Protein AF-0000000071013530 (afdb_homodimer)

Sequence (678 aa):
MAHLGELDLCDRLAPTLPSWATQVVVGVLTAGAAGIVRLMFDLVAPGAAPFALVYPSIIVATLFARWGAGLVGASLSIVYAWYYFLPIRNSFRFADANGALSLGVITVTAILTIVISEMFRRSARMATAERDREIADRDLFLAEFDHRVKNNFAIVAGLLDMQRRRAVDPATVEALATAQARVDSIARAHRHLYRGDGKQPGMVEIRDYMSDLCAALAEALFLRGGIHLSCDADEVAVPRDRAVSIGLIVNELVTNAAKHAFPGRDIGTIDVTFRKSSAGGWTLSVADDGVGMPDAPVQASAQNGLGSRLIEAFARQAGGTISIDSDHTGTRVTLALAPMAHLGELDLCDRLAPTLPSWATQVVVGVLTAGAAGIVRLMFDLVAPGAAPFALVYPSIIVATLFARWGAGLVGASLSIVYAWYYFLPIRNSFRFADANGALSLGVITVTAILTIVISEMFRRSARMATAERDREIADRDLFLAEFDHRVKNNFAIVAGLLDMQRRRAVDPATVEALATAQARVDSIARAHRHLYRGDGKQPGMVEIRDYMSDLCAALAEALFLRGGIHLSCDADEVAVPRDRAVSIGLIVNELVTNAAKHAFPGRDIGTIDVTFRKSSAGGWTLSVADDGVGMPDAPVQASAQNGLGSRLIEAFARQAGGTISIDSDHTGTRVTLALAP

InterPro domains:
  IPR003594 Histidine kinase/HSP90-like ATPase domain [PF02518] (245-337)
  IPR003594 Histidine kinase/HSP90-like ATPase domain [SM00387] (241-339)
  IPR005467 Histidine kinase domain [PS50109] (249-339)
  IPR011495 Signal transduction histidine kinase, subgroup 2, dimerisation and phosphoacceptor domain [PF07568] (144-219)
  IPR025201 Sensor protein KdpD, transmembrane domain [PF13493] (26-128)
  IPR036890 Histidine kinase/HSP90-like ATPase superfamily [G3DSA:3.30.565.10] (202-339)
  IPR036890 Histidine kinase/HSP90-like ATPase superfamily [SSF55874] (216-338)
  IPR038318 KdpD, transmembrane domain superfamily [G3DSA:1.20.120.620] (20-124)

Solvent-accessible surface area (backbone atoms only — not comparable to full-atom values): 33863 Å² total; per-residue (Å²): 129,81,35,72,46,62,45,42,51,35,69,72,37,41,89,82,36,57,49,69,56,45,10,48,51,42,2,50,51,30,27,48,49,37,50,52,54,45,53,59,45,37,72,78,32,69,69,32,54,66,66,48,53,42,54,46,29,18,46,53,17,13,54,35,34,36,51,63,2,12,50,46,14,38,53,51,36,52,51,50,33,44,27,60,51,37,91,37,63,80,34,88,61,63,86,44,73,53,50,56,41,18,51,51,52,44,51,52,38,50,51,49,35,34,51,53,39,32,52,42,44,51,25,35,45,50,50,44,49,53,45,50,50,51,43,51,50,50,50,51,48,51,54,51,48,52,54,46,53,44,50,51,37,48,50,53,30,50,49,31,50,57,46,26,73,65,42,81,50,66,70,33,27,51,49,30,47,52,51,27,51,48,40,47,44,50,35,50,29,54,60,57,47,69,66,40,74,52,97,43,88,61,33,21,52,44,28,63,40,48,47,52,50,50,53,50,48,39,60,71,66,59,35,76,80,38,38,45,80,45,74,49,51,46,90,42,77,35,51,36,70,38,47,31,27,49,39,41,36,50,49,50,52,52,51,49,41,70,70,62,23,41,75,95,44,68,61,43,46,36,40,38,37,34,38,75,38,91,89,52,30,33,34,39,34,43,32,35,54,22,60,31,67,75,86,56,82,55,82,61,49,75,68,60,50,49,54,54,52,47,41,52,50,28,30,52,71,42,52,29,49,78,47,77,48,61,43,78,62,11,35,36,38,36,36,43,27,62,111,127,83,35,72,45,63,44,42,50,33,69,72,37,41,88,83,37,56,50,69,58,44,9,47,51,42,3,50,51,32,27,49,51,37,49,53,54,46,56,58,46,36,73,78,32,68,69,32,55,65,66,47,51,44,54,47,30,19,46,54,16,13,55,35,35,36,52,64,2,12,50,44,13,39,53,52,36,51,53,50,34,44,29,60,51,37,91,37,61,81,34,87,60,63,87,45,74,54,50,55,42,18,52,51,52,45,52,54,37,50,51,50,35,34,52,53,38,32,53,42,45,51,25,35,47,49,49,42,50,53,46,52,49,50,43,50,49,50,51,51,47,50,54,52,47,53,54,45,54,44,48,52,37,48,50,54,32,50,51,30,49,56,47,26,72,66,41,81,49,66,71,33,27,50,48,29,47,52,52,28,51,47,41,48,42,50,36,50,29,53,60,56,47,68,66,40,75,50,97,44,89,61,33,21,51,44,30,62,43,49,48,52,50,50,52,52,47,38,60,71,67,58,35,76,69,44,35,45,76,45,74,50,51,46,90,44,79,34,51,36,70,37,46,32,28,49,39,40,36,49,50,50,53,52,51,49,41,71,70,62,23,42,76,96,46,66,59,41,46,35,41,37,37,33,39,74,38,92,88,53,30,34,35,40,34,44,34,36,54,23,60,32,65,75,86,55,82,55,84,61,49,74,69,60,49,49,54,54,51,46,39,52,52,29,31,51,72,42,52,29,49,78,47,79,50,62,44,77,62,10,35,34,37,36,35,43,27,62,111

Structure (mmCIF, N/CA/C/O backbone):
data_AF-0000000071013530-model_v1
#
loop_
_entity.id
_entity.type
_entity.pdbx_description
1 polymer 'histidine kinase'
#
loop_
_atom_site.group_PDB
_atom_site.id
_atom_site.type_symbol
_atom_site.label_atom_id
_atom_site.label_alt_id
_atom_site.label_comp_id
_atom_site.label_asym_id
_atom_site.label_entity_id
_atom_site.label_seq_id
_atom_site.pdbx_PDB_ins_code
_atom_site.Cartn_x
_atom_site.Cartn_y
_atom_site.Cartn_z
_atom_site.occupancy
_atom_site.B_iso_or_equiv
_atom_site.auth_seq_id
_atom_site.auth_comp_id
_atom_site.auth_asym_id
_atom_site.auth_atom_id
_atom_site.pdbx_PDB_model_num
ATOM 1 N N . MET A 1 1 ? 1.229 3.598 15.891 1 39.78 1 MET A N 1
ATOM 2 C CA . MET A 1 1 ? 1.12 4.773 16.75 1 39.78 1 MET A CA 1
ATOM 3 C C . MET A 1 1 ? 0.67 5.992 15.945 1 39.78 1 MET A C 1
ATOM 5 O O . MET A 1 1 ? 1.268 6.32 14.914 1 39.78 1 MET A O 1
ATOM 9 N N . ALA A 1 2 ? -0.444 6.34 16.172 1 50.66 2 ALA A N 1
ATOM 10 C CA . ALA A 1 2 ? -1.022 7.477 15.453 1 50.66 2 ALA A CA 1
ATOM 11 C C . ALA A 1 2 ? -0.137 8.711 15.586 1 50.66 2 ALA A C 1
ATOM 13 O O . ALA A 1 2 ? 0.303 9.055 16.688 1 50.66 2 ALA A O 1
ATOM 14 N N . HIS A 1 3 ? 0.456 9.141 14.547 1 64.81 3 HIS A N 1
ATOM 15 C CA . HIS A 1 3 ? 1.23 10.375 14.516 1 64.81 3 HIS A CA 1
ATOM 16 C C . HIS A 1 3 ? 0.355 11.586 14.844 1 64.81 3 HIS A C 1
ATOM 18 O O . HIS A 1 3 ? -0.85 11.57 14.586 1 64.81 3 HIS A O 1
ATOM 24 N N . LEU A 1 4 ? 0.835 12.398 15.648 1 57.16 4 LEU A N 1
ATOM 25 C CA . LEU A 1 4 ? 0.144 13.617 16.062 1 57.16 4 LEU A CA 1
ATOM 26 C C . LEU A 1 4 ? -0.659 14.203 14.898 1 57.16 4 LEU A C 1
ATOM 28 O O . LEU A 1 4 ? -1.764 14.711 15.102 1 57.16 4 LEU A O 1
ATOM 32 N N . GLY A 1 5 ? -0.094 14.094 13.758 1 56.94 5 GLY A N 1
ATOM 33 C CA . GLY A 1 5 ? -0.746 14.633 12.57 1 56.94 5 GLY A CA 1
ATOM 34 C C . GLY A 1 5 ? -1.998 13.867 12.18 1 56.94 5 GLY A C 1
ATOM 35 O O . GLY A 1 5 ? -2.834 14.383 11.438 1 56.94 5 GLY A O 1
ATOM 36 N N . GLU A 1 6 ? -2.02 12.734 12.844 1 65.38 6 GLU A N 1
ATOM 37 C CA . GLU A 1 6 ? -3.188 11.93 12.508 1 65.38 6 GLU A CA 1
ATOM 38 C C . GLU A 1 6 ? -4.211 11.938 13.633 1 65.38 6 GLU A C 1
ATOM 40 O O . GLU A 1 6 ? -5.289 11.344 13.508 1 65.38 6 GLU A O 1
ATOM 45 N N . LEU A 1 7 ? -3.873 12.664 14.594 1 68.19 7 LEU A N 1
ATOM 46 C CA . LEU A 1 7 ? -4.75 12.617 15.758 1 68.19 7 LEU A CA 1
ATOM 47 C C . LEU A 1 7 ? -5.93 13.578 15.594 1 68.19 7 LEU A C 1
ATOM 49 O O . LEU A 1 7 ? -5.742 14.789 15.516 1 68.19 7 LEU A O 1
ATOM 53 N N . ASP A 1 8 ? -6.973 13.227 15.07 1 79.12 8 ASP A N 1
ATOM 54 C CA . ASP A 1 8 ? -8.25 13.93 15.117 1 79.12 8 ASP A CA 1
ATOM 55 C C . ASP A 1 8 ? -9.102 13.461 16.297 1 79.12 8 ASP A C 1
ATOM 57 O O . ASP A 1 8 ? -9.68 12.375 16.25 1 79.12 8 ASP A O 1
ATOM 61 N N . LEU A 1 9 ? -9.109 14.328 17.344 1 84.81 9 LEU A N 1
ATOM 62 C CA . LEU A 1 9 ? -9.789 13.961 18.578 1 84.81 9 LEU A CA 1
ATOM 63 C C . LEU A 1 9 ? -11.273 13.719 18.344 1 84.81 9 LEU A C 1
ATOM 65 O O . LEU A 1 9 ? -11.898 12.938 19.062 1 84.81 9 LEU A O 1
ATOM 69 N N . CYS A 1 10 ? -11.805 14.438 17.328 1 86.88 10 CYS A N 1
ATOM 70 C CA . CYS A 1 10 ? -13.211 14.234 17.016 1 86.88 10 CYS A CA 1
ATOM 71 C C . CYS A 1 10 ? -13.453 12.812 16.516 1 86.88 10 CYS A C 1
ATOM 73 O O . CYS A 1 10 ? -14.445 12.18 16.875 1 86.88 10 CYS A O 1
ATOM 75 N N . ASP A 1 11 ? -12.539 12.258 15.734 1 85.62 11 ASP A N 1
ATOM 76 C CA . ASP A 1 11 ? -12.664 10.906 15.211 1 85.62 11 ASP A CA 1
ATOM 77 C C . ASP A 1 11 ? -12.352 9.867 16.281 1 85.62 11 ASP A C 1
ATOM 79 O O . ASP A 1 11 ? -13.016 8.836 16.375 1 85.62 11 ASP A O 1
ATOM 83 N N . ARG A 1 12 ? -11.391 10.172 17.094 1 81.75 12 ARG A N 1
ATOM 84 C CA . ARG A 1 12 ? -10.961 9.242 18.125 1 81.75 12 ARG A CA 1
ATOM 85 C C . ARG A 1 12 ? -12.023 9.086 19.203 1 81.75 12 ARG A C 1
ATOM 87 O O . ARG A 1 12 ? -12.242 7.984 19.719 1 81.75 12 ARG A O 1
ATOM 94 N N . LEU A 1 13 ? -12.672 10.188 19.469 1 85.31 13 LEU A N 1
ATOM 95 C CA . LEU A 1 13 ? -13.641 10.172 20.562 1 85.31 13 LEU A CA 1
ATOM 96 C C . LEU A 1 13 ? -15.055 10.008 20.031 1 85.31 13 LEU A C 1
ATOM 98 O O . LEU A 1 13 ? -16.016 10.078 20.797 1 85.31 13 LEU A O 1
ATOM 102 N N . ALA A 1 14 ? -15.172 9.82 18.781 1 83.94 14 ALA A N 1
ATOM 103 C CA . ALA A 1 14 ? -16.469 9.727 18.125 1 83.94 14 ALA A CA 1
ATOM 104 C C . ALA A 1 14 ? -17.328 8.641 18.766 1 83.94 14 ALA A C 1
ATOM 106 O O . ALA A 1 14 ? -18.547 8.812 18.906 1 83.94 14 ALA A O 1
ATOM 107 N N . PRO A 1 15 ? -16.656 7.547 19.188 1 83.31 15 PRO A N 1
ATOM 108 C CA . PRO A 1 15 ? -17.484 6.508 19.797 1 83.31 15 PRO A CA 1
ATOM 109 C C . PRO A 1 15 ? -18.062 6.922 21.141 1 83.31 15 PRO A C 1
ATOM 111 O O . PRO A 1 15 ? -19.109 6.414 21.562 1 83.31 15 PRO A O 1
ATOM 114 N N . THR A 1 16 ? -17.547 7.906 21.844 1 85.44 16 THR A N 1
ATOM 115 C CA . THR A 1 16 ? -17.938 8.289 23.188 1 85.44 16 THR A CA 1
ATOM 116 C C . THR A 1 16 ? -18.688 9.617 23.188 1 85.44 16 THR A C 1
ATOM 118 O O . THR A 1 16 ? -19.656 9.797 23.938 1 85.44 16 THR A O 1
ATOM 121 N N . LEU A 1 17 ? -18.219 10.539 22.328 1 87.38 17 LEU A N 1
ATOM 122 C CA . LEU A 1 17 ? -18.781 11.891 22.281 1 87.38 17 LEU A CA 1
ATOM 123 C C . LEU A 1 17 ? -19.062 12.32 20.844 1 87.38 17 LEU A C 1
ATOM 125 O O . LEU A 1 17 ? -18.312 11.984 19.938 1 87.38 17 LEU A O 1
ATOM 129 N N . PRO A 1 18 ? -20.172 12.961 20.766 1 90.88 18 PRO A N 1
ATOM 130 C CA . PRO A 1 18 ? -20.391 13.523 19.438 1 90.88 18 PRO A CA 1
ATOM 131 C C . PRO A 1 18 ? -19.328 14.547 19.031 1 90.88 18 PRO A C 1
ATOM 133 O O . PRO A 1 18 ? -18.688 15.141 19.906 1 90.88 18 PRO A O 1
ATOM 136 N N . SER A 1 19 ? -19.078 14.766 17.812 1 91.19 19 SER A N 1
ATOM 137 C CA . SER A 1 19 ? -18 15.609 17.281 1 91.19 19 SER A CA 1
ATOM 138 C C . SER A 1 19 ? -18.141 17.047 17.781 1 91.19 19 SER A C 1
ATOM 140 O O . SER A 1 19 ? -17.141 17.688 18.094 1 91.19 19 SER A O 1
ATOM 142 N N . TRP A 1 20 ? -19.422 17.547 17.844 1 91.88 20 TRP A N 1
ATOM 143 C CA . TRP A 1 20 ? -19.594 18.938 18.266 1 91.88 20 TRP A CA 1
ATOM 144 C C . TRP A 1 20 ? -19.203 19.125 19.734 1 91.88 20 TRP A C 1
ATOM 146 O O . TRP A 1 20 ? -18.656 20.156 20.109 1 91.88 20 TRP A O 1
ATOM 156 N N . ALA A 1 21 ? -19.453 18.156 20.578 1 93.38 21 ALA A N 1
ATOM 157 C CA . ALA A 1 21 ? -19.094 18.219 21.984 1 93.38 21 ALA A CA 1
ATOM 158 C C . ALA A 1 21 ? -17.578 18.188 22.172 1 93.38 21 ALA A C 1
ATOM 160 O O . ALA A 1 21 ? -17.031 18.922 23.016 1 93.38 21 ALA A O 1
ATOM 161 N N . THR A 1 22 ? -16.938 17.406 21.391 1 92.12 22 THR A N 1
ATOM 162 C CA . THR A 1 22 ? -15.484 17.344 21.453 1 92.12 22 THR A CA 1
ATOM 163 C C . THR A 1 22 ? -14.867 18.688 21.062 1 92.12 22 THR A C 1
ATOM 165 O O . THR A 1 22 ? -13.906 19.141 21.688 1 92.12 22 THR A O 1
ATOM 168 N N . GLN A 1 23 ? -15.453 19.328 20.094 1 94.75 23 GLN A N 1
ATOM 169 C CA . GLN A 1 23 ? -14.938 20.625 19.641 1 94.75 23 GLN A CA 1
ATOM 170 C C . GLN A 1 23 ? -15.109 21.688 20.734 1 94.75 23 GLN A C 1
ATOM 172 O O . GLN A 1 23 ? -14.195 22.469 20.984 1 94.75 23 GLN A O 1
ATOM 177 N N . VAL A 1 24 ? -16.203 21.656 21.406 1 94.75 24 VAL A N 1
ATOM 178 C CA . VAL A 1 24 ? -16.484 22.625 22.469 1 94.75 24 VAL A CA 1
ATOM 179 C C . VAL A 1 24 ? -15.555 22.375 23.656 1 94.75 24 VAL A C 1
ATOM 181 O O . VAL A 1 24 ? -14.945 23.312 24.188 1 94.75 24 VAL A O 1
ATOM 184 N N . VAL A 1 25 ? -15.406 21.094 24 1 94.38 25 VAL A N 1
ATOM 185 C CA . VAL A 1 25 ? -14.602 20.734 25.156 1 94.38 25 VAL A CA 1
ATOM 186 C C . VAL A 1 25 ? -13.141 21.125 24.922 1 94.38 25 VAL A C 1
ATOM 188 O O . VAL A 1 25 ? -12.5 21.734 25.766 1 94.38 25 VAL A O 1
ATOM 191 N N . VAL A 1 26 ? -12.641 20.828 23.75 1 93.62 26 VAL A N 1
ATOM 192 C CA . VAL A 1 26 ? -11.25 21.125 23.438 1 93.62 26 VAL A CA 1
ATOM 193 C C . VAL A 1 26 ? -11.047 22.641 23.312 1 93.62 26 VAL A C 1
ATOM 195 O O . VAL A 1 26 ? -10.031 23.172 23.766 1 93.62 26 VAL A O 1
ATOM 198 N N . GLY A 1 27 ? -12.055 23.312 22.703 1 95.12 27 GLY A N 1
ATOM 199 C CA . GLY A 1 27 ? -12 24.766 22.625 1 95.12 27 GLY A CA 1
ATOM 200 C C . GLY A 1 27 ? -11.938 25.422 23.984 1 95.12 27 GLY A C 1
ATOM 201 O O . GLY A 1 27 ? -11.133 26.328 24.219 1 95.12 27 GLY A O 1
ATOM 202 N N . VAL A 1 28 ? -12.703 24.938 24.953 1 95.25 28 VAL A N 1
ATOM 203 C CA . VAL A 1 28 ? -12.742 25.469 26.312 1 95.25 28 VAL A CA 1
ATOM 204 C C . VAL A 1 28 ? -11.445 25.156 27.031 1 95.25 28 VAL A C 1
ATOM 206 O O . VAL A 1 28 ? -10.883 26.016 27.734 1 95.25 28 VAL A O 1
ATOM 209 N N . LEU A 1 29 ? -10.961 23.922 26.797 1 94.75 29 LEU A N 1
ATOM 210 C CA . LEU A 1 29 ? -9.734 23.5 27.469 1 94.75 29 LEU A CA 1
ATOM 211 C C . LEU A 1 29 ? -8.539 24.312 26.984 1 94.75 29 LEU A C 1
ATOM 213 O O . LEU A 1 29 ? -7.703 24.734 27.797 1 94.75 29 LEU A O 1
ATOM 217 N N . THR A 1 30 ? -8.484 24.516 25.703 1 93.94 30 THR A N 1
ATOM 218 C CA . THR A 1 30 ? -7.355 25.281 25.172 1 93.94 30 THR A CA 1
ATOM 219 C C . THR A 1 30 ? -7.457 26.75 25.578 1 93.94 30 THR A C 1
ATOM 221 O O . THR A 1 30 ? -6.445 27.391 25.875 1 93.94 30 THR A O 1
ATOM 224 N N . ALA A 1 31 ? -8.703 27.297 25.578 1 94.12 31 ALA A N 1
ATOM 225 C CA . ALA A 1 31 ? -8.906 28.672 26.047 1 94.12 31 ALA A CA 1
ATOM 226 C C . ALA A 1 31 ? -8.555 28.797 27.531 1 94.12 31 ALA A C 1
ATOM 228 O O . ALA A 1 31 ? -7.949 29.797 27.938 1 94.12 31 ALA A O 1
ATOM 229 N N . GLY A 1 32 ? -8.953 27.812 28.328 1 93.25 32 GLY A N 1
ATOM 230 C CA . GLY A 1 32 ? -8.609 27.797 29.734 1 93.25 32 GLY A CA 1
ATOM 231 C C . GLY A 1 32 ? -7.113 27.734 29.984 1 93.25 32 GLY A C 1
ATOM 232 O O . GLY A 1 32 ? -6.586 28.469 30.828 1 93.25 32 GLY A O 1
ATOM 233 N N . ALA A 1 33 ? -6.449 26.875 29.219 1 93.44 33 ALA A N 1
ATOM 234 C CA . ALA A 1 33 ? -5 26.766 29.328 1 93.44 33 ALA A CA 1
ATOM 235 C C . ALA A 1 33 ? -4.316 28.078 28.969 1 93.44 33 ALA A C 1
ATOM 237 O O . ALA A 1 33 ? -3.381 28.516 29.641 1 93.44 33 ALA A O 1
ATOM 238 N N . ALA A 1 34 ? -4.793 28.703 27.875 1 92.19 34 ALA A N 1
ATOM 239 C CA . ALA A 1 34 ? -4.258 30 27.469 1 92.19 34 ALA A CA 1
ATOM 240 C C . ALA A 1 34 ? -4.492 31.047 28.547 1 92.19 34 ALA A C 1
ATOM 242 O O . ALA A 1 34 ? -3.631 31.891 28.797 1 92.19 34 ALA A O 1
ATOM 243 N N . GLY A 1 35 ? -5.652 31 29.234 1 88.94 35 GLY A N 1
ATOM 244 C CA . GLY A 1 35 ? -5.957 31.906 30.328 1 88.94 35 GLY A CA 1
ATOM 245 C C . GLY A 1 35 ? -5.023 31.75 31.516 1 88.94 35 GLY A C 1
ATOM 246 O O . GLY A 1 35 ? -4.574 32.75 32.094 1 88.94 35 GLY A O 1
ATOM 247 N N . ILE A 1 36 ? -4.688 30.516 31.797 1 90.56 36 ILE A N 1
ATOM 248 C CA . ILE A 1 36 ? -3.791 30.219 32.906 1 90.56 36 ILE A CA 1
ATOM 249 C C . ILE A 1 36 ? -2.391 30.75 32.594 1 90.56 36 ILE A C 1
ATOM 251 O O . ILE A 1 36 ? -1.748 31.375 33.438 1 90.56 36 ILE A O 1
ATOM 255 N N . VAL A 1 37 ? -1.903 30.516 31.359 1 89.25 37 VAL A N 1
ATOM 256 C CA . VAL A 1 37 ? -0.585 30.984 30.938 1 89.25 37 VAL A CA 1
ATOM 257 C C . VAL A 1 37 ? -0.56 32.5 30.953 1 89.25 37 VAL A C 1
ATOM 259 O O . VAL A 1 37 ? 0.437 33.125 31.359 1 89.25 37 VAL A O 1
ATOM 262 N N . ARG A 1 38 ? -1.684 33.125 30.625 1 86.88 38 ARG A N 1
ATOM 263 C CA . ARG A 1 38 ? -1.786 34.594 30.641 1 86.88 38 ARG A CA 1
ATOM 264 C C . ARG A 1 38 ? -1.672 35.125 32.062 1 86.88 38 ARG A C 1
ATOM 266 O O . ARG A 1 38 ? -1.055 36.188 32.281 1 86.88 38 ARG A O 1
ATOM 273 N N . LEU A 1 39 ? -2.258 34.438 33 1 85.81 39 LEU A N 1
ATOM 274 C CA . LEU A 1 39 ? -2.158 34.875 34.375 1 85.81 39 LEU A CA 1
ATOM 275 C C . LEU A 1 39 ? -0.708 34.844 34.844 1 85.81 39 LEU A C 1
ATOM 277 O O . LEU A 1 39 ? -0.281 35.719 35.625 1 85.81 39 LEU A O 1
ATOM 281 N N . MET A 1 40 ? -0.03 33.875 34.312 1 86.5 40 MET A N 1
ATOM 282 C CA . MET A 1 40 ? 1.384 33.781 34.656 1 86.5 40 MET A CA 1
ATOM 283 C C . MET A 1 40 ? 2.184 34.906 34.062 1 86.5 40 MET A C 1
ATOM 285 O O . MET A 1 40 ? 3.074 35.469 34.688 1 86.5 40 MET A O 1
ATOM 289 N N . PHE A 1 41 ? 1.853 35.312 32.812 1 84.12 41 PHE A N 1
ATOM 290 C CA . PHE A 1 41 ? 2.512 36.438 32.156 1 84.12 41 PHE A CA 1
ATOM 291 C C . PHE A 1 41 ? 2.168 37.75 32.844 1 84.12 41 PHE A C 1
ATOM 293 O O . PHE A 1 41 ? 3 38.656 32.906 1 84.12 41 PHE A O 1
ATOM 300 N N . ASP A 1 42 ? 0.946 37.812 33.375 1 83.94 42 ASP A N 1
ATOM 301 C CA . ASP A 1 42 ? 0.47 39.062 34 1 83.94 42 ASP A CA 1
ATOM 302 C C . ASP A 1 42 ? 1.185 39.312 35.312 1 83.94 42 ASP A C 1
ATOM 304 O O . ASP A 1 42 ? 1.233 40.469 35.781 1 83.94 42 ASP A O 1
ATOM 308 N N . LEU A 1 43 ? 1.736 38.281 35.875 1 83.81 43 LEU A N 1
ATOM 309 C CA . LEU A 1 43 ? 2.506 38.469 37.094 1 83.81 43 LEU A CA 1
ATOM 310 C C . LEU A 1 43 ? 3.783 39.25 36.812 1 83.81 43 LEU A C 1
ATOM 312 O O . LEU A 1 43 ? 4.246 40 37.688 1 83.81 43 LEU A O 1
ATOM 316 N N . VAL A 1 44 ? 4.277 39.094 35.625 1 79 44 VAL A N 1
ATOM 317 C CA . VAL A 1 44 ? 5.551 39.719 35.281 1 79 44 VAL A CA 1
ATOM 318 C C . VAL A 1 44 ? 5.301 41 34.469 1 79 44 VAL A C 1
ATOM 320 O O . VAL A 1 44 ? 5.98 42 34.688 1 79 44 VAL A O 1
ATOM 323 N N . ALA A 1 45 ? 4.301 40.938 33.562 1 78.12 45 ALA A N 1
ATOM 324 C CA . ALA A 1 45 ? 3.994 42.062 32.688 1 78.12 45 ALA A CA 1
ATOM 325 C C . ALA A 1 45 ? 2.488 42.312 32.625 1 78.12 45 ALA A C 1
ATOM 327 O O . ALA A 1 45 ? 1.841 41.906 31.641 1 78.12 45 ALA A O 1
ATOM 328 N N . PRO A 1 46 ? 1.978 43.062 33.656 1 77.88 46 PRO A N 1
ATOM 329 C CA . PRO A 1 46 ? 0.528 43.25 33.688 1 77.88 46 PRO A CA 1
ATOM 330 C C . PRO A 1 46 ? 0.032 44.031 32.469 1 77.88 46 PRO A C 1
ATOM 332 O O . PRO A 1 46 ? 0.587 45.094 32.125 1 77.88 46 PRO A O 1
ATOM 335 N N . GLY A 1 47 ? -0.867 43.438 31.688 1 76.19 47 GLY A N 1
ATOM 336 C CA . GLY A 1 47 ? -1.551 44.125 30.594 1 76.19 47 GLY A CA 1
ATOM 337 C C . GLY A 1 47 ? -0.78 44.062 29.297 1 76.19 47 GLY A C 1
ATOM 338 O O . GLY A 1 47 ? -1.188 44.688 28.297 1 76.19 47 GLY A O 1
ATOM 339 N N . ALA A 1 48 ? 0.375 43.375 29.359 1 79.25 48 ALA A N 1
ATOM 340 C CA . ALA A 1 48 ? 1.199 43.312 28.156 1 79.25 48 ALA A CA 1
ATOM 341 C C . ALA A 1 48 ? 0.606 42.344 27.125 1 79.25 48 ALA A C 1
ATOM 343 O O . ALA A 1 48 ? 0.277 41.188 27.453 1 79.25 48 ALA A O 1
ATOM 344 N N . ALA A 1 49 ? 0.34 42.844 25.859 1 83.88 49 ALA A N 1
ATOM 345 C CA . ALA A 1 49 ? -0.115 42.062 24.703 1 83.88 49 ALA A CA 1
ATOM 346 C C . ALA A 1 49 ? -1.222 41.094 25.078 1 83.88 49 ALA A C 1
ATOM 348 O O . ALA A 1 49 ? -1.048 39.875 24.984 1 83.88 49 ALA A O 1
ATOM 349 N N . PRO A 1 50 ? -2.342 41.562 25.5 1 83.94 50 PRO A N 1
ATOM 350 C CA . PRO A 1 50 ? -3.41 40.719 26.062 1 83.94 50 PRO A CA 1
ATOM 351 C C . PRO A 1 50 ? -3.93 39.688 25.094 1 83.94 50 PRO A C 1
ATOM 353 O O . PRO A 1 50 ? -4.449 38.625 25.516 1 83.94 50 PRO A O 1
ATOM 356 N N . PHE A 1 51 ? -3.752 39.812 23.75 1 88.88 51 PHE A N 1
ATOM 357 C CA . PHE A 1 51 ? -4.391 38.875 22.812 1 88.88 51 PHE A CA 1
ATOM 358 C C . PHE A 1 51 ? -3.361 37.969 22.172 1 88.88 51 PHE A C 1
ATOM 360 O O . PHE A 1 51 ? -3.701 37.156 21.312 1 88.88 51 PHE A O 1
ATOM 367 N N . ALA A 1 52 ? -2.125 38 22.578 1 88.62 52 ALA A N 1
ATOM 368 C CA . ALA A 1 52 ? -1.049 37.25 21.922 1 88.62 52 ALA A CA 1
ATOM 369 C C . ALA A 1 52 ? -1.256 35.75 22.062 1 88.62 52 ALA A C 1
ATOM 371 O O . ALA A 1 52 ? -0.995 35 21.125 1 88.62 52 ALA A O 1
ATOM 372 N N . LEU A 1 53 ? -1.801 35.281 23.203 1 91.38 53 LEU A N 1
ATOM 373 C CA . LEU A 1 53 ? -1.9 33.875 23.5 1 91.38 53 LEU A CA 1
ATOM 374 C C . LEU A 1 53 ? -3.119 33.25 22.828 1 91.38 53 LEU A C 1
ATOM 376 O O . LEU A 1 53 ? -3.264 32.031 22.781 1 91.38 53 LEU A O 1
ATOM 380 N N . VAL A 1 54 ? -3.961 34.094 22.219 1 92.94 54 VAL A N 1
ATOM 381 C CA . VAL A 1 54 ? -5.133 33.625 21.5 1 92.94 54 VAL A CA 1
ATOM 382 C C . VAL A 1 54 ? -4.695 32.75 20.312 1 92.94 54 VAL A C 1
ATOM 384 O O . VAL A 1 54 ? -5.258 31.688 20.062 1 92.94 54 VAL A O 1
ATOM 387 N N . TYR A 1 55 ? -3.609 33.062 19.703 1 94.69 55 TYR A N 1
ATOM 388 C CA . TYR A 1 55 ? -3.223 32.469 18.422 1 94.69 55 TYR A CA 1
ATOM 389 C C . TYR A 1 55 ? -2.664 31.062 18.625 1 94.69 55 TYR A C 1
ATOM 391 O O . TYR A 1 55 ? -3.152 30.109 18.016 1 94.69 55 TYR A O 1
ATOM 399 N N . PRO A 1 56 ? -1.692 30.828 19.531 1 93.38 56 PRO A N 1
ATOM 400 C CA . PRO A 1 56 ? -1.267 29.438 19.734 1 93.38 56 PRO A CA 1
ATOM 401 C C . PRO A 1 56 ? -2.396 28.531 20.234 1 93.38 56 PRO A C 1
ATOM 403 O O . PRO A 1 56 ? -2.449 27.359 19.891 1 93.38 56 PRO A O 1
ATOM 406 N N . SER A 1 57 ? -3.275 29.109 21.062 1 94.31 57 SER A N 1
ATOM 407 C CA . SER A 1 57 ? -4.375 28.328 21.609 1 94.31 57 SER A CA 1
ATOM 408 C C . SER A 1 57 ? -5.32 27.859 20.5 1 94.31 57 SER A C 1
ATOM 410 O O . SER A 1 57 ? -5.738 26.703 20.469 1 94.31 57 SER A O 1
ATOM 412 N N . ILE A 1 58 ? -5.645 28.75 19.578 1 94.75 58 ILE A N 1
ATOM 413 C CA . ILE A 1 58 ? -6.609 28.406 18.531 1 94.75 58 ILE A CA 1
ATOM 414 C C . ILE A 1 58 ? -5.977 27.438 17.531 1 94.75 58 ILE A C 1
ATOM 416 O O . ILE A 1 58 ? -6.66 26.578 16.984 1 94.75 58 ILE A O 1
ATOM 420 N N . ILE A 1 59 ? -4.703 27.547 17.312 1 94.5 59 ILE A N 1
ATOM 421 C CA . ILE A 1 59 ? -4.004 26.625 16.422 1 94.5 59 ILE A CA 1
ATOM 422 C C . ILE A 1 59 ? -4.082 25.203 16.969 1 94.5 59 ILE A C 1
ATOM 424 O O . ILE A 1 59 ? -4.457 24.281 16.25 1 94.5 59 ILE A O 1
ATOM 428 N N . VAL A 1 60 ? -3.766 25.078 18.25 1 93.25 60 VAL A N 1
ATOM 429 C CA . VAL A 1 60 ? -3.791 23.766 18.891 1 93.25 60 VAL A CA 1
ATOM 430 C C . VAL A 1 60 ? -5.203 23.188 18.844 1 93.25 60 VAL A C 1
ATOM 432 O O . VAL A 1 60 ? -5.398 22.031 18.453 1 93.25 60 VAL A O 1
ATOM 435 N N . ALA A 1 61 ? -6.168 24.078 19.141 1 94.81 61 ALA A N 1
ATOM 436 C CA . ALA A 1 61 ? -7.559 23.625 19.156 1 94.81 61 ALA A CA 1
ATOM 437 C C . ALA A 1 61 ? -8.008 23.188 17.766 1 94.81 61 ALA A C 1
ATOM 439 O O . ALA A 1 61 ? -8.641 22.141 17.609 1 94.81 61 ALA A O 1
ATOM 440 N N . THR A 1 62 ? -7.633 23.953 16.734 1 94 62 THR A N 1
ATOM 441 C CA . THR A 1 62 ? -8.07 23.672 15.375 1 94 62 THR A CA 1
ATOM 442 C C . THR A 1 62 ? -7.363 22.438 14.82 1 94 62 THR A C 1
ATOM 444 O O . THR A 1 62 ? -7.996 21.594 14.195 1 94 62 THR A O 1
ATOM 447 N N . LEU A 1 63 ? -6.109 22.297 15.086 1 90.5 63 LEU A N 1
ATOM 448 C CA . LEU A 1 63 ? -5.328 21.203 14.516 1 90.5 63 LEU A CA 1
ATOM 449 C C . LEU A 1 63 ? -5.723 19.875 15.141 1 90.5 63 LEU A C 1
ATOM 451 O O . LEU A 1 63 ? -5.691 18.844 14.477 1 90.5 63 LEU A O 1
ATOM 455 N N . PHE A 1 64 ? -6.188 19.922 16.375 1 89.75 64 PHE A N 1
ATOM 456 C CA . PHE A 1 64 ? -6.465 18.656 17.062 1 89.75 64 PHE A CA 1
ATOM 457 C C . PHE A 1 64 ? -7.957 18.359 17.062 1 89.75 64 PHE A C 1
ATOM 459 O O . PHE A 1 64 ? -8.359 17.203 17.219 1 89.75 64 PHE A O 1
ATOM 466 N N . ALA A 1 65 ? -8.805 19.422 16.984 1 92.5 65 ALA A N 1
ATOM 467 C CA . ALA A 1 65 ? -10.234 19.172 17.125 1 92.5 65 ALA A CA 1
ATOM 468 C C . ALA A 1 65 ? -11.031 19.953 16.078 1 92.5 65 ALA A C 1
ATOM 470 O O . ALA A 1 65 ? -12.172 20.359 16.328 1 92.5 65 ALA A O 1
ATOM 471 N N . ARG A 1 66 ? -10.477 20.422 15.016 1 93.81 66 ARG A N 1
ATOM 472 C CA . ARG A 1 66 ? -11.148 20.984 13.852 1 93.81 66 ARG A CA 1
ATOM 473 C C . ARG A 1 66 ? -11.508 22.453 14.078 1 93.81 66 ARG A C 1
ATOM 475 O O . ARG A 1 66 ? -11.102 23.047 15.078 1 93.81 66 ARG A O 1
ATOM 482 N N . TRP A 1 67 ? -12.164 23.078 13.094 1 94.56 67 TRP A N 1
ATOM 483 C CA . TRP A 1 67 ? -12.391 24.516 13.055 1 94.56 67 TRP A CA 1
ATOM 484 C C . TRP A 1 67 ? -13.352 24.953 14.156 1 94.56 67 TRP A C 1
ATOM 486 O O . TRP A 1 67 ? -13.234 26.062 14.68 1 94.56 67 TRP A O 1
ATOM 496 N N . GLY A 1 68 ? -14.258 24.109 14.492 1 94.75 68 GLY A N 1
ATOM 497 C CA . GLY A 1 68 ? -15.195 24.453 15.547 1 94.75 68 GLY A CA 1
ATOM 498 C C . GLY A 1 68 ? -14.539 24.688 16.891 1 94.75 68 GLY A C 1
ATOM 499 O O . GLY A 1 68 ? -14.922 25.594 17.625 1 94.75 68 GLY A O 1
ATOM 500 N N . ALA A 1 69 ? -13.57 23.891 17.25 1 95.06 69 ALA A N 1
ATOM 501 C CA . ALA A 1 69 ? -12.82 24.062 18.484 1 95.06 69 ALA A CA 1
ATOM 502 C C . ALA A 1 69 ? -12.047 25.375 18.484 1 95.06 69 ALA A C 1
ATOM 504 O O . ALA A 1 69 ? -11.977 26.062 19.5 1 95.06 69 ALA A O 1
ATOM 505 N N . GLY A 1 70 ? -11.492 25.656 17.281 1 95.75 70 GLY A N 1
ATOM 506 C CA . GLY A 1 70 ? -10.797 26.922 17.141 1 95.75 70 GLY A CA 1
ATOM 507 C C . GLY A 1 70 ? -11.695 28.125 17.359 1 95.75 70 GLY A C 1
ATOM 508 O O . GLY A 1 70 ? -11.305 29.094 18.016 1 95.75 70 GLY A O 1
ATOM 509 N N . LEU A 1 71 ? -12.891 28.031 16.859 1 96 71 LEU A N 1
ATOM 510 C CA . LEU A 1 71 ? -13.844 29.141 17 1 96 71 LEU A CA 1
ATOM 511 C C . LEU A 1 71 ? -14.266 29.328 18.453 1 96 71 LEU A C 1
ATOM 513 O O . LEU A 1 71 ? -14.352 30.453 18.938 1 96 71 LEU A O 1
ATOM 517 N N . VAL A 1 72 ? -14.516 28.25 19.109 1 95.62 72 VAL A N 1
ATOM 518 C CA . VAL A 1 72 ? -14.883 28.312 20.516 1 95.62 72 VAL A CA 1
ATOM 519 C C . VAL A 1 72 ? -13.719 28.875 21.328 1 95.62 72 VAL A C 1
ATOM 521 O O . VAL A 1 72 ? -13.914 29.781 22.156 1 95.62 72 VAL A O 1
ATOM 524 N N . GLY A 1 73 ? -12.57 28.344 21.062 1 94.62 73 GLY A N 1
ATOM 525 C CA . GLY A 1 73 ? -11.391 28.828 21.75 1 94.62 73 GLY A CA 1
ATOM 526 C C . GLY A 1 73 ? -11.125 30.297 21.516 1 94.62 73 GLY A C 1
ATOM 527 O O . GLY A 1 73 ? -10.812 31.047 22.438 1 94.62 73 GLY A O 1
ATOM 528 N N . ALA A 1 74 ? -11.305 30.719 20.234 1 95.56 74 ALA A N 1
ATOM 529 C CA . ALA A 1 74 ? -11.086 32.125 19.875 1 95.56 74 ALA A CA 1
ATOM 530 C C . ALA A 1 74 ? -12.102 33.031 20.547 1 95.56 74 ALA A C 1
ATOM 532 O O . ALA A 1 74 ? -11.742 34.062 21.125 1 95.56 74 ALA A O 1
ATOM 533 N N . SER A 1 75 ? -13.367 32.688 20.531 1 95 75 SER A N 1
ATOM 534 C CA . SER A 1 75 ? -14.43 33.5 21.109 1 95 75 SER A CA 1
ATOM 535 C C . SER A 1 75 ? -14.227 33.688 22.609 1 95 75 SER A C 1
ATOM 537 O O . SER A 1 75 ? -14.289 34.812 23.125 1 95 75 SER A O 1
ATOM 539 N N . LEU A 1 76 ? -13.883 32.594 23.266 1 93.62 76 LEU A N 1
ATOM 540 C CA . LEU A 1 76 ? -13.703 32.656 24.719 1 93.62 76 LEU A CA 1
ATOM 541 C C . LEU A 1 76 ? -12.469 33.469 25.094 1 93.62 76 LEU A C 1
ATOM 543 O O . LEU A 1 76 ? -12.516 34.281 26.016 1 93.62 76 LEU A O 1
ATOM 547 N N . SER A 1 77 ? -11.406 33.219 24.391 1 92.56 77 SER A N 1
ATOM 548 C CA . SER A 1 77 ? -10.156 33.906 24.703 1 92.56 77 SER A CA 1
ATOM 549 C C . SER A 1 77 ? -10.258 35.406 24.391 1 92.56 77 SER A C 1
ATOM 551 O O . SER A 1 77 ? -9.758 36.219 25.156 1 92.56 77 SER A O 1
ATOM 553 N N . ILE A 1 78 ? -10.922 35.781 23.266 1 91.56 78 ILE A N 1
ATOM 554 C CA . ILE A 1 78 ? -11.047 37.188 22.859 1 91.56 78 ILE A CA 1
ATOM 555 C C . ILE A 1 78 ? -11.969 37.938 23.828 1 91.56 78 ILE A C 1
ATOM 557 O O . ILE A 1 78 ? -11.656 39.031 24.297 1 91.56 78 ILE A O 1
ATOM 561 N N . VAL A 1 79 ? -13.086 37.312 24.188 1 89.12 79 VAL A N 1
ATOM 562 C CA . VAL A 1 79 ? -14.047 37.906 25.094 1 89.12 79 VAL A CA 1
ATOM 563 C C . VAL A 1 79 ? -13.414 38.094 26.469 1 89.12 79 VAL A C 1
ATOM 565 O O . VAL A 1 79 ? -13.578 39.125 27.125 1 89.12 79 VAL A O 1
ATOM 568 N N . TYR A 1 80 ? -12.68 37.062 26.875 1 86.38 80 TYR A N 1
ATOM 569 C CA . TYR A 1 80 ? -11.992 37.125 28.172 1 86.38 80 TYR A CA 1
ATOM 570 C C . TYR A 1 80 ? -10.977 38.25 28.203 1 86.38 80 TYR A C 1
ATOM 572 O O . TYR A 1 80 ? -10.953 39.031 29.141 1 86.38 80 TYR A O 1
ATOM 580 N N . ALA A 1 81 ? -10.148 38.344 27.172 1 85.06 81 ALA A N 1
ATOM 581 C CA . ALA A 1 81 ? -9.125 39.406 27.109 1 85.06 81 ALA A CA 1
ATOM 582 C C . ALA A 1 81 ? -9.766 40.781 26.984 1 85.06 81 ALA A C 1
ATOM 584 O O . ALA A 1 81 ? -9.25 41.75 27.516 1 85.06 81 ALA A O 1
ATOM 585 N N . TRP A 1 82 ? -10.898 40.875 26.266 1 82.81 82 TRP A N 1
ATOM 586 C CA . TRP A 1 82 ? -11.641 42.125 26.094 1 82.81 82 TRP A CA 1
ATOM 587 C C . TRP A 1 82 ? -12.172 42.625 27.422 1 82.81 82 TRP A C 1
ATOM 589 O O . TRP A 1 82 ? -11.992 43.781 27.766 1 82.81 82 TRP A O 1
ATOM 599 N N . TYR A 1 83 ? -12.641 41.781 28.203 1 81.44 83 TYR A N 1
ATOM 600 C CA . TYR A 1 83 ? -13.305 42.156 29.453 1 81.44 83 TYR A CA 1
ATOM 601 C C . TYR A 1 83 ? -12.281 42.469 30.531 1 81.44 83 TYR A C 1
ATOM 603 O O . TYR A 1 83 ? -12.445 43.438 31.281 1 81.44 83 TYR A O 1
ATOM 611 N N . TYR A 1 84 ? -11.164 41.812 30.594 1 77.94 84 TYR A N 1
ATOM 612 C CA . TYR A 1 84 ? -10.281 41.938 31.766 1 77.94 84 TYR A CA 1
ATOM 613 C C . TYR A 1 84 ? -9.07 42.812 31.438 1 77.94 84 TYR A C 1
ATOM 615 O O . TYR A 1 84 ? -8.453 43.375 32.344 1 77.94 84 TYR A O 1
ATOM 623 N N . PHE A 1 85 ? -8.688 43 30.141 1 70.44 85 PHE A N 1
ATOM 624 C CA . PHE A 1 85 ? -7.371 43.594 29.922 1 70.44 85 PHE A CA 1
ATOM 625 C C . PHE A 1 85 ? -7.48 44.844 29.078 1 70.44 85 PHE A C 1
ATOM 627 O O . PHE A 1 85 ? -6.52 45.625 28.969 1 70.44 85 PHE A O 1
ATOM 634 N N . LEU A 1 86 ? -8.555 45.094 28.344 1 66 86 LEU A N 1
ATOM 635 C CA . LEU A 1 86 ? -8.641 46.312 27.578 1 66 86 LEU A CA 1
ATOM 636 C C . LEU A 1 86 ? -8.867 47.531 28.484 1 66 86 LEU A C 1
ATOM 638 O O . LEU A 1 86 ? -9.297 47.375 29.641 1 66 86 LEU A O 1
ATOM 642 N N . PRO A 1 87 ? -8.477 48.625 28.109 1 62.69 87 PRO A N 1
ATOM 643 C CA . PRO A 1 87 ? -8.211 49.812 28.922 1 62.69 87 PRO A CA 1
ATOM 644 C C . PRO A 1 87 ? -9.25 50 30.031 1 62.69 87 PRO A C 1
ATOM 646 O O . PRO A 1 87 ? -8.914 50.469 31.125 1 62.69 87 PRO A O 1
ATOM 649 N N . ILE A 1 88 ? -10.445 49.75 29.703 1 60.47 88 ILE A N 1
ATOM 650 C CA . ILE A 1 88 ? -11.414 49.844 30.797 1 60.47 88 ILE A CA 1
ATOM 651 C C . ILE A 1 88 ? -11.688 48.438 31.359 1 60.47 88 ILE A C 1
ATOM 653 O O . ILE A 1 88 ? -12.375 47.625 30.734 1 60.47 88 ILE A O 1
ATOM 657 N N . ARG A 1 89 ? -10.828 48.156 32.531 1 66.75 89 ARG A N 1
ATOM 658 C CA . ARG A 1 89 ? -10.914 46.844 33.156 1 66.75 89 ARG A CA 1
ATOM 659 C C . ARG A 1 89 ? -12.312 46.594 33.719 1 66.75 89 ARG A C 1
ATOM 661 O O . ARG A 1 89 ? -12.977 47.5 34.188 1 66.75 89 ARG A O 1
ATOM 668 N N . ASN A 1 90 ? -12.836 45.281 33.531 1 71.56 90 ASN A N 1
ATOM 669 C CA . ASN A 1 90 ? -14.102 44.781 34.062 1 71.56 90 ASN A CA 1
ATOM 670 C C . ASN A 1 90 ? -15.297 45.469 33.375 1 71.56 90 ASN A C 1
ATOM 672 O O . ASN A 1 90 ? -16.266 45.812 34.031 1 71.56 90 ASN A O 1
ATOM 676 N N . SER A 1 91 ? -15.07 45.969 32.125 1 72.69 91 SER A N 1
ATOM 677 C CA . SER A 1 91 ? -16.141 46.562 31.328 1 72.69 91 SER A CA 1
ATOM 678 C C . SER A 1 91 ? -15.969 46.219 29.844 1 72.69 91 SER A C 1
ATOM 680 O O . SER A 1 91 ? -14.867 45.906 29.406 1 72.69 91 SER A O 1
ATOM 682 N N . PHE A 1 92 ? -17.016 46.188 29.094 1 74.88 92 PHE A N 1
ATOM 683 C CA . PHE A 1 92 ? -16.969 45.938 27.656 1 74.88 92 PHE A CA 1
ATOM 684 C C . PHE A 1 92 ? -16.922 47.25 26.891 1 74.88 92 PHE A C 1
ATOM 686 O O . PHE A 1 92 ? -17.016 47.25 25.656 1 74.88 92 PHE A O 1
ATOM 693 N N . ARG A 1 93 ? -16.781 48.469 27.609 1 76.94 93 ARG A N 1
ATOM 694 C CA . ARG A 1 93 ? -16.75 49.781 26.953 1 76.94 93 ARG A CA 1
ATOM 695 C C . ARG A 1 93 ? -15.352 50.062 26.406 1 76.94 93 ARG A C 1
ATOM 697 O O . ARG A 1 93 ? -14.352 49.656 26.984 1 76.94 93 ARG A O 1
ATOM 704 N N . PHE A 1 94 ? -15.367 50.594 25.25 1 74 94 PHE A N 1
ATOM 705 C CA . PHE A 1 94 ? -14.102 50.969 24.625 1 74 94 PHE A CA 1
ATOM 706 C C . PHE A 1 94 ? -13.711 52.375 25 1 74 94 PHE A C 1
ATOM 708 O O . PHE A 1 94 ? -14.57 53.25 25.078 1 74 94 PHE A O 1
ATOM 715 N N . ALA A 1 95 ? -12.531 52.594 25.484 1 67.69 95 ALA A N 1
ATOM 716 C CA . ALA A 1 95 ? -12.078 53.938 25.828 1 67.69 95 ALA A CA 1
ATOM 717 C C . ALA A 1 95 ? -11.953 54.812 24.594 1 67.69 95 ALA A C 1
ATOM 719 O O . ALA A 1 95 ? -12.234 56 24.641 1 67.69 95 ALA A O 1
ATOM 720 N N . ASP A 1 96 ? -11.578 54.25 23.5 1 73.31 96 ASP A N 1
ATOM 721 C CA . ASP A 1 96 ? -11.406 55 22.234 1 73.31 96 ASP A CA 1
ATOM 722 C C . ASP A 1 96 ? -11.734 54.094 21.047 1 73.31 96 ASP A C 1
ATOM 724 O O . ASP A 1 96 ? -12.023 52.906 21.203 1 73.31 96 ASP A O 1
ATOM 728 N N . ALA A 1 97 ? -12.008 54.75 19.922 1 73.5 97 ALA A N 1
ATOM 729 C CA . ALA A 1 97 ? -12.352 54.062 18.688 1 73.5 97 ALA A CA 1
ATOM 730 C C . ALA A 1 97 ? -11.273 53.031 18.312 1 73.5 97 ALA A C 1
ATOM 732 O O . ALA A 1 97 ? -11.555 52.031 17.641 1 73.5 97 ALA A O 1
ATOM 733 N N . ASN A 1 98 ? -10.039 53.25 18.828 1 75.38 98 ASN A N 1
ATOM 734 C CA . ASN A 1 98 ? -8.922 52.375 18.484 1 75.38 98 ASN A CA 1
ATOM 735 C C . ASN A 1 98 ? -9.07 51 19.141 1 75.38 98 ASN A C 1
ATOM 737 O O . ASN A 1 98 ? -8.633 49.969 18.578 1 75.38 98 ASN A O 1
ATOM 741 N N . GLY A 1 99 ? -9.805 51 20.281 1 77.5 99 GLY A N 1
ATOM 742 C CA . GLY A 1 99 ? -10.023 49.75 20.953 1 77.5 99 GLY A CA 1
ATOM 743 C C . GLY A 1 99 ? -10.93 48.781 20.188 1 77.5 99 GLY A C 1
ATOM 744 O O . GLY A 1 99 ? -10.617 47.625 20.047 1 77.5 99 GLY A O 1
ATOM 745 N N . ALA A 1 100 ? -11.992 49.375 19.656 1 82.06 100 ALA A N 1
ATOM 746 C CA . ALA A 1 100 ? -12.945 48.594 18.891 1 82.06 100 ALA A CA 1
ATOM 747 C C . ALA A 1 100 ? -12.328 48.094 17.578 1 82.06 100 ALA A C 1
ATOM 749 O O . ALA A 1 100 ? -12.562 46.969 17.172 1 82.06 100 ALA A O 1
ATOM 750 N N . LEU A 1 101 ? -11.555 48.938 16.984 1 83.44 101 LEU A N 1
ATOM 751 C CA . LEU A 1 101 ? -10.906 48.594 15.734 1 83.44 101 LEU A CA 1
ATOM 752 C C . LEU A 1 101 ? -9.859 47.5 15.953 1 83.44 101 LEU A C 1
ATOM 754 O O . LEU A 1 101 ? -9.711 46.594 15.125 1 83.44 101 LEU A O 1
ATOM 758 N N . SER A 1 102 ? -9.133 47.594 17.078 1 85.81 102 SER A N 1
ATOM 759 C CA . SER A 1 102 ? -8.156 46.562 17.422 1 85.81 102 SER A CA 1
ATOM 760 C C . SER A 1 102 ? -8.828 45.188 17.609 1 85.81 102 SER A C 1
ATOM 762 O O . SER A 1 102 ? -8.312 44.188 17.141 1 85.81 102 SER A O 1
ATOM 764 N N . LEU A 1 103 ? -9.984 45.219 18.281 1 87.38 103 LEU A N 1
ATOM 765 C CA . LEU A 1 103 ? -10.727 44 18.484 1 87.38 103 LEU A CA 1
ATOM 766 C C . LEU A 1 103 ? -11.18 43.406 17.156 1 87.38 103 LEU A C 1
ATOM 768 O O . LEU A 1 103 ? -11.172 42.188 16.984 1 87.38 103 LEU A O 1
ATOM 772 N N . GLY A 1 104 ? -11.594 44.219 16.203 1 88.12 104 GLY A N 1
ATOM 773 C CA . GLY A 1 104 ? -11.969 43.781 14.867 1 88.12 104 GLY A CA 1
ATOM 774 C C . GLY A 1 104 ? -10.828 43.125 14.117 1 88.12 104 GLY A C 1
ATOM 775 O O . GLY A 1 104 ? -11 42.031 13.531 1 88.12 104 GLY A O 1
ATOM 776 N N . VAL A 1 105 ? -9.609 43.719 14.164 1 88.25 105 VAL A N 1
ATOM 777 C CA . VAL A 1 105 ? -8.438 43.188 13.477 1 88.25 105 VAL A CA 1
ATOM 778 C C . VAL A 1 105 ? -8.047 41.844 14.086 1 88.25 105 VAL A C 1
ATOM 780 O O . VAL A 1 105 ? -7.73 40.875 13.367 1 88.25 105 VAL A O 1
ATOM 783 N N . ILE A 1 106 ? -8.109 41.75 15.445 1 91.44 106 ILE A N 1
ATOM 784 C CA . ILE A 1 106 ? -7.758 40.531 16.141 1 91.44 106 ILE A CA 1
ATOM 785 C C . ILE A 1 106 ? -8.727 39.406 15.758 1 91.44 106 ILE A C 1
ATOM 787 O O . ILE A 1 106 ? -8.312 38.281 15.516 1 91.44 106 ILE A O 1
ATOM 791 N N . THR A 1 107 ? -10 39.781 15.688 1 92.06 107 THR A N 1
ATOM 792 C CA . THR A 1 107 ? -11.023 38.781 15.32 1 92.06 107 THR A CA 1
ATOM 793 C C . THR A 1 107 ? -10.789 38.281 13.906 1 92.06 107 THR A C 1
ATOM 795 O O . THR A 1 107 ? -10.82 37.062 13.664 1 92.06 107 THR A O 1
ATOM 798 N N . VAL A 1 108 ? -10.477 39.125 12.953 1 92.19 108 VAL A N 1
ATOM 799 C CA . VAL A 1 108 ? -10.266 38.781 11.555 1 92.19 108 VAL A CA 1
ATOM 800 C C . VAL A 1 108 ? -9.031 37.875 11.438 1 92.19 108 VAL A C 1
ATOM 802 O O . VAL A 1 108 ? -9.047 36.875 10.727 1 92.19 108 VAL A O 1
ATOM 805 N N . THR A 1 109 ? -7.953 38.25 12.109 1 92.44 109 THR A N 1
ATOM 806 C CA . THR A 1 109 ? -6.719 37.469 12.031 1 92.44 109 THR A CA 1
ATOM 807 C C . THR A 1 109 ? -6.883 36.125 12.711 1 92.44 109 THR A C 1
ATOM 809 O O . THR A 1 109 ? -6.266 35.125 12.305 1 92.44 109 THR A O 1
ATOM 812 N N . ALA A 1 110 ? -7.664 36.125 13.805 1 94.69 110 ALA A N 1
ATOM 813 C CA . ALA A 1 110 ? -7.961 34.844 14.453 1 94.69 110 ALA A CA 1
ATOM 814 C C . ALA A 1 110 ? -8.703 33.906 13.5 1 94.69 110 ALA A C 1
ATOM 816 O O . ALA A 1 110 ? -8.375 32.719 13.406 1 94.69 110 ALA A O 1
ATOM 817 N N . ILE A 1 111 ? -9.648 34.438 12.766 1 95.25 111 ILE A N 1
ATOM 818 C CA . ILE A 1 111 ? -10.414 33.656 11.797 1 95.25 111 ILE A CA 1
ATOM 819 C C . ILE A 1 111 ? -9.484 33.156 10.695 1 95.25 111 ILE A C 1
ATOM 821 O O . ILE A 1 111 ? -9.547 31.984 10.297 1 95.25 111 ILE A O 1
ATOM 825 N N . LEU A 1 112 ? -8.625 34 10.234 1 93.88 112 LEU A N 1
ATOM 826 C CA . LEU A 1 112 ? -7.656 33.625 9.203 1 93.88 112 LEU A CA 1
ATOM 827 C C . LEU A 1 112 ? -6.77 32.469 9.68 1 93.88 112 LEU A C 1
ATOM 829 O O . LEU A 1 112 ? -6.504 31.531 8.93 1 93.88 112 LEU A O 1
ATOM 833 N N . THR A 1 113 ? -6.305 32.594 10.898 1 93.94 113 THR A N 1
ATOM 834 C CA . THR A 1 113 ? -5.465 31.562 11.484 1 93.94 113 THR A CA 1
ATOM 835 C C . THR A 1 113 ? -6.215 30.234 11.539 1 93.94 113 THR A C 1
ATOM 837 O O . THR A 1 113 ? -5.656 29.188 11.203 1 93.94 113 THR A O 1
ATOM 840 N N . ILE A 1 114 ? -7.461 30.266 11.938 1 95.25 114 ILE A N 1
ATOM 841 C CA . ILE A 1 114 ? -8.289 29.062 12.031 1 95.25 114 ILE A CA 1
ATOM 842 C C . ILE A 1 114 ? -8.453 28.453 10.641 1 95.25 114 ILE A C 1
ATOM 844 O O . ILE A 1 114 ? -8.297 27.234 10.469 1 95.25 114 ILE A O 1
ATOM 848 N N . VAL A 1 115 ? -8.734 29.25 9.625 1 94.94 115 VAL A N 1
ATOM 849 C CA . VAL A 1 115 ? -8.969 28.781 8.266 1 94.94 115 VAL A CA 1
ATOM 850 C C . VAL A 1 115 ? -7.703 28.125 7.715 1 94.94 115 VAL A C 1
ATOM 852 O O . VAL A 1 115 ? -7.762 27.031 7.148 1 94.94 115 VAL A O 1
ATOM 855 N N . ILE A 1 116 ? -6.598 28.797 7.934 1 91.88 116 ILE A N 1
ATOM 856 C CA . ILE A 1 116 ? -5.328 28.281 7.438 1 91.88 116 ILE A CA 1
ATOM 857 C C . ILE A 1 116 ? -5.016 26.938 8.117 1 91.88 116 ILE A C 1
ATOM 859 O O . ILE A 1 116 ? -4.652 25.969 7.457 1 91.88 116 ILE A O 1
ATOM 863 N N . SER A 1 117 ? -5.152 26.922 9.453 1 92.25 117 SER A N 1
ATOM 864 C CA . SER A 1 117 ? -4.883 25.703 10.211 1 92.25 117 SER A CA 1
ATOM 865 C C . SER A 1 117 ? -5.801 24.562 9.773 1 92.25 117 SER A C 1
ATOM 867 O O . SER A 1 117 ? -5.359 23.422 9.633 1 92.25 117 SER A O 1
ATOM 869 N N . GLU A 1 118 ? -7.027 24.906 9.57 1 92.44 118 GLU A N 1
ATOM 870 C CA . GLU A 1 118 ? -7.996 23.906 9.141 1 92.44 118 GLU A CA 1
ATOM 871 C C . GLU A 1 118 ? -7.68 23.391 7.738 1 92.44 118 GLU A C 1
ATOM 873 O O . GLU A 1 118 ? -7.781 22.188 7.473 1 92.44 118 GLU A O 1
ATOM 878 N N . MET A 1 119 ? -7.395 24.234 6.871 1 91.25 119 MET A N 1
ATOM 879 C CA . MET A 1 119 ? -7.039 23.844 5.504 1 91.25 119 MET A CA 1
ATOM 880 C C . MET A 1 119 ? -5.848 22.906 5.496 1 91.25 119 MET A C 1
ATOM 882 O O . MET A 1 119 ? -5.859 21.891 4.785 1 91.25 119 MET A O 1
ATOM 886 N N . PHE A 1 120 ? -4.898 23.219 6.277 1 88.56 120 PHE A N 1
ATOM 887 C CA . PHE A 1 120 ? -3.715 22.359 6.359 1 88.56 120 PHE A CA 1
ATOM 888 C C . PHE A 1 120 ? -4.066 21 6.953 1 88.56 120 PHE A C 1
ATOM 890 O O . PHE A 1 120 ? -3.627 19.969 6.449 1 88.56 120 PHE A O 1
ATOM 897 N N . ARG A 1 121 ? -4.789 21.062 8 1 88.62 121 ARG A N 1
ATOM 898 C CA . ARG A 1 121 ? -5.211 19.828 8.641 1 88.62 121 ARG A CA 1
ATOM 899 C C . ARG A 1 121 ? -5.953 18.922 7.66 1 88.62 121 ARG A C 1
ATOM 901 O O . ARG A 1 121 ? -5.66 17.734 7.559 1 88.62 121 ARG A O 1
ATOM 908 N N . ARG A 1 122 ? -6.871 19.438 6.957 1 89.19 122 ARG A N 1
ATOM 909 C CA . ARG A 1 122 ? -7.664 18.672 6 1 89.19 122 ARG A CA 1
ATOM 910 C C . ARG A 1 122 ? -6.789 18.109 4.887 1 89.19 122 ARG A C 1
ATOM 912 O O . ARG A 1 122 ? -6.977 16.969 4.457 1 89.19 122 ARG A O 1
ATOM 919 N N . SER A 1 123 ? -5.957 18.906 4.438 1 88.88 123 SER A N 1
ATOM 920 C CA . SER A 1 123 ? -5.066 18.469 3.369 1 88.88 123 SER A CA 1
ATOM 921 C C . SER A 1 123 ? -4.195 17.297 3.822 1 88.88 123 SER A C 1
ATOM 923 O O . SER A 1 123 ? -4.004 16.328 3.078 1 88.88 123 SER A O 1
ATOM 925 N N . ALA A 1 124 ? -3.676 17.422 5.008 1 85.81 124 ALA A N 1
ATOM 926 C CA . ALA A 1 124 ? -2.85 16.344 5.562 1 85.81 124 ALA A CA 1
ATOM 927 C C . ALA A 1 124 ? -3.652 15.062 5.719 1 85.81 124 ALA A C 1
ATOM 929 O O . ALA A 1 124 ? -3.162 13.977 5.406 1 85.81 124 ALA A O 1
ATOM 930 N N . ARG A 1 125 ? -4.82 15.18 6.137 1 86.88 125 ARG A N 1
ATOM 931 C CA . ARG A 1 125 ? -5.672 14.008 6.336 1 86.88 125 ARG A CA 1
ATOM 932 C C . ARG A 1 125 ? -6.035 13.367 5 1 86.88 125 ARG A C 1
ATOM 934 O O . ARG A 1 125 ? -6.098 12.141 4.891 1 86.88 125 ARG A O 1
ATOM 941 N N . MET A 1 126 ? -6.309 14.242 4.109 1 87.81 126 MET A N 1
ATOM 942 C CA . MET A 1 126 ? -6.645 13.719 2.787 1 87.81 126 MET A CA 1
ATOM 943 C C . MET A 1 126 ? -5.473 12.953 2.186 1 87.81 126 MET A C 1
ATOM 945 O O . MET A 1 126 ? -5.664 11.922 1.542 1 87.81 126 MET A O 1
ATOM 949 N N . ALA A 1 127 ? -4.363 13.438 2.406 1 86.62 127 ALA A N 1
ATOM 950 C CA . ALA A 1 127 ? -3.17 12.766 1.896 1 86.62 127 ALA A CA 1
ATOM 951 C C . ALA A 1 127 ? -2.996 11.391 2.535 1 86.62 127 ALA A C 1
ATOM 953 O O . ALA A 1 127 ? -2.689 10.414 1.848 1 86.62 127 ALA A O 1
ATOM 954 N N . THR A 1 128 ? -3.184 11.289 3.768 1 86.56 128 THR A N 1
ATOM 955 C CA . THR A 1 128 ? -3.055 10.023 4.477 1 86.56 128 THR A CA 1
ATOM 956 C C . THR A 1 128 ? -4.16 9.055 4.062 1 86.56 128 THR A C 1
ATOM 958 O O . THR A 1 128 ? -3.912 7.867 3.871 1 86.56 128 THR A O 1
ATOM 961 N N . ALA A 1 129 ? -5.316 9.609 3.934 1 87.06 129 ALA A N 1
ATOM 962 C CA . ALA A 1 129 ? -6.453 8.773 3.547 1 87.06 129 ALA A CA 1
ATOM 963 C C . ALA A 1 129 ? -6.246 8.172 2.158 1 87.06 129 ALA A C 1
ATOM 965 O O . ALA A 1 129 ? -6.602 7.02 1.916 1 87.06 129 ALA A O 1
ATOM 966 N N . GLU A 1 130 ? -5.742 8.953 1.329 1 86.44 130 GLU A N 1
ATOM 967 C CA . GLU A 1 130 ? -5.461 8.484 -0.022 1 86.44 130 GLU A CA 1
ATOM 968 C C . GLU A 1 130 ? -4.453 7.336 -0.006 1 86.44 130 GLU A C 1
ATOM 970 O O . GLU A 1 130 ? -4.633 6.336 -0.703 1 86.44 130 GLU A O 1
ATOM 975 N N . ARG A 1 131 ? -3.473 7.461 0.795 1 87.38 131 ARG A N 1
ATOM 976 C CA . ARG A 1 131 ? -2.467 6.41 0.884 1 87.38 131 ARG A CA 1
ATOM 977 C C . ARG A 1 131 ? -3.037 5.16 1.549 1 87.38 131 ARG A C 1
ATOM 979 O O . ARG A 1 131 ? -2.699 4.039 1.167 1 87.38 131 ARG A O 1
ATOM 986 N N . ASP A 1 132 ? -3.852 5.371 2.51 1 87 132 ASP A N 1
ATOM 987 C CA . ASP A 1 132 ? -4.523 4.238 3.139 1 87 132 ASP A CA 1
ATOM 988 C C . ASP A 1 132 ? -5.359 3.463 2.125 1 87 132 ASP A C 1
ATOM 990 O O . ASP A 1 132 ? -5.375 2.23 2.137 1 87 132 ASP A O 1
ATOM 994 N N . ARG A 1 133 ? -6.008 4.199 1.292 1 85.5 133 ARG A N 1
ATOM 995 C CA . ARG A 1 133 ? -6.789 3.561 0.24 1 85.5 133 ARG A CA 1
ATOM 996 C C . ARG A 1 133 ? -5.895 2.781 -0.716 1 85.5 133 ARG A C 1
ATOM 998 O O . ARG A 1 133 ? -6.234 1.674 -1.134 1 85.5 133 ARG A O 1
ATOM 1005 N N . GLU A 1 134 ? -4.781 3.357 -1.008 1 82.38 134 GLU A N 1
ATOM 1006 C CA . GLU A 1 134 ? -3.834 2.68 -1.891 1 82.38 134 GLU A CA 1
ATOM 1007 C C . GLU A 1 134 ? -3.318 1.39 -1.261 1 82.38 134 GLU A C 1
ATOM 1009 O O . GLU A 1 134 ? -3.172 0.375 -1.945 1 82.38 134 GLU A O 1
ATOM 1014 N N . ILE A 1 135 ? -3.053 1.456 -0.028 1 81.81 135 ILE A N 1
ATOM 1015 C CA . ILE A 1 135 ? -2.596 0.279 0.701 1 81.81 135 ILE A CA 1
ATOM 1016 C C . ILE A 1 135 ? -3.678 -0.797 0.678 1 81.81 135 ILE A C 1
ATOM 1018 O O . ILE A 1 135 ? -3.398 -1.964 0.393 1 81.81 135 ILE A O 1
ATOM 1022 N N . ALA A 1 136 ? -4.867 -0.374 0.929 1 80.38 136 ALA A N 1
ATOM 1023 C CA . ALA A 1 136 ? -5.992 -1.307 0.927 1 80.38 136 ALA A CA 1
ATOM 1024 C C . ALA A 1 136 ? -6.18 -1.938 -0.45 1 80.38 136 ALA A C 1
ATOM 1026 O O . ALA A 1 136 ? -6.457 -3.135 -0.559 1 80.38 136 ALA A O 1
ATOM 1027 N N . ASP A 1 137 ? -6.074 -1.135 -1.433 1 77.69 137 ASP A N 1
ATOM 1028 C CA . ASP A 1 137 ? -6.18 -1.634 -2.801 1 77.69 137 ASP A CA 1
ATOM 1029 C C . ASP A 1 137 ? -5.109 -2.684 -3.086 1 77.69 137 ASP A C 1
ATOM 1031 O O . ASP A 1 137 ? -5.395 -3.719 -3.691 1 77.69 137 ASP A O 1
ATOM 1035 N N . ARG A 1 138 ? -3.955 -2.391 -2.662 1 75 138 ARG A N 1
ATOM 1036 C CA . ARG A 1 138 ? -2.859 -3.328 -2.887 1 75 138 ARG A CA 1
ATOM 1037 C C . ARG A 1 138 ? -3.088 -4.629 -2.123 1 75 138 ARG A C 1
ATOM 1039 O O . ARG A 1 138 ? -2.795 -5.715 -2.631 1 75 138 ARG A O 1
ATOM 1046 N N . ASP A 1 139 ? -3.588 -4.52 -0.971 1 73.19 139 ASP A N 1
ATOM 1047 C CA . ASP A 1 139 ? -3.904 -5.703 -0.178 1 73.19 139 ASP A CA 1
ATOM 1048 C C . ASP A 1 139 ? -4.977 -6.551 -0.859 1 73.19 139 ASP A C 1
ATOM 1050 O O . ASP A 1 139 ? -4.875 -7.777 -0.895 1 73.19 139 ASP A O 1
ATOM 1054 N N . LEU A 1 140 ? -5.93 -5.945 -1.345 1 71.94 140 LEU A N 1
ATOM 1055 C CA . LEU A 1 140 ? -6.992 -6.637 -2.068 1 71.94 140 LEU A CA 1
ATOM 1056 C C . LEU A 1 140 ? -6.445 -7.32 -3.316 1 71.94 140 LEU A C 1
ATOM 1058 O O . LEU A 1 140 ? -6.816 -8.453 -3.623 1 71.94 140 LEU A O 1
ATOM 1062 N N . PHE A 1 141 ? -5.609 -6.617 -3.934 1 69.06 141 PHE A N 1
ATOM 1063 C CA . PHE A 1 141 ? -4.984 -7.18 -5.121 1 69.06 141 PHE A CA 1
ATOM 1064 C C . PHE A 1 141 ? -4.18 -8.43 -4.773 1 69.06 141 PHE A C 1
ATOM 1066 O O . PHE A 1 141 ? -4.254 -9.438 -5.477 1 69.06 141 PHE A O 1
ATOM 1073 N N . LEU A 1 142 ? -3.473 -8.336 -3.775 1 69.44 142 LEU A N 1
ATOM 1074 C CA . LEU A 1 142 ? -2.662 -9.469 -3.338 1 69.44 142 LEU A CA 1
ATOM 1075 C C . LEU A 1 142 ? -3.541 -10.664 -2.986 1 69.44 142 LEU A C 1
ATOM 1077 O O . LEU A 1 142 ? -3.211 -11.805 -3.324 1 69.44 142 LEU A O 1
ATOM 1081 N N . ALA A 1 143 ? -4.555 -10.391 -2.299 1 68.31 143 ALA A N 1
ATOM 1082 C CA . ALA A 1 143 ? -5.488 -11.453 -1.938 1 68.31 143 ALA A CA 1
ATOM 1083 C C . ALA A 1 143 ? -6.102 -12.094 -3.182 1 68.31 143 ALA A C 1
ATOM 1085 O O . ALA A 1 143 ? -6.223 -13.32 -3.264 1 68.31 143 ALA A O 1
ATOM 1086 N N . GLU A 1 144 ? -6.484 -11.289 -4.109 1 67.12 144 GLU A N 1
ATOM 1087 C CA . GLU A 1 144 ? -7.055 -11.773 -5.363 1 67.12 144 GLU A CA 1
ATOM 1088 C C . GLU A 1 144 ? -6.031 -12.57 -6.164 1 67.12 144 GLU A C 1
ATOM 1090 O O . GLU A 1 144 ? -6.371 -13.578 -6.789 1 67.12 144 GLU A O 1
ATOM 1095 N N . PHE A 1 145 ? -4.887 -12.094 -6.16 1 66.31 145 PHE A N 1
ATOM 1096 C CA . PHE A 1 145 ? -3.795 -12.773 -6.855 1 66.31 145 PHE A CA 1
ATOM 1097 C C . PHE A 1 145 ? -3.564 -14.164 -6.277 1 66.31 145 PHE A C 1
ATOM 1099 O O . PHE A 1 145 ? -3.4 -15.133 -7.02 1 66.31 145 PHE A O 1
ATOM 1106 N N . ASP A 1 146 ? -3.498 -14.219 -5.098 1 66.62 146 ASP A N 1
ATOM 1107 C CA . ASP A 1 146 ? -3.344 -15.5 -4.418 1 66.62 146 ASP A CA 1
ATOM 1108 C C . ASP A 1 146 ? -4.461 -16.469 -4.809 1 66.62 146 ASP A C 1
ATOM 1110 O O . ASP A 1 146 ? -4.203 -17.625 -5.117 1 66.62 146 ASP A O 1
ATOM 1114 N N . HIS A 1 147 ? -5.715 -16.031 -4.797 1 68.12 147 HIS A N 1
ATOM 1115 C CA . HIS A 1 147 ? -6.871 -16.844 -5.168 1 68.12 147 HIS A CA 1
ATOM 1116 C C . HIS A 1 147 ? -6.746 -17.359 -6.602 1 68.12 147 HIS A C 1
ATOM 1118 O O . HIS A 1 147 ? -7.047 -18.516 -6.875 1 68.12 147 HIS A O 1
ATOM 1124 N N . ARG A 1 148 ? -6.23 -16.516 -7.32 1 62.53 148 ARG A N 1
ATOM 1125 C CA . ARG A 1 148 ? -6.098 -16.859 -8.727 1 62.53 148 ARG A CA 1
ATOM 1126 C C . ARG A 1 148 ? -4.984 -17.891 -8.938 1 62.53 148 ARG A C 1
ATOM 1128 O O . ARG A 1 148 ? -5.117 -18.797 -9.75 1 62.53 148 ARG A O 1
ATOM 1135 N N . VAL A 1 149 ? -3.889 -17.656 -8.352 1 68.31 149 VAL A N 1
ATOM 1136 C CA . VAL A 1 149 ? -2.797 -18.625 -8.422 1 68.31 149 VAL A CA 1
ATOM 1137 C C . VAL A 1 149 ? -3.287 -20 -7.965 1 68.31 149 VAL A C 1
ATOM 1139 O O . VAL A 1 149 ? -3.016 -21.016 -8.609 1 68.31 149 VAL A O 1
ATOM 1142 N N . LYS A 1 150 ? -4.039 -20 -6.922 1 68 150 LYS A N 1
ATOM 1143 C CA . LYS A 1 150 ? -4.625 -21.234 -6.41 1 68 150 LYS A CA 1
ATOM 1144 C C . LYS A 1 150 ? -5.523 -21.891 -7.457 1 68 150 LYS A C 1
ATOM 1146 O O . LYS A 1 150 ? -5.441 -23.094 -7.684 1 68 150 LYS A O 1
ATOM 1151 N N . ASN A 1 151 ? -6.305 -21.047 -8.039 1 66 151 ASN A N 1
ATOM 1152 C CA . ASN A 1 151 ? -7.219 -21.562 -9.055 1 66 151 ASN A CA 1
ATOM 1153 C C . ASN A 1 151 ? -6.465 -22.109 -10.266 1 66 151 ASN A C 1
ATOM 1155 O O . ASN A 1 151 ? -6.859 -23.125 -10.836 1 66 151 ASN A O 1
ATOM 1159 N N . ASN A 1 152 ? -5.465 -21.438 -10.602 1 66.94 152 ASN A N 1
ATOM 1160 C CA . ASN A 1 152 ? -4.672 -21.875 -11.742 1 66.94 152 ASN A CA 1
ATOM 1161 C C . ASN A 1 152 ? -3.99 -23.219 -11.461 1 66.94 152 ASN A C 1
ATOM 1163 O O . ASN A 1 152 ? -3.955 -24.094 -12.328 1 66.94 152 ASN A O 1
ATOM 1167 N N . PHE A 1 153 ? -3.498 -23.375 -10.281 1 69.31 153 PHE A N 1
ATOM 1168 C CA . PHE A 1 153 ? -2.896 -24.656 -9.914 1 69.31 153 PHE A CA 1
ATOM 1169 C C . PHE A 1 153 ? -3.945 -25.75 -9.891 1 69.31 153 PHE A C 1
ATOM 1171 O O . PHE A 1 153 ? -3.664 -26.891 -10.281 1 69.31 153 PHE A O 1
ATOM 1178 N N . ALA A 1 154 ? -5.133 -25.391 -9.461 1 67.62 154 ALA A N 1
ATOM 1179 C CA . ALA A 1 154 ? -6.227 -26.375 -9.438 1 67.62 154 ALA A CA 1
ATOM 1180 C C . ALA A 1 154 ? -6.578 -26.828 -10.852 1 67.62 154 ALA A C 1
ATOM 1182 O O . ALA A 1 154 ? -6.863 -28 -11.078 1 67.62 154 ALA A O 1
ATOM 1183 N N . ILE A 1 155 ? -6.562 -25.938 -11.695 1 63.91 155 ILE A N 1
ATOM 1184 C CA . ILE A 1 155 ? -6.844 -26.266 -13.094 1 63.91 155 ILE A CA 1
ATOM 1185 C C . ILE A 1 155 ? -5.773 -27.203 -13.633 1 63.91 155 ILE A C 1
ATOM 1187 O O . ILE A 1 155 ? -6.086 -28.203 -14.289 1 63.91 155 ILE A O 1
ATOM 1191 N N . VAL A 1 156 ? -4.535 -26.891 -13.391 1 68.25 156 VAL A N 1
ATOM 1192 C CA . VAL A 1 156 ? -3.432 -27.734 -13.844 1 68.25 156 VAL A CA 1
ATOM 1193 C C . VAL A 1 156 ? -3.559 -29.125 -13.234 1 68.25 156 VAL A C 1
ATOM 1195 O O . VAL A 1 156 ? -3.389 -30.125 -13.922 1 68.25 156 VAL A O 1
ATOM 1198 N N . ALA A 1 157 ? -3.875 -29.156 -11.977 1 70.12 157 ALA A N 1
ATOM 1199 C CA . ALA A 1 157 ? -4.062 -30.422 -11.297 1 70.12 157 ALA A CA 1
ATOM 1200 C C . ALA A 1 157 ? -5.199 -31.219 -11.93 1 70.12 157 ALA A C 1
ATOM 1202 O O . ALA A 1 157 ? -5.09 -32.438 -12.117 1 70.12 157 ALA A O 1
ATOM 1203 N N . GLY A 1 158 ? -6.258 -30.578 -12.203 1 68.44 158 GLY A N 1
ATOM 1204 C CA . GLY A 1 158 ? -7.387 -31.219 -12.859 1 68.44 158 GLY A CA 1
ATOM 1205 C C . GLY A 1 158 ? -7.043 -31.797 -14.219 1 68.44 158 GLY A C 1
ATOM 1206 O O . GLY A 1 158 ? -7.473 -32.906 -14.562 1 68.44 158 GLY A O 1
ATOM 1207 N N . LEU A 1 159 ? -6.277 -31.062 -14.883 1 64 159 LEU A N 1
ATOM 1208 C CA . LEU A 1 159 ? -5.84 -31.516 -16.203 1 64 159 LEU A CA 1
ATOM 1209 C C . LEU A 1 159 ? -4.977 -32.781 -16.078 1 64 159 LEU A C 1
ATOM 1211 O O . LEU A 1 159 ? -5.148 -33.719 -16.844 1 64 159 LEU A O 1
ATOM 1215 N N . LEU A 1 160 ? -4.082 -32.75 -15.227 1 68.88 160 LEU A N 1
ATOM 1216 C CA . LEU A 1 160 ? -3.209 -33.906 -15.008 1 68.88 160 LEU A CA 1
ATOM 1217 C C . LEU A 1 160 ? -4.016 -35.125 -14.578 1 68.8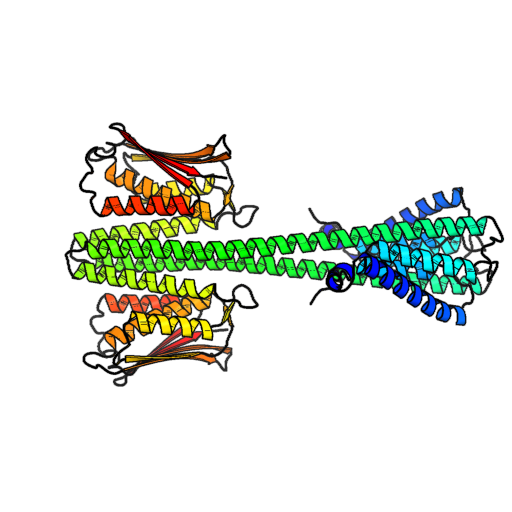8 160 LEU A C 1
ATOM 1219 O O . LEU A 1 160 ? -3.744 -36.25 -15.023 1 68.88 160 LEU A O 1
ATOM 1223 N N . ASP A 1 161 ? -5.055 -34.875 -13.797 1 73.25 161 ASP A N 1
ATOM 1224 C CA . ASP A 1 161 ? -5.926 -35.969 -13.344 1 73.25 161 ASP A CA 1
ATOM 1225 C C . ASP A 1 161 ? -6.691 -36.594 -14.516 1 73.25 161 ASP A C 1
ATOM 1227 O O . ASP A 1 161 ? -6.816 -37.812 -14.609 1 73.25 161 ASP A O 1
ATOM 1231 N N . MET A 1 162 ? -7.172 -35.812 -15.328 1 65.38 162 MET A N 1
ATOM 1232 C CA . MET A 1 162 ? -7.91 -36.25 -16.5 1 65.38 162 MET A CA 1
ATOM 1233 C C . MET A 1 162 ? -7.023 -37.062 -17.422 1 65.38 162 MET A C 1
ATOM 1235 O O . MET A 1 162 ? -7.449 -38.125 -17.938 1 65.38 162 MET A O 1
ATOM 1239 N N . GLN A 1 163 ? -5.816 -36.625 -17.594 1 65.81 163 GLN A N 1
ATOM 1240 C CA . GLN A 1 163 ? -4.887 -37.344 -18.453 1 65.81 163 GLN A CA 1
ATOM 1241 C C . GLN A 1 163 ? -4.477 -38.656 -17.844 1 65.81 163 GLN A C 1
ATOM 1243 O O . GLN A 1 163 ? -4.293 -39.656 -18.547 1 65.81 163 GLN A O 1
ATOM 1248 N N . ARG A 1 164 ? -4.391 -38.656 -16.562 1 73.75 164 ARG A N 1
ATOM 1249 C CA . ARG A 1 164 ? -4.062 -39.875 -15.836 1 73.75 164 ARG A CA 1
ATOM 1250 C C . ARG A 1 164 ? -5.148 -40.938 -16.016 1 73.75 164 ARG A C 1
ATOM 1252 O O . ARG A 1 164 ? -4.852 -42.125 -16.25 1 73.75 164 ARG A O 1
ATOM 1259 N N . ARG A 1 165 ? -6.285 -40.625 -15.953 1 71.94 165 ARG A N 1
ATOM 1260 C CA . ARG A 1 165 ? -7.418 -41.531 -16.062 1 71.94 165 ARG A CA 1
ATOM 1261 C C . ARG A 1 165 ? -7.539 -42.094 -17.469 1 71.94 165 ARG A C 1
ATOM 1263 O O . ARG A 1 165 ? -8.031 -43.219 -17.656 1 71.94 165 ARG A O 1
ATOM 1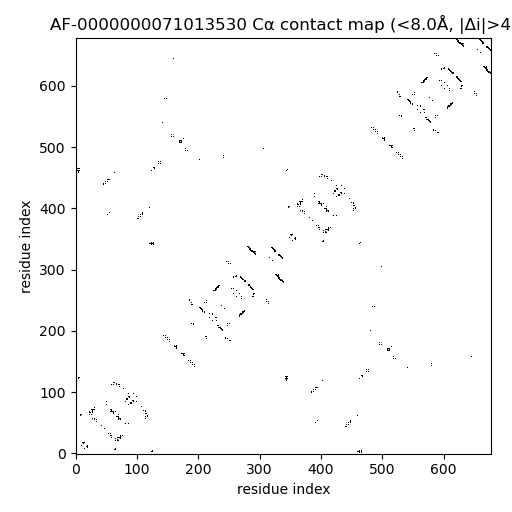270 N N . ARG A 1 166 ? -7.012 -41.406 -18.328 1 65.56 166 ARG A N 1
ATOM 1271 C CA . ARG A 1 166 ? -7.121 -41.812 -19.719 1 65.56 166 ARG A CA 1
ATOM 1272 C C . ARG A 1 166 ? -5.934 -42.688 -20.141 1 65.56 166 ARG A C 1
ATOM 1274 O O . ARG A 1 166 ? -6 -43.406 -21.141 1 65.56 166 ARG A O 1
ATOM 1281 N N . ALA A 1 167 ? -4.965 -42.5 -19.359 1 70.5 167 ALA A N 1
ATOM 1282 C CA . ALA A 1 167 ? -3.752 -43.219 -19.703 1 70.5 167 ALA A CA 1
ATOM 1283 C C . ALA A 1 167 ? -3.951 -44.719 -19.484 1 70.5 167 ALA A C 1
ATOM 1285 O O . ALA A 1 167 ? -4.582 -45.156 -18.516 1 70.5 167 ALA A O 1
ATOM 1286 N N . VAL A 1 168 ? -3.631 -45.562 -20.453 1 72.06 168 VAL A N 1
ATOM 1287 C CA . VAL A 1 168 ? -3.801 -47.031 -20.406 1 72.06 168 VAL A CA 1
ATOM 1288 C C . VAL A 1 168 ? -2.51 -47.656 -19.906 1 72.06 168 VAL A C 1
ATOM 1290 O O . VAL A 1 168 ? -2.547 -48.656 -19.172 1 72.06 168 VAL A O 1
ATOM 1293 N N . ASP A 1 169 ? -1.441 -47.062 -20.234 1 74 169 ASP A N 1
ATOM 1294 C CA . ASP A 1 169 ? -0.136 -47.594 -19.859 1 74 169 ASP A CA 1
ATOM 1295 C C . ASP A 1 169 ? 0.203 -47.25 -18.406 1 74 169 ASP A C 1
ATOM 1297 O O . ASP A 1 169 ? 0.106 -46.094 -18 1 74 169 ASP A O 1
ATOM 1301 N N . PRO A 1 170 ? 0.44 -48.25 -17.594 1 76.88 170 PRO A N 1
ATOM 1302 C CA . PRO A 1 170 ? 0.726 -48.031 -16.172 1 76.88 170 PRO A CA 1
ATOM 1303 C C . PRO A 1 170 ? 1.873 -47.062 -15.945 1 76.88 170 PRO A C 1
ATOM 1305 O O . PRO A 1 170 ? 1.847 -46.281 -14.977 1 76.88 170 PRO A O 1
ATOM 1308 N N . ALA A 1 171 ? 2.824 -47.125 -16.844 1 67.75 171 ALA A N 1
ATOM 1309 C CA . ALA A 1 171 ? 3.951 -46.188 -16.703 1 67.75 171 ALA A CA 1
ATOM 1310 C C . ALA A 1 171 ? 3.5 -44.75 -16.859 1 67.75 171 ALA A C 1
ATOM 1312 O O . ALA A 1 171 ? 3.975 -43.875 -16.141 1 67.75 171 ALA A O 1
ATOM 1313 N N . THR A 1 172 ? 2.531 -44.562 -17.703 1 69.06 172 THR A N 1
ATOM 1314 C CA . THR A 1 172 ? 1.99 -43.219 -17.938 1 69.06 172 THR A CA 1
ATOM 1315 C C . THR A 1 172 ? 1.142 -42.75 -16.75 1 69.06 172 THR A C 1
ATOM 1317 O O . THR A 1 172 ? 1.229 -41.594 -16.328 1 69.06 172 THR A O 1
ATOM 1320 N N . VAL A 1 173 ? 0.399 -43.625 -16.312 1 73.88 173 VAL A N 1
ATOM 1321 C CA . VAL A 1 173 ? -0.461 -43.312 -15.164 1 73.88 173 VAL A CA 1
ATOM 1322 C C . VAL A 1 173 ? 0.392 -42.906 -13.969 1 73.88 173 VAL A C 1
ATOM 1324 O O . VAL A 1 173 ? 0.064 -41.938 -13.273 1 73.88 173 VAL A O 1
ATOM 1327 N N . GLU A 1 174 ? 1.481 -43.562 -13.844 1 70.94 174 GLU A N 1
ATOM 1328 C CA . GLU A 1 174 ? 2.357 -43.281 -12.719 1 70.94 174 GLU A CA 1
ATOM 1329 C C . GLU A 1 174 ? 3.037 -41.906 -12.891 1 70.94 174 GLU A C 1
ATOM 1331 O O . GLU A 1 174 ? 3.174 -41.156 -11.922 1 70.94 174 GLU A O 1
ATOM 1336 N N . ALA A 1 175 ? 3.473 -41.719 -14.109 1 66.56 175 ALA A N 1
ATOM 1337 C CA . ALA A 1 175 ? 4.137 -40.469 -14.383 1 66.56 175 ALA A CA 1
ATOM 1338 C C . ALA A 1 175 ? 3.186 -39.281 -14.156 1 66.56 175 ALA A C 1
ATOM 1340 O O . ALA A 1 175 ? 3.564 -38.281 -13.562 1 66.56 175 ALA A O 1
ATOM 1341 N N . LEU A 1 176 ? 1.979 -39.406 -14.562 1 70 176 LEU A N 1
ATOM 1342 C CA . LEU A 1 176 ? 0.975 -38.344 -14.43 1 70 176 LEU A CA 1
ATOM 1343 C C . LEU A 1 176 ? 0.547 -38.188 -12.977 1 70 176 LEU A C 1
ATOM 1345 O O . LEU A 1 176 ? 0.274 -37.062 -12.531 1 70 176 LEU A O 1
ATOM 1349 N N . ALA A 1 177 ? 0.545 -39.219 -12.344 1 72.81 177 ALA A N 1
ATOM 1350 C CA . ALA A 1 177 ? 0.208 -39.156 -10.922 1 72.81 177 ALA A CA 1
ATOM 1351 C C . ALA A 1 177 ? 1.271 -38.406 -10.125 1 72.81 177 ALA A C 1
ATOM 1353 O O . ALA A 1 177 ? 0.947 -37.656 -9.211 1 72.81 177 ALA A O 1
ATOM 1354 N N . THR A 1 178 ? 2.492 -38.656 -10.555 1 66.19 178 THR A N 1
ATOM 1355 C CA . THR A 1 178 ? 3.596 -37.969 -9.883 1 66.19 178 THR A CA 1
ATOM 1356 C C . THR A 1 178 ? 3.535 -36.469 -10.148 1 66.19 178 THR A C 1
ATOM 1358 O O . THR A 1 178 ? 3.734 -35.656 -9.234 1 66.19 178 THR A O 1
ATOM 1361 N N . ALA A 1 179 ? 3.281 -36.094 -11.359 1 67.31 179 ALA A N 1
ATOM 1362 C CA . ALA A 1 179 ? 3.162 -34.688 -11.719 1 67.31 179 ALA A CA 1
ATOM 1363 C C . ALA A 1 179 ? 2.006 -34.031 -10.969 1 67.31 179 ALA A C 1
ATOM 1365 O O . ALA A 1 179 ? 2.137 -32.906 -10.477 1 67.31 179 ALA A O 1
ATOM 1366 N N . GLN A 1 180 ? 0.925 -34.688 -10.891 1 72.38 180 GLN A N 1
ATOM 1367 C CA . GLN A 1 180 ? -0.25 -34.188 -10.195 1 72.38 180 GLN A CA 1
ATOM 1368 C C . GLN A 1 180 ? 0.037 -33.969 -8.703 1 72.38 180 GLN A C 1
ATOM 1370 O O . GLN A 1 180 ? -0.381 -32.969 -8.117 1 72.38 180 GLN A O 1
ATOM 1375 N N . ALA A 1 181 ? 0.65 -34.938 -8.195 1 68.44 181 ALA A N 1
ATOM 1376 C CA . ALA A 1 181 ? 0.998 -34.812 -6.777 1 68.44 181 ALA A CA 1
ATOM 1377 C C . ALA A 1 181 ? 1.884 -33.625 -6.512 1 68.44 181 ALA A C 1
ATOM 1379 O O . ALA A 1 181 ? 1.74 -32.938 -5.488 1 68.44 181 ALA A O 1
ATOM 1380 N N . ARG A 1 182 ? 2.672 -33.438 -7.41 1 63.19 182 ARG A N 1
ATOM 1381 C CA . ARG A 1 182 ? 3.561 -32.312 -7.27 1 63.19 182 ARG A CA 1
ATOM 1382 C C . ARG A 1 182 ? 2.785 -31 -7.363 1 63.19 182 ARG A C 1
ATOM 1384 O O . ARG A 1 182 ? 3.016 -30.078 -6.578 1 63.19 182 ARG A O 1
ATOM 1391 N N . VAL A 1 183 ? 1.988 -30.812 -8.312 1 70.19 183 VAL A N 1
ATOM 1392 C CA . VAL A 1 183 ? 1.163 -29.625 -8.484 1 70.19 183 VAL A CA 1
ATOM 1393 C C . VAL A 1 183 ? 0.313 -29.391 -7.238 1 70.19 183 VAL A C 1
ATOM 1395 O O . VAL A 1 183 ? 0.169 -28.266 -6.773 1 70.19 183 VAL A O 1
ATOM 1398 N N . ASP A 1 184 ? -0.189 -30.406 -6.742 1 70.19 184 ASP A N 1
ATOM 1399 C CA . ASP A 1 184 ? -1 -30.328 -5.531 1 70.19 184 ASP A CA 1
ATOM 1400 C C . ASP A 1 184 ? -0.176 -29.828 -4.352 1 70.19 184 ASP A C 1
ATOM 1402 O O . ASP A 1 184 ? -0.677 -29.078 -3.514 1 70.19 184 ASP A O 1
ATOM 1406 N N . SER A 1 185 ? 1.022 -30.391 -4.344 1 67.31 185 SER A N 1
ATOM 1407 C CA . SER A 1 185 ? 1.916 -29.938 -3.277 1 67.31 185 SER A CA 1
ATOM 1408 C C . SER A 1 185 ? 2.172 -28.438 -3.363 1 67.31 185 SER A C 1
ATOM 1410 O O . SER A 1 185 ? 2.156 -27.734 -2.348 1 67.31 185 SER A O 1
ATOM 1412 N N . ILE A 1 186 ? 2.365 -27.953 -4.523 1 67 186 ILE A N 1
ATOM 1413 C CA . ILE A 1 186 ? 2.619 -26.531 -4.738 1 67 186 ILE A CA 1
ATOM 1414 C C . ILE A 1 186 ? 1.369 -25.734 -4.387 1 67 186 ILE A C 1
ATOM 1416 O O . ILE A 1 186 ? 1.454 -24.703 -3.703 1 67 186 ILE A O 1
ATOM 1420 N N . ALA A 1 187 ? 0.253 -26.172 -4.781 1 67.56 187 ALA A N 1
ATOM 1421 C CA . ALA A 1 187 ? -1.017 -25.516 -4.488 1 67.56 187 ALA A CA 1
ATOM 1422 C C . ALA A 1 187 ? -1.258 -25.438 -2.982 1 67.56 187 ALA A C 1
ATOM 1424 O O . ALA A 1 187 ? -1.717 -24.406 -2.471 1 67.56 187 ALA A O 1
ATOM 1425 N N . ARG A 1 188 ? -0.982 -26.5 -2.381 1 67.25 188 ARG A N 1
ATOM 1426 C CA . ARG A 1 188 ? -1.16 -26.562 -0.934 1 67.25 188 ARG A CA 1
ATOM 1427 C C . ARG A 1 188 ? -0.235 -25.562 -0.23 1 67.25 188 ARG A C 1
ATOM 1429 O O . ARG A 1 188 ? -0.643 -24.891 0.719 1 67.25 188 ARG A O 1
ATOM 1436 N N . ALA A 1 189 ? 0.966 -25.625 -0.678 1 65.62 189 ALA A N 1
ATOM 1437 C CA . ALA A 1 189 ? 1.938 -24.703 -0.092 1 65.62 189 ALA A CA 1
ATOM 1438 C C . ALA A 1 189 ? 1.5 -23.25 -0.276 1 65.62 189 ALA A C 1
ATOM 1440 O O . ALA A 1 189 ? 1.731 -22.422 0.597 1 65.62 189 ALA A O 1
ATOM 1441 N N . HIS A 1 190 ? 0.824 -22.953 -1.302 1 66.12 190 HIS A N 1
ATOM 1442 C CA . HIS A 1 190 ? 0.388 -21.594 -1.587 1 66.12 190 HIS A CA 1
ATOM 1443 C C . HIS A 1 190 ? -0.894 -21.25 -0.833 1 66.12 190 HIS A C 1
ATOM 1445 O O . HIS A 1 190 ? -1.125 -20.094 -0.481 1 66.12 190 HIS A O 1
ATOM 1451 N N . ARG A 1 191 ? -1.747 -22.188 -0.678 1 61 191 ARG A N 1
ATOM 1452 C CA . ARG A 1 191 ? -3.021 -21.969 -0.002 1 61 191 ARG A CA 1
ATOM 1453 C C . ARG A 1 191 ? -2.807 -21.531 1.446 1 61 191 ARG A C 1
ATOM 1455 O O . ARG A 1 191 ? -3.545 -20.688 1.967 1 61 191 ARG A O 1
ATOM 1462 N N . HIS A 1 192 ? -1.89 -22.156 2.039 1 58 192 HIS A N 1
ATOM 1463 C CA . HIS A 1 192 ? -1.721 -21.938 3.471 1 58 192 HIS A CA 1
ATOM 1464 C C . HIS A 1 192 ? -0.998 -20.609 3.742 1 58 192 HIS A C 1
ATOM 1466 O O . HIS A 1 192 ? -0.86 -20.203 4.898 1 58 192 HIS A O 1
ATOM 1472 N N . LEU A 1 193 ? -0.533 -19.953 2.783 1 55.66 193 LEU A N 1
ATOM 1473 C CA . LEU A 1 193 ? 0.253 -18.734 2.977 1 55.66 193 LEU A CA 1
ATOM 1474 C C . LEU A 1 193 ? -0.654 -17.531 3.229 1 55.66 193 LEU A C 1
ATOM 1476 O O . LEU A 1 193 ? -0.259 -16.578 3.908 1 55.66 193 LEU A O 1
ATOM 1480 N N . TYR A 1 194 ? -1.798 -17.453 2.652 1 50.53 194 TYR A N 1
ATOM 1481 C CA . TYR A 1 194 ? -2.562 -16.219 2.748 1 50.53 194 TYR A CA 1
ATOM 1482 C C . TYR A 1 194 ? -3.359 -16.172 4.047 1 50.53 194 TYR A C 1
ATOM 1484 O O . TYR A 1 194 ? -3.908 -15.125 4.406 1 50.53 194 TYR A O 1
ATOM 1492 N N . ARG A 1 195 ? -3.525 -17.438 4.613 1 47.66 195 ARG A N 1
ATOM 1493 C CA . ARG A 1 195 ? -4.309 -17.312 5.84 1 47.66 195 ARG A CA 1
ATOM 1494 C C . ARG A 1 195 ? -3.561 -16.5 6.887 1 47.66 195 ARG A C 1
ATOM 1496 O O . ARG A 1 195 ? -4.055 -16.312 8 1 47.66 195 ARG A O 1
ATOM 1503 N N . GLY A 1 196 ? -2.43 -16.172 6.516 1 46.5 196 GLY A N 1
ATOM 1504 C CA . GLY A 1 196 ? -1.741 -15.57 7.645 1 46.5 196 GLY A CA 1
ATOM 1505 C C . GLY A 1 196 ? -2.316 -14.227 8.055 1 46.5 196 GLY A C 1
ATOM 1506 O O . GLY A 1 196 ? -2.457 -13.328 7.219 1 46.5 196 GLY A O 1
ATOM 1507 N N . ASP A 1 197 ? -3.246 -14.359 8.742 1 46.59 197 ASP A N 1
ATOM 1508 C CA . ASP A 1 197 ? -3.807 -13.32 9.602 1 46.59 197 ASP A CA 1
ATOM 1509 C C . ASP A 1 197 ? -2.715 -12.383 10.109 1 46.59 197 ASP A C 1
ATOM 1511 O O . ASP A 1 197 ? -2.955 -11.57 11.008 1 46.59 197 ASP A O 1
ATOM 1515 N N . GLY A 1 198 ? -1.567 -12.57 9.867 1 46.84 198 GLY A N 1
ATOM 1516 C CA . GLY A 1 198 ? -0.643 -11.852 10.727 1 46.84 198 GLY A CA 1
ATOM 1517 C C . GLY A 1 198 ? -0.591 -10.359 10.43 1 46.84 198 GLY A C 1
ATOM 1518 O O . GLY A 1 198 ? -1.17 -9.898 9.445 1 46.84 198 GLY A O 1
ATOM 1519 N N . LYS A 1 199 ? -0.109 -9.625 11.453 1 53.09 199 LYS A N 1
ATOM 1520 C CA . LYS A 1 199 ? 0.1 -8.203 11.727 1 53.09 199 LYS A CA 1
ATOM 1521 C C . LYS A 1 199 ? 0.923 -7.547 10.617 1 53.09 199 LYS A C 1
ATOM 1523 O O . LYS A 1 199 ? 0.925 -6.32 10.484 1 53.09 199 LYS A O 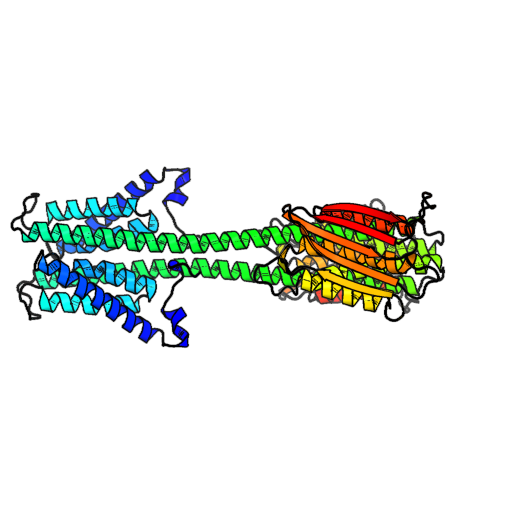1
ATOM 1528 N N . GLN A 1 200 ? 1.689 -8.414 9.992 1 58.25 200 GLN A N 1
ATOM 1529 C CA . GLN A 1 200 ? 2.555 -7.801 8.992 1 58.25 200 GLN A CA 1
ATOM 1530 C C . GLN A 1 200 ? 2.309 -8.391 7.609 1 58.25 200 GLN A C 1
ATOM 1532 O O . GLN A 1 200 ? 2.42 -9.609 7.418 1 58.25 200 GLN A O 1
ATOM 1537 N N . PRO A 1 201 ? 1.76 -7.672 6.781 1 59.69 201 PRO A N 1
ATOM 1538 C CA . PRO A 1 201 ? 1.555 -8.133 5.406 1 59.69 201 PRO A CA 1
ATOM 1539 C C . PRO A 1 201 ? 2.783 -8.828 4.824 1 59.69 201 PRO A C 1
ATOM 1541 O O . PRO A 1 201 ? 3.908 -8.359 5.012 1 59.69 201 PRO A O 1
ATOM 1544 N N . GLY A 1 202 ? 2.648 -10.016 4.473 1 64.56 202 GLY A N 1
ATOM 1545 C CA . GLY A 1 202 ? 3.709 -10.727 3.771 1 64.56 202 GLY A CA 1
ATOM 1546 C C . GLY A 1 202 ? 4.441 -11.719 4.645 1 64.56 202 GLY A C 1
ATOM 1547 O O . GLY A 1 202 ? 5.348 -12.422 4.18 1 64.56 202 GLY A O 1
ATOM 1548 N N . MET A 1 203 ? 4.023 -11.625 5.965 1 73.5 203 MET A N 1
ATOM 1549 C CA . MET A 1 203 ? 4.68 -12.57 6.867 1 73.5 203 MET A CA 1
ATOM 1550 C C . MET A 1 203 ? 3.74 -13.711 7.242 1 73.5 203 MET A C 1
ATOM 1552 O O . MET A 1 203 ? 2.521 -13.523 7.289 1 73.5 203 MET A O 1
ATOM 1556 N N . VAL A 1 204 ? 4.332 -14.883 7.398 1 77.44 204 VAL A N 1
ATOM 1557 C CA . VAL A 1 204 ? 3.568 -16.078 7.766 1 77.44 204 VAL A CA 1
ATOM 1558 C C . VAL A 1 204 ? 4.145 -16.688 9.039 1 77.44 204 VAL A C 1
ATOM 1560 O O . VAL A 1 204 ? 5.363 -16.766 9.203 1 77.44 204 VAL A O 1
ATOM 1563 N N . GLU A 1 205 ? 3.227 -16.922 9.961 1 82.69 205 GLU A N 1
ATOM 1564 C CA . GLU A 1 205 ? 3.656 -17.688 11.133 1 82.69 205 GLU A CA 1
ATOM 1565 C C . GLU A 1 205 ? 3.943 -19.141 10.766 1 82.69 205 GLU A C 1
ATOM 1567 O O . GLU A 1 205 ? 3.02 -19.906 10.492 1 82.69 205 GLU A O 1
ATOM 1572 N N . ILE A 1 206 ? 5.211 -19.547 10.867 1 86.5 206 ILE A N 1
ATOM 1573 C CA . ILE A 1 206 ? 5.676 -20.812 10.305 1 86.5 206 ILE A CA 1
ATOM 1574 C C . ILE A 1 206 ? 5.086 -21.969 11.094 1 86.5 206 ILE A C 1
ATOM 1576 O O . ILE A 1 206 ? 4.809 -23.031 10.539 1 86.5 206 ILE A O 1
ATOM 1580 N N . ARG A 1 207 ? 4.895 -21.797 12.43 1 88.81 207 ARG A N 1
ATOM 1581 C CA . ARG A 1 207 ? 4.367 -22.891 13.242 1 88.81 207 ARG A CA 1
ATOM 1582 C C . ARG A 1 207 ? 2.998 -23.344 12.742 1 88.81 207 ARG A C 1
ATOM 1584 O O . ARG A 1 207 ? 2.76 -24.531 12.547 1 88.81 207 ARG A O 1
ATOM 1591 N N . ASP A 1 208 ? 2.191 -22.344 12.57 1 83.94 208 ASP A N 1
ATOM 1592 C CA . ASP A 1 208 ? 0.845 -22.656 12.102 1 83.94 208 ASP A CA 1
ATOM 1593 C C . ASP A 1 208 ? 0.876 -23.219 10.68 1 83.94 208 ASP A C 1
ATOM 1595 O O . ASP A 1 208 ? 0.176 -24.188 10.375 1 83.94 208 ASP A O 1
ATOM 1599 N N . TYR A 1 209 ? 1.667 -22.656 9.922 1 83.81 209 TYR A N 1
ATOM 1600 C CA . TYR A 1 209 ? 1.81 -23.078 8.531 1 83.81 209 TYR A CA 1
ATOM 1601 C C . TYR A 1 209 ? 2.301 -24.516 8.438 1 83.81 209 TYR A C 1
ATOM 1603 O O . TYR A 1 209 ? 1.727 -25.328 7.711 1 83.81 209 TYR A O 1
ATOM 1611 N N . MET A 1 210 ? 3.273 -24.828 9.164 1 88.25 210 MET A N 1
ATOM 1612 C CA . MET A 1 210 ? 3.881 -26.156 9.141 1 88.25 210 MET A CA 1
ATOM 1613 C C . MET A 1 210 ? 2.924 -27.203 9.703 1 88.25 210 MET A C 1
ATOM 1615 O O . MET A 1 210 ? 2.842 -28.312 9.188 1 88.25 210 MET A O 1
ATOM 1619 N N . SER A 1 211 ? 2.307 -26.828 10.742 1 88.19 211 SER A N 1
ATOM 1620 C CA . SER A 1 211 ? 1.345 -27.75 11.344 1 88.19 211 SER A CA 1
ATOM 1621 C C . SER A 1 211 ? 0.239 -28.109 10.367 1 88.19 211 SER A C 1
ATOM 1623 O O . SER A 1 211 ? -0.098 -29.281 10.211 1 88.19 211 SER A O 1
ATOM 1625 N N . ASP A 1 212 ? -0.224 -27.094 9.727 1 81.69 212 ASP A N 1
ATOM 1626 C CA . ASP A 1 212 ? -1.278 -27.312 8.742 1 81.69 212 ASP A CA 1
ATOM 1627 C C . ASP A 1 212 ? -0.776 -28.156 7.574 1 81.69 212 ASP A C 1
ATOM 1629 O O . ASP A 1 212 ? -1.478 -29.062 7.109 1 81.69 212 ASP A O 1
ATOM 1633 N N . LEU A 1 213 ? 0.36 -27.828 7.145 1 83.19 213 LEU A N 1
ATOM 1634 C CA . LEU A 1 213 ? 0.958 -28.562 6.027 1 83.19 213 LEU A CA 1
ATOM 1635 C C . LEU A 1 213 ? 1.178 -30.031 6.391 1 83.19 213 LEU A C 1
ATOM 1637 O O . LEU A 1 213 ? 0.831 -30.922 5.617 1 83.19 213 LEU A O 1
ATOM 1641 N N . CYS A 1 214 ? 1.716 -30.312 7.527 1 87.38 214 CYS A N 1
ATOM 1642 C CA . CYS A 1 214 ? 1.995 -31.672 7.961 1 87.38 214 CYS A CA 1
ATOM 1643 C C . CYS A 1 214 ? 0.704 -32.469 8.156 1 87.38 214 CYS A C 1
ATOM 1645 O O . CYS A 1 214 ? 0.633 -33.656 7.816 1 87.38 214 CYS A O 1
ATOM 1647 N N . ALA A 1 215 ? -0.236 -31.797 8.719 1 82.94 215 ALA A N 1
ATOM 1648 C CA . ALA A 1 215 ? -1.533 -32.438 8.883 1 82.94 215 ALA A CA 1
ATOM 1649 C C . ALA A 1 215 ? -2.119 -32.844 7.527 1 82.94 215 ALA A C 1
ATOM 1651 O O . ALA A 1 215 ? -2.617 -33.969 7.363 1 82.94 215 ALA A O 1
ATOM 1652 N N . ALA A 1 216 ? -2.01 -31.984 6.645 1 74.81 216 ALA A N 1
ATOM 1653 C CA . ALA A 1 216 ? -2.516 -32.25 5.301 1 74.81 216 ALA A CA 1
ATOM 1654 C C . ALA A 1 216 ? -1.746 -33.375 4.633 1 74.81 216 ALA A C 1
ATOM 1656 O O . ALA A 1 216 ? -2.336 -34.219 3.953 1 74.81 216 ALA A O 1
ATOM 1657 N N . LEU A 1 217 ? -0.478 -33.375 4.797 1 80.56 217 LEU A N 1
ATOM 1658 C CA . LEU A 1 217 ? 0.365 -34.406 4.211 1 80.56 217 LEU A CA 1
ATOM 1659 C C . LEU A 1 217 ? 0.084 -35.781 4.852 1 80.56 217 LEU A C 1
ATOM 1661 O O . LEU A 1 217 ? 0.061 -36.781 4.164 1 80.56 217 LEU A O 1
ATOM 1665 N N . ALA A 1 218 ? -0.125 -35.781 6.117 1 81.56 218 ALA A N 1
ATOM 1666 C CA . ALA A 1 218 ? -0.448 -37.031 6.82 1 81.56 218 ALA A CA 1
ATOM 1667 C C . ALA A 1 218 ? -1.73 -37.656 6.273 1 81.56 218 ALA A C 1
ATOM 1669 O O . ALA A 1 218 ? -1.808 -38.875 6.09 1 81.56 218 ALA A O 1
ATOM 1670 N N . GLU A 1 219 ? -2.607 -36.812 6.074 1 72.38 219 GLU A N 1
ATOM 1671 C CA . GLU A 1 219 ? -3.883 -37.281 5.535 1 72.38 219 GLU A CA 1
ATOM 1672 C C . GLU A 1 219 ? -3.732 -37.75 4.094 1 72.38 219 GLU A C 1
ATOM 1674 O O . GLU A 1 219 ? -4.242 -38.812 3.732 1 72.38 219 GLU A O 1
ATOM 1679 N N . ALA A 1 220 ? -3.021 -37 3.373 1 67.38 220 ALA A N 1
ATOM 1680 C CA . ALA A 1 220 ? -2.883 -37.281 1.944 1 67.38 220 ALA A CA 1
ATOM 1681 C C . ALA A 1 220 ? -2.078 -38.531 1.697 1 67.38 220 ALA A C 1
ATOM 1683 O O . ALA A 1 220 ? -2.33 -39.281 0.732 1 67.38 220 ALA A O 1
ATOM 1684 N N . LEU A 1 221 ? -1.12 -38.812 2.451 1 71.12 221 LEU A N 1
ATOM 1685 C CA . LEU A 1 221 ? -0.222 -39.938 2.244 1 71.12 221 LEU A CA 1
ATOM 1686 C C . LEU A 1 221 ? -0.673 -41.156 3.061 1 71.12 221 LEU A C 1
ATOM 1688 O O . LEU A 1 221 ? 0.018 -42.156 3.1 1 71.12 221 LEU A O 1
ATOM 1692 N N . PHE A 1 222 ? -1.997 -41 3.486 1 60.94 222 PHE A N 1
ATOM 1693 C CA . PHE A 1 222 ? -2.633 -42.062 4.273 1 60.94 222 PHE A CA 1
ATOM 1694 C C . PHE A 1 222 ? -1.68 -42.594 5.336 1 60.94 222 PHE A C 1
ATOM 1696 O O . PHE A 1 222 ? -1.548 -43.812 5.508 1 60.94 222 PHE A O 1
ATOM 1703 N N . LEU A 1 223 ? -0.95 -41.781 5.938 1 62.41 223 LEU A N 1
ATOM 1704 C CA . LEU A 1 223 ? -0.015 -42.219 6.969 1 62.41 223 LEU A CA 1
ATOM 1705 C C . LEU A 1 223 ? -0.759 -42.656 8.219 1 62.41 223 LEU A C 1
ATOM 1707 O O . LEU A 1 223 ? -0.193 -42.688 9.32 1 62.41 223 LEU A O 1
ATOM 1711 N N . ARG A 1 224 ? -2.066 -43 8.18 1 55.16 224 ARG A N 1
ATOM 1712 C CA . ARG A 1 224 ? -2.912 -43.312 9.328 1 55.16 224 ARG A CA 1
ATOM 1713 C C . ARG A 1 224 ? -2.514 -44.625 9.953 1 55.16 224 ARG A C 1
ATOM 1715 O O . ARG A 1 224 ? -2.846 -44.906 11.109 1 55.16 224 ARG A O 1
ATOM 1722 N N . GLY A 1 225 ? -1.903 -45.469 9.352 1 58.91 225 GLY A N 1
ATOM 1723 C CA . GLY A 1 225 ? -1.773 -46.75 10.039 1 58.91 225 GLY A CA 1
ATOM 1724 C C . GLY A 1 225 ? -0.493 -46.875 10.844 1 58.91 225 GLY A C 1
ATOM 1725 O O . GLY A 1 225 ? -0.532 -46.938 12.078 1 58.91 225 GLY A O 1
ATOM 1726 N N . GLY A 1 226 ? 0.694 -47 10.281 1 73.06 226 GLY A N 1
ATOM 1727 C CA . GLY A 1 226 ? 1.977 -47.375 10.859 1 73.06 226 GLY A CA 1
ATOM 1728 C C . GLY A 1 226 ? 3.012 -46.281 10.773 1 73.06 226 GLY A C 1
ATOM 1729 O O . GLY A 1 226 ? 3.822 -46.094 11.688 1 73.06 226 GLY A O 1
ATOM 1730 N N . ILE A 1 227 ? 2.889 -45.344 9.906 1 83.12 227 ILE A N 1
ATOM 1731 C CA . ILE A 1 227 ? 3.9 -44.312 9.766 1 83.12 227 ILE A CA 1
ATOM 1732 C C . ILE A 1 227 ? 3.402 -43 10.406 1 83.12 227 ILE A C 1
ATOM 1734 O O . ILE A 1 227 ? 2.34 -42.5 10.047 1 83.12 227 ILE A O 1
ATOM 1738 N N . HIS A 1 228 ? 4.102 -42.531 11.438 1 89.12 228 HIS A N 1
ATOM 1739 C CA . HIS A 1 228 ? 3.734 -41.344 12.188 1 89.12 228 HIS A CA 1
ATOM 1740 C C . HIS A 1 228 ? 4.508 -40.125 11.695 1 89.12 228 HIS A C 1
ATOM 1742 O O . HIS A 1 228 ? 5.73 -40.156 11.57 1 89.12 228 HIS A O 1
ATOM 1748 N N . LEU A 1 229 ? 3.773 -39.031 11.367 1 91.94 229 LEU A N 1
ATOM 1749 C CA . LEU A 1 229 ? 4.379 -37.75 10.984 1 91.94 229 LEU A CA 1
ATOM 1750 C C . LEU A 1 229 ? 4.297 -36.75 12.125 1 91.94 229 LEU A C 1
ATOM 1752 O O . LEU A 1 229 ? 3.203 -36.406 12.578 1 91.94 229 LEU A O 1
ATOM 1756 N N . SER A 1 230 ? 5.445 -36.375 12.688 1 93.12 230 SER A N 1
ATOM 1757 C CA . SER A 1 230 ? 5.508 -35.375 13.758 1 93.12 230 SER A CA 1
ATOM 1758 C C . SER A 1 230 ? 6.027 -34.031 13.234 1 93.12 230 SER A C 1
ATOM 1760 O O . SER A 1 230 ? 6.914 -34 12.375 1 93.12 230 SER A O 1
ATOM 1762 N N . CYS A 1 231 ? 5.414 -32.969 13.641 1 94.12 231 CYS A N 1
ATOM 1763 C CA . CYS A 1 231 ? 5.805 -31.625 13.258 1 94.12 231 CYS A CA 1
ATOM 1764 C C . CYS A 1 231 ? 6.027 -30.75 14.484 1 94.12 231 CYS A C 1
ATOM 1766 O O . CYS A 1 231 ? 5.141 -30.625 15.328 1 94.12 231 CYS A O 1
ATOM 1768 N N . ASP A 1 232 ? 7.227 -30.219 14.648 1 95.38 232 ASP A N 1
ATOM 1769 C CA . ASP A 1 232 ? 7.582 -29.312 15.742 1 95.38 232 ASP A CA 1
ATOM 1770 C C . ASP A 1 232 ? 8.289 -28.062 15.211 1 95.38 232 ASP A C 1
ATOM 1772 O O . ASP A 1 232 ? 9.422 -28.141 14.742 1 95.38 232 ASP A O 1
ATOM 1776 N N . ALA A 1 233 ? 7.547 -26.984 15.242 1 93.94 233 ALA A N 1
ATOM 1777 C CA . ALA A 1 233 ? 8.102 -25.734 14.719 1 93.94 233 ALA A CA 1
ATOM 1778 C C . ALA A 1 233 ? 8.031 -24.625 15.766 1 93.94 233 ALA A C 1
ATOM 1780 O O . ALA A 1 233 ? 7.059 -24.531 16.516 1 93.94 233 ALA A O 1
ATOM 1781 N N . ASP A 1 234 ? 9.062 -23.781 15.789 1 92.38 234 ASP A N 1
ATOM 1782 C CA . ASP A 1 234 ? 9.055 -22.594 16.641 1 92.38 234 ASP A CA 1
ATOM 1783 C C . ASP A 1 234 ? 8.062 -21.547 16.125 1 92.38 234 ASP A C 1
ATOM 1785 O O . ASP A 1 234 ? 7.652 -21.594 14.969 1 92.38 234 ASP A O 1
ATOM 1789 N N . GLU A 1 235 ? 7.637 -20.75 17.078 1 88.19 235 GLU A N 1
ATOM 1790 C CA . GLU A 1 235 ? 6.785 -19.625 16.688 1 88.19 235 GLU A CA 1
ATOM 1791 C C . GLU A 1 235 ? 7.609 -18.484 16.109 1 88.19 235 GLU A C 1
ATOM 1793 O O . GLU A 1 235 ? 8.242 -17.719 16.844 1 88.19 235 GLU A O 1
ATOM 1798 N N . VAL A 1 236 ? 7.688 -18.5 14.805 1 85.25 236 VAL A N 1
ATOM 1799 C CA . VAL A 1 236 ? 8.453 -17.438 14.156 1 85.25 236 VAL A CA 1
ATOM 1800 C C . VAL A 1 236 ? 7.734 -16.984 12.891 1 85.25 236 VAL A C 1
ATOM 1802 O O . VAL A 1 236 ? 7.125 -17.781 12.188 1 85.25 236 VAL A O 1
ATOM 1805 N N . ALA A 1 237 ? 7.891 -15.703 12.68 1 83.06 237 ALA A N 1
ATOM 1806 C CA . ALA A 1 237 ? 7.344 -15.141 11.453 1 83.06 237 ALA A CA 1
ATOM 1807 C C . ALA A 1 237 ? 8.383 -15.148 10.336 1 83.06 237 ALA A C 1
ATOM 1809 O O . ALA A 1 237 ? 9.523 -14.719 10.531 1 83.06 237 ALA A O 1
ATOM 1810 N N . VAL A 1 238 ? 7.965 -15.836 9.203 1 82.31 238 VAL A N 1
ATOM 1811 C CA . VAL A 1 238 ? 8.844 -15.898 8.039 1 82.31 238 VAL A CA 1
ATOM 1812 C C . VAL A 1 238 ? 8.164 -15.242 6.844 1 82.31 238 VAL A C 1
ATOM 1814 O O . VAL A 1 238 ? 6.938 -15.258 6.73 1 82.31 238 VAL A O 1
ATOM 1817 N N . PRO A 1 239 ? 9.008 -14.617 6.051 1 75.88 239 PRO A N 1
ATOM 1818 C CA . PRO A 1 239 ? 8.414 -14.07 4.832 1 75.88 239 PRO A CA 1
ATOM 1819 C C . PRO A 1 239 ? 7.641 -15.109 4.031 1 75.88 239 PRO A C 1
ATOM 1821 O O . PRO A 1 239 ? 8.07 -16.266 3.938 1 75.88 239 PRO A O 1
ATOM 1824 N N . ARG A 1 240 ? 6.559 -14.758 3.496 1 73.88 240 ARG A N 1
ATOM 1825 C CA . ARG A 1 240 ? 5.625 -15.641 2.799 1 73.88 240 ARG A CA 1
ATOM 1826 C C . ARG A 1 240 ? 6.332 -16.422 1.701 1 73.88 240 ARG A C 1
ATOM 1828 O O . ARG A 1 240 ? 6.078 -17.625 1.526 1 73.88 240 ARG A O 1
ATOM 1835 N N . ASP A 1 241 ? 7.16 -15.789 0.999 1 69.12 241 ASP A N 1
ATOM 1836 C CA . ASP A 1 241 ? 7.844 -16.438 -0.113 1 69.12 241 ASP A CA 1
ATOM 1837 C C . ASP A 1 241 ? 8.758 -17.562 0.385 1 69.12 241 ASP A C 1
ATOM 1839 O O . ASP A 1 241 ? 8.836 -18.625 -0.239 1 69.12 241 ASP A O 1
ATOM 1843 N N . ARG A 1 242 ? 9.32 -17.281 1.396 1 77.94 242 ARG A N 1
ATOM 1844 C CA . ARG A 1 242 ? 10.18 -18.297 1.976 1 77.94 242 ARG A CA 1
ATOM 1845 C C . ARG A 1 242 ? 9.352 -19.453 2.553 1 77.94 242 ARG A C 1
ATOM 1847 O O . ARG A 1 242 ? 9.734 -20.609 2.451 1 77.94 242 ARG A O 1
ATOM 1854 N N . ALA A 1 243 ? 8.242 -19.031 3.078 1 81.88 243 ALA A N 1
ATOM 1855 C CA . ALA A 1 243 ? 7.352 -20.031 3.65 1 81.88 243 ALA A CA 1
ATOM 1856 C C . ALA A 1 243 ? 6.871 -21.016 2.58 1 81.88 243 ALA A C 1
ATOM 1858 O O . ALA A 1 243 ? 6.809 -22.219 2.818 1 81.88 243 ALA A O 1
ATOM 1859 N N . VAL A 1 244 ? 6.594 -20.484 1.439 1 77.56 244 VAL A N 1
ATOM 1860 C CA . VAL A 1 244 ? 6.145 -21.328 0.338 1 77.56 244 VAL A CA 1
ATOM 1861 C C . VAL A 1 244 ? 7.242 -22.312 -0.033 1 77.56 244 VAL A C 1
ATOM 1863 O O . VAL A 1 244 ? 6.98 -23.516 -0.178 1 77.56 244 VAL A O 1
ATOM 1866 N N . SER A 1 245 ? 8.414 -21.812 -0.205 1 79.44 245 SER A N 1
ATOM 1867 C CA . SER A 1 245 ? 9.539 -22.656 -0.567 1 79.44 245 SER A CA 1
ATOM 1868 C C . SER A 1 245 ? 9.789 -23.734 0.493 1 79.44 245 SER A C 1
ATOM 1870 O O . SER A 1 245 ? 10.055 -24.891 0.165 1 79.44 245 SER A O 1
ATOM 1872 N N . ILE A 1 246 ? 9.703 -23.281 1.689 1 86.12 246 ILE A N 1
ATOM 1873 C CA . ILE A 1 246 ? 9.883 -24.203 2.811 1 86.12 246 ILE A CA 1
ATOM 1874 C C . ILE A 1 246 ? 8.812 -25.281 2.768 1 86.12 246 ILE A C 1
ATOM 1876 O O . ILE A 1 246 ? 9.109 -26.469 2.93 1 86.12 246 ILE A O 1
ATOM 1880 N N . GLY A 1 247 ? 7.656 -24.844 2.57 1 83.38 247 GLY A N 1
ATOM 1881 C CA . GLY A 1 247 ? 6.562 -25.797 2.471 1 83.38 247 GLY A CA 1
ATOM 1882 C C . GLY A 1 247 ? 6.75 -26.812 1.359 1 83.38 247 GLY A C 1
ATOM 1883 O O . GLY A 1 247 ? 6.465 -28 1.538 1 83.38 247 GLY A O 1
ATOM 1884 N N . LEU A 1 248 ? 7.27 -26.344 0.279 1 80 248 LEU A N 1
ATOM 1885 C CA . LEU A 1 248 ? 7.508 -27.234 -0.858 1 80 248 LEU A CA 1
ATOM 1886 C C . LEU A 1 248 ? 8.602 -28.25 -0.536 1 80 248 LEU A C 1
ATOM 1888 O O . LEU A 1 248 ? 8.508 -29.406 -0.925 1 80 248 LEU A O 1
ATOM 1892 N N . ILE A 1 249 ? 9.578 -27.812 0.11 1 85.88 249 ILE A N 1
ATOM 1893 C CA . ILE A 1 249 ? 10.672 -28.688 0.504 1 85.88 249 ILE A CA 1
ATOM 1894 C C . ILE A 1 249 ? 10.148 -29.766 1.457 1 85.88 249 ILE A C 1
ATOM 1896 O O . ILE A 1 249 ? 10.43 -30.953 1.281 1 85.88 249 ILE A O 1
ATOM 1900 N N . VAL A 1 250 ? 9.383 -29.344 2.412 1 88.81 250 VAL A N 1
ATOM 1901 C CA . VAL A 1 250 ? 8.805 -30.266 3.381 1 88.81 250 VAL A CA 1
ATOM 1902 C C . VAL A 1 250 ? 7.91 -31.266 2.662 1 88.81 250 VAL A C 1
ATOM 1904 O O . VAL A 1 250 ? 7.977 -32.469 2.928 1 88.81 250 VAL A O 1
ATOM 1907 N N . ASN A 1 251 ? 7.145 -30.766 1.836 1 81.12 251 ASN A N 1
ATOM 1908 C CA . ASN A 1 251 ? 6.254 -31.625 1.067 1 81.12 251 ASN A CA 1
ATOM 1909 C C . ASN A 1 251 ? 7.031 -32.688 0.308 1 81.12 251 ASN A C 1
ATOM 1911 O O . ASN A 1 251 ? 6.652 -33.875 0.32 1 81.12 251 ASN A O 1
ATOM 1915 N N . GLU A 1 252 ? 8.055 -32.25 -0.291 1 79.88 252 GLU A N 1
ATOM 1916 C CA . GLU A 1 252 ? 8.867 -33.188 -1.074 1 79.88 252 GLU A CA 1
ATOM 1917 C C . GLU A 1 252 ? 9.555 -34.219 -0.177 1 79.88 252 GLU A C 1
ATOM 1919 O O . GLU A 1 252 ? 9.562 -35.406 -0.476 1 79.88 252 GLU A O 1
ATOM 1924 N N . LEU A 1 253 ? 10.109 -33.812 0.879 1 87.94 253 LEU A N 1
ATOM 1925 C CA . LEU A 1 253 ? 10.891 -34.688 1.757 1 87.94 253 LEU A CA 1
ATOM 1926 C C . LEU A 1 253 ? 9.992 -35.688 2.484 1 87.94 253 LEU A C 1
ATOM 1928 O O . LEU A 1 253 ? 10.328 -36.844 2.602 1 87.94 253 LEU A O 1
ATOM 1932 N N . VAL A 1 254 ? 8.883 -35.188 2.926 1 87.25 254 VAL A N 1
ATOM 1933 C CA . VAL A 1 254 ? 7.949 -36.062 3.631 1 87.25 254 VAL A CA 1
ATOM 1934 C C . VAL A 1 254 ? 7.367 -37.094 2.664 1 87.25 254 VAL A C 1
ATOM 1936 O O . VAL A 1 254 ? 7.246 -38.281 3 1 87.25 254 VAL A O 1
ATOM 1939 N N . THR A 1 255 ? 7.023 -36.656 1.514 1 79.88 255 THR A N 1
ATOM 1940 C CA . THR A 1 255 ? 6.496 -37.562 0.502 1 79.88 255 THR A CA 1
ATOM 1941 C C . THR A 1 255 ? 7.523 -38.656 0.15 1 79.88 255 THR A C 1
ATOM 1943 O O . THR A 1 255 ? 7.184 -39.812 0.043 1 79.88 255 THR A O 1
ATOM 1946 N N . ASN A 1 256 ? 8.766 -38.281 -0.041 1 81 256 ASN A N 1
ATOM 1947 C CA . ASN A 1 256 ? 9.836 -39.219 -0.332 1 81 256 ASN A CA 1
ATOM 1948 C C . ASN A 1 256 ? 10.023 -40.219 0.804 1 81 256 ASN A C 1
ATOM 1950 O O . ASN A 1 256 ? 10.172 -41.438 0.562 1 81 256 ASN A O 1
ATOM 1954 N N . ALA A 1 257 ? 10.039 -39.781 1.976 1 87.12 257 ALA A N 1
ATOM 1955 C CA . ALA A 1 257 ? 10.188 -40.656 3.135 1 87.12 257 ALA A CA 1
ATOM 1956 C C . ALA A 1 257 ? 9.039 -41.656 3.221 1 87.12 257 ALA A C 1
ATOM 1958 O O . ALA A 1 257 ? 9.25 -42.844 3.463 1 87.12 257 ALA A O 1
ATOM 1959 N N . ALA A 1 258 ? 7.863 -41.188 3.02 1 82.81 258 ALA A N 1
ATOM 1960 C CA . ALA A 1 258 ? 6.68 -42.031 3.1 1 82.81 258 ALA A CA 1
ATOM 1961 C C . ALA A 1 258 ? 6.723 -43.125 2.043 1 82.81 258 ALA A C 1
ATOM 1963 O O . ALA A 1 258 ? 6.297 -44.25 2.295 1 82.81 258 ALA A O 1
ATOM 1964 N N . LYS A 1 259 ? 7.297 -42.844 0.952 1 78.69 259 LYS A N 1
ATOM 1965 C CA . LYS A 1 259 ? 7.301 -43.781 -0.163 1 78.69 259 LYS A CA 1
ATOM 1966 C C . LYS A 1 259 ? 8.484 -44.75 -0.066 1 78.69 259 LYS A C 1
ATOM 1968 O O . LYS A 1 259 ? 8.359 -45.938 -0.406 1 78.69 259 LYS A O 1
ATOM 1973 N N . HIS A 1 260 ? 9.609 -44.219 0.394 1 83 260 HIS A N 1
ATOM 1974 C CA . HIS A 1 260 ? 10.828 -45 0.167 1 83 260 HIS A CA 1
ATOM 1975 C C . HIS A 1 260 ? 11.484 -45.375 1.485 1 83 260 HIS A C 1
ATOM 1977 O O . HIS A 1 260 ? 12.336 -46.281 1.515 1 83 260 HIS A O 1
ATOM 1983 N N . ALA A 1 261 ? 11.117 -44.781 2.5 1 85.5 261 ALA A N 1
ATOM 1984 C CA . ALA A 1 261 ? 11.859 -44.969 3.74 1 85.5 261 ALA A CA 1
ATOM 1985 C C . ALA A 1 261 ? 11.453 -46.281 4.438 1 85.5 261 ALA A C 1
ATOM 1987 O O . ALA A 1 261 ? 12.242 -46.875 5.176 1 85.5 261 ALA A O 1
ATOM 1988 N N . PHE A 1 262 ? 10.289 -46.844 4.145 1 86.25 262 PHE A N 1
ATOM 1989 C CA . PHE A 1 262 ? 9.789 -47.938 4.961 1 86.25 262 PHE A CA 1
ATOM 1990 C C . PHE A 1 262 ? 9.375 -49.125 4.09 1 86.25 262 PHE A C 1
ATOM 1992 O O . PHE A 1 262 ? 8.242 -49.594 4.172 1 86.25 262 PHE A O 1
ATOM 1999 N N . PRO A 1 263 ? 10.297 -49.562 3.303 1 81.38 263 PRO A N 1
ATOM 2000 C CA . PRO A 1 263 ? 9.906 -50.75 2.523 1 81.38 263 PRO A CA 1
ATOM 2001 C C . PRO A 1 263 ? 9.594 -51.938 3.398 1 81.38 263 PRO A C 1
ATOM 2003 O O . PRO A 1 263 ? 10.422 -52.344 4.215 1 81.38 263 PRO A O 1
ATOM 2006 N N . GLY A 1 264 ? 8.484 -52.469 3.205 1 77.25 264 GLY A N 1
ATOM 2007 C CA . GLY A 1 264 ? 8.117 -53.688 3.904 1 77.25 264 GLY A CA 1
ATOM 2008 C C . GLY A 1 264 ? 7.793 -53.469 5.367 1 77.25 264 GLY A C 1
ATOM 2009 O O . GLY A 1 264 ? 7.641 -54.406 6.129 1 77.25 264 GLY A O 1
ATOM 2010 N N . ARG A 1 265 ? 7.98 -52.312 5.875 1 78.56 265 ARG A N 1
ATOM 2011 C CA . ARG A 1 265 ? 7.68 -51.969 7.262 1 78.56 265 ARG A CA 1
ATOM 2012 C C . ARG A 1 265 ? 6.367 -51.219 7.363 1 78.56 265 ARG A C 1
ATOM 2014 O O . ARG A 1 265 ? 6.074 -50.375 6.512 1 78.56 265 ARG A O 1
ATOM 2021 N N . ASP A 1 266 ? 5.566 -51.625 8.336 1 76.56 266 ASP A N 1
ATOM 2022 C CA . ASP A 1 266 ? 4.273 -50.969 8.5 1 76.56 266 ASP A CA 1
ATOM 2023 C C . ASP A 1 266 ? 4.363 -49.812 9.516 1 76.56 266 ASP A C 1
ATOM 2025 O O . ASP A 1 266 ? 3.402 -49.062 9.703 1 76.56 266 ASP A O 1
ATOM 2029 N N . ILE A 1 267 ? 5.562 -49.812 10.172 1 84.44 267 ILE A N 1
ATOM 2030 C CA . ILE A 1 267 ? 5.68 -48.781 11.203 1 84.44 267 ILE A CA 1
ATOM 2031 C C . ILE A 1 267 ? 6.898 -47.906 10.922 1 84.44 267 ILE A C 1
ATOM 2033 O O . ILE A 1 267 ? 7.945 -48.406 10.5 1 84.44 267 ILE A O 1
ATOM 2037 N N . GLY A 1 268 ? 6.82 -46.656 11.086 1 90.06 268 GLY A N 1
ATOM 2038 C CA . GLY A 1 268 ? 7.91 -45.688 10.922 1 90.06 268 GLY A CA 1
ATOM 2039 C C . GLY A 1 268 ? 7.547 -44.312 11.367 1 90.06 268 GLY A C 1
ATOM 2040 O O . GLY A 1 268 ? 6.402 -44.031 11.75 1 90.06 268 GLY A O 1
ATOM 2041 N N . THR A 1 269 ? 8.625 -43.562 11.562 1 92.25 269 THR A N 1
ATOM 2042 C CA . THR A 1 269 ? 8.406 -42.188 12 1 92.25 269 THR A CA 1
ATOM 2043 C C . THR A 1 269 ? 9.086 -41.219 11.047 1 92.25 269 THR A C 1
ATOM 2045 O O . THR A 1 269 ? 10.195 -41.469 10.57 1 92.25 269 THR A O 1
ATOM 2048 N N . ILE A 1 270 ? 8.398 -40.156 10.75 1 94.19 270 ILE A N 1
ATOM 2049 C CA . ILE A 1 270 ? 8.945 -39 10.055 1 94.19 270 ILE A CA 1
ATOM 2050 C C . ILE A 1 270 ? 8.812 -37.75 10.938 1 94.19 270 ILE A C 1
ATOM 2052 O O . ILE A 1 270 ? 7.711 -37.406 11.367 1 94.19 270 ILE A O 1
ATOM 2056 N N . ASP A 1 271 ? 9.938 -37.156 11.18 1 95.69 271 ASP A N 1
ATOM 2057 C CA . ASP A 1 271 ? 9.953 -35.969 12.055 1 95.69 271 ASP A CA 1
ATOM 2058 C C . ASP A 1 271 ? 10.32 -34.719 11.281 1 95.69 271 ASP A C 1
ATOM 2060 O O . ASP A 1 271 ? 11.336 -34.688 10.578 1 95.69 271 ASP A O 1
ATOM 2064 N N . VAL A 1 272 ? 9.445 -33.688 11.383 1 96.19 272 VAL A N 1
ATOM 2065 C CA . VAL A 1 272 ? 9.703 -32.375 10.789 1 96.19 272 VAL A CA 1
ATOM 2066 C C . VAL A 1 272 ? 9.914 -31.344 11.898 1 96.19 272 VAL A C 1
ATOM 2068 O O . VAL A 1 272 ? 9.047 -31.141 12.742 1 96.19 272 VAL A O 1
ATOM 2071 N N . THR A 1 273 ? 11.086 -30.703 11.898 1 96.31 273 THR A N 1
ATOM 2072 C CA . THR A 1 273 ? 11.367 -29.703 12.914 1 96.31 273 THR A CA 1
ATOM 2073 C C . THR A 1 273 ? 11.82 -28.391 12.266 1 96.31 273 THR A C 1
ATOM 2075 O O . THR A 1 273 ? 12.492 -28.406 11.227 1 96.31 273 THR A O 1
ATOM 2078 N N . PHE A 1 274 ? 11.336 -27.328 12.789 1 95.31 274 PHE A N 1
ATOM 2079 C CA . PHE A 1 274 ? 11.75 -25.984 12.398 1 95.31 274 PHE A CA 1
ATOM 2080 C C . PHE A 1 274 ? 12.172 -25.172 13.617 1 95.31 274 PHE A C 1
ATOM 2082 O O . PHE A 1 274 ? 11.359 -24.922 14.508 1 95.31 274 PHE A O 1
ATOM 2089 N N . ARG A 1 275 ? 13.445 -24.766 13.57 1 93.94 275 ARG A N 1
ATOM 2090 C CA . ARG A 1 275 ? 13.984 -24.094 14.75 1 93.94 275 ARG A CA 1
ATOM 2091 C C . ARG A 1 275 ? 14.727 -22.812 14.359 1 93.94 275 ARG A C 1
ATOM 2093 O O . ARG A 1 275 ? 15.305 -22.734 13.273 1 93.94 275 ARG A O 1
ATOM 2100 N N . LYS A 1 276 ? 14.664 -21.906 15.344 1 90.38 276 LYS A N 1
ATOM 2101 C CA . LYS A 1 276 ? 15.539 -20.75 15.219 1 90.38 276 LYS A CA 1
ATOM 2102 C C . LYS A 1 276 ? 16.984 -21.109 15.531 1 90.38 276 LYS A C 1
ATOM 2104 O O . LYS A 1 276 ? 17.266 -21.844 16.484 1 90.38 276 LYS A O 1
ATOM 2109 N N . SER A 1 277 ? 17.797 -20.688 14.578 1 85.5 277 SER A N 1
ATOM 2110 C CA . SER A 1 277 ? 19.203 -20.969 14.805 1 85.5 277 SER A CA 1
ATOM 2111 C C . SER A 1 277 ? 19.844 -19.938 15.727 1 85.5 277 SER A C 1
ATOM 2113 O O . SER A 1 277 ? 19.438 -18.766 15.727 1 85.5 277 SER A O 1
ATOM 2115 N N . SER A 1 278 ? 20.766 -20.422 16.562 1 78.44 278 SER A N 1
ATOM 2116 C CA . SER A 1 278 ? 21.484 -19.531 17.469 1 78.44 278 SER A CA 1
ATOM 2117 C C . SER A 1 278 ? 22.281 -18.484 16.688 1 78.44 278 SER A C 1
ATOM 2119 O O . SER A 1 278 ? 22.516 -17.375 17.188 1 78.44 278 SER A O 1
ATOM 2121 N N . ALA A 1 279 ? 22.812 -18.797 15.57 1 72.75 279 ALA A N 1
ATOM 2122 C CA . ALA A 1 279 ? 23.641 -17.922 14.766 1 72.75 279 ALA A CA 1
ATOM 2123 C C . ALA A 1 279 ? 22.797 -16.938 13.961 1 72.75 279 ALA A C 1
ATOM 2125 O O . ALA A 1 279 ? 23.328 -16.141 13.195 1 72.75 279 ALA A O 1
ATOM 2126 N N . GLY A 1 280 ? 21.562 -16.984 14.133 1 79.31 280 GLY A N 1
ATOM 2127 C CA . GLY A 1 280 ? 20.688 -16.172 13.297 1 79.31 280 GLY A CA 1
ATOM 2128 C C . GLY A 1 280 ? 20.047 -16.953 12.164 1 79.31 280 GLY A 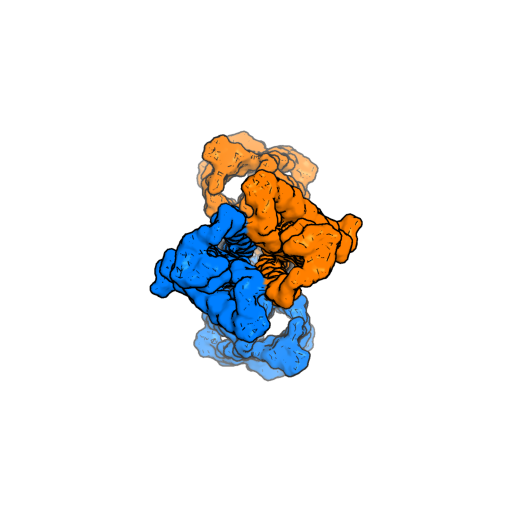C 1
ATOM 2129 O O . GLY A 1 280 ? 20.578 -18 11.75 1 79.31 280 GLY A O 1
ATOM 2130 N N . GLY A 1 281 ? 18.844 -16.859 11.898 1 87.38 281 GLY A N 1
ATOM 2131 C CA . GLY A 1 281 ? 18.141 -17.578 10.836 1 87.38 281 GLY A CA 1
ATOM 2132 C C . GLY A 1 281 ? 17.281 -18.719 11.352 1 87.38 281 GLY A C 1
ATOM 2133 O O . GLY A 1 281 ? 16.75 -18.656 12.461 1 87.38 281 GLY A O 1
ATOM 2134 N N . TRP A 1 282 ? 17.125 -19.703 10.453 1 91.44 282 TRP A N 1
ATOM 2135 C CA . TRP A 1 282 ? 16.234 -20.812 10.789 1 91.44 282 TRP A CA 1
ATOM 2136 C C . TRP A 1 282 ? 16.781 -22.125 10.219 1 91.44 282 TRP A C 1
ATOM 2138 O O . TRP A 1 282 ? 17.547 -22.109 9.266 1 91.44 282 TRP A O 1
ATOM 2148 N N . THR A 1 283 ? 16.516 -23.141 10.922 1 93.62 283 THR A N 1
ATOM 2149 C CA . THR A 1 283 ? 16.891 -24.469 10.438 1 93.62 283 THR A CA 1
ATOM 2150 C C . THR A 1 283 ? 15.664 -25.375 10.32 1 93.62 283 THR A C 1
ATOM 2152 O O . THR A 1 283 ? 14.898 -25.516 11.273 1 93.62 283 THR A O 1
ATOM 2155 N N . LEU A 1 284 ? 15.461 -25.859 9.148 1 94.94 284 LEU A N 1
ATOM 2156 C CA . LEU A 1 284 ? 14.453 -26.891 8.898 1 94.94 284 LEU A CA 1
ATOM 2157 C C . LEU A 1 284 ? 15.078 -28.266 8.852 1 94.94 284 LEU A C 1
ATOM 2159 O O . LEU A 1 284 ? 16.125 -28.469 8.219 1 94.94 284 LEU A O 1
ATOM 2163 N N . SER A 1 285 ? 14.531 -29.234 9.562 1 95.69 285 SER A N 1
ATOM 2164 C CA . SER A 1 285 ? 15.016 -30.609 9.539 1 95.69 285 SER A CA 1
ATOM 2165 C C . SER A 1 285 ? 13.875 -31.594 9.312 1 95.69 285 SER A C 1
ATOM 2167 O O . SER A 1 285 ? 12.82 -31.484 9.945 1 95.69 285 SER A O 1
ATOM 2169 N N . VAL A 1 286 ? 14.062 -32.406 8.367 1 95.44 286 VAL A N 1
ATOM 2170 C CA . VAL A 1 286 ? 13.148 -33.531 8.125 1 95.44 286 VAL A CA 1
ATOM 2171 C C . VAL A 1 286 ? 13.906 -34.844 8.273 1 95.44 286 VAL A C 1
ATOM 2173 O O . VAL A 1 286 ? 14.883 -35.094 7.566 1 95.44 286 VAL A O 1
ATOM 2176 N N . ALA A 1 287 ? 13.484 -35.688 9.227 1 95.25 287 ALA A N 1
ATOM 2177 C CA . ALA A 1 287 ? 14.164 -36.938 9.523 1 95.25 287 ALA A CA 1
ATOM 2178 C C . ALA A 1 287 ? 13.195 -38.125 9.523 1 95.25 287 ALA A C 1
ATOM 2180 O O . ALA A 1 287 ? 12.062 -38 10.008 1 95.25 287 ALA A O 1
ATOM 2181 N N . ASP A 1 288 ? 13.617 -39.188 8.938 1 93.19 288 ASP A N 1
ATOM 2182 C CA . ASP A 1 288 ? 12.867 -40.438 9.008 1 93.19 288 ASP A CA 1
ATOM 2183 C C . ASP A 1 288 ? 13.695 -41.562 9.656 1 93.19 288 ASP A C 1
ATOM 2185 O O . ASP A 1 288 ? 14.914 -41.438 9.766 1 93.19 288 ASP A O 1
ATOM 2189 N N . ASP A 1 289 ? 13.07 -42.594 10.125 1 92.44 289 ASP A N 1
ATOM 2190 C CA . ASP A 1 289 ? 13.766 -43.75 10.719 1 92.44 289 ASP A CA 1
ATOM 2191 C C . ASP A 1 289 ? 13.703 -44.969 9.805 1 92.44 289 ASP A C 1
ATOM 2193 O O . ASP A 1 289 ? 13.508 -46.094 10.266 1 92.44 289 ASP A O 1
ATOM 2197 N N . GLY A 1 290 ? 13.773 -44.656 8.555 1 90.06 290 GLY A N 1
ATOM 2198 C CA . GLY A 1 290 ? 13.672 -45.75 7.574 1 90.06 290 GLY A CA 1
ATOM 2199 C C . GLY A 1 290 ? 14.992 -46.438 7.293 1 90.06 290 GLY A C 1
ATOM 2200 O O . GLY A 1 290 ? 15.844 -46.531 8.18 1 90.06 290 GLY A O 1
ATOM 2201 N N . VAL A 1 291 ? 15.125 -47.062 6.098 1 87.56 291 VAL A N 1
ATOM 2202 C CA . VAL A 1 291 ? 16.234 -47.938 5.719 1 87.56 291 VAL A CA 1
ATOM 2203 C C . VAL A 1 291 ? 17.422 -47.062 5.281 1 87.56 291 VAL A C 1
ATOM 2205 O O . VAL A 1 291 ? 18.547 -47.562 5.152 1 87.56 291 VAL A O 1
ATOM 2208 N N . GLY A 1 292 ? 17.234 -45.781 5.234 1 85.5 292 GLY A N 1
ATOM 2209 C CA . GLY A 1 292 ? 18.312 -44.938 4.762 1 85.5 292 GLY A CA 1
ATOM 2210 C C . GLY A 1 292 ? 18.484 -44.969 3.256 1 85.5 292 GLY A C 1
ATOM 2211 O O . GLY A 1 292 ? 17.719 -45.625 2.553 1 85.5 292 GLY A O 1
ATOM 2212 N N . MET A 1 293 ? 19.359 -44.094 2.74 1 80.88 293 MET A N 1
ATOM 2213 C CA . MET A 1 293 ? 19.625 -44 1.306 1 80.88 293 MET A CA 1
ATOM 2214 C C . MET A 1 293 ? 20.641 -45.062 0.875 1 80.88 293 MET A C 1
ATOM 2216 O O . MET A 1 293 ? 21.594 -45.344 1.607 1 80.88 293 MET A O 1
ATOM 2220 N N . PRO A 1 294 ? 20.391 -45.844 -0.223 1 71.44 294 PRO A N 1
ATOM 2221 C CA . PRO A 1 294 ? 21.359 -46.844 -0.675 1 71.44 294 PRO A CA 1
ATOM 2222 C C . PRO A 1 294 ? 22.734 -46.25 -0.981 1 71.44 294 PRO A C 1
ATOM 2224 O O . PRO A 1 294 ? 22.828 -45.094 -1.347 1 71.44 294 PRO A O 1
ATOM 2227 N N . ASP A 1 295 ? 23.875 -46.875 -0.39 1 60.09 295 ASP A N 1
ATOM 2228 C CA . ASP A 1 295 ? 25.266 -46.469 -0.603 1 60.09 295 ASP A CA 1
ATOM 2229 C C . ASP A 1 295 ? 25.531 -46.219 -2.082 1 60.09 295 ASP A C 1
ATOM 2231 O O . ASP A 1 295 ? 26.312 -45.312 -2.43 1 60.09 295 ASP A O 1
ATOM 2235 N N . ALA A 1 296 ? 25.328 -47.281 -2.965 1 51.59 296 ALA A N 1
ATOM 2236 C CA . ALA A 1 296 ? 25.656 -47.188 -4.383 1 51.59 296 ALA A CA 1
ATOM 2237 C C . ALA A 1 296 ? 24.75 -46.188 -5.094 1 51.59 296 ALA A C 1
ATOM 2239 O O . ALA A 1 296 ? 23.578 -46.031 -4.719 1 51.59 296 ALA A O 1
ATOM 2240 N N . PRO A 1 297 ? 25.469 -45.344 -5.766 1 46.56 297 PRO A N 1
ATOM 2241 C CA . PRO A 1 297 ? 24.594 -44.5 -6.555 1 46.56 297 PRO A CA 1
ATOM 2242 C C . PRO A 1 297 ? 23.375 -45.219 -7.117 1 46.56 297 PRO A C 1
ATOM 2244 O O . PRO A 1 297 ? 23.547 -46.188 -7.855 1 46.56 297 PRO A O 1
ATOM 2247 N N . VAL A 1 298 ? 22.672 -45.844 -6.332 1 44.62 298 VAL A N 1
ATOM 2248 C CA . VAL A 1 298 ? 21.516 -46.531 -6.898 1 44.62 298 VAL A CA 1
ATOM 2249 C C . VAL A 1 298 ? 21.188 -45.938 -8.273 1 44.62 298 VAL A C 1
ATOM 2251 O O . VAL A 1 298 ? 21.344 -44.719 -8.492 1 44.62 298 VAL A O 1
ATOM 2254 N N . GLN A 1 299 ? 21.125 -46.719 -9.266 1 41.12 299 GLN A N 1
ATOM 2255 C CA . GLN A 1 299 ? 20.516 -46.312 -10.516 1 41.12 299 GLN A CA 1
ATOM 2256 C C . GLN A 1 299 ? 19.297 -45.438 -10.266 1 41.12 299 GLN A C 1
ATOM 2258 O O . GLN A 1 299 ? 18.297 -45.875 -9.719 1 41.12 299 GLN A O 1
ATOM 2263 N N . ALA A 1 300 ? 19.531 -44.281 -9.805 1 43.47 300 ALA A N 1
ATOM 2264 C CA . ALA A 1 300 ? 18.609 -43.188 -9.562 1 43.47 300 ALA A CA 1
ATOM 2265 C C . ALA A 1 300 ? 17.344 -43.344 -10.414 1 43.47 300 ALA A C 1
ATOM 2267 O O . ALA A 1 300 ? 17.406 -43.25 -11.641 1 43.47 300 ALA A O 1
ATOM 2268 N N . SER A 1 301 ? 16.562 -44.188 -10.055 1 44.69 301 SER A N 1
ATOM 2269 C CA . SER A 1 301 ? 15.344 -44.094 -10.836 1 44.69 301 SER A CA 1
ATOM 2270 C C . SER A 1 301 ? 14.953 -42.656 -11.078 1 44.69 301 SER A C 1
ATOM 2272 O O . SER A 1 301 ? 15.297 -41.75 -10.297 1 44.69 301 SER A O 1
ATOM 2274 N N . ALA A 1 302 ? 14.727 -42.375 -12.305 1 45.97 302 ALA A N 1
ATOM 2275 C CA . ALA A 1 302 ? 14.359 -41.094 -12.914 1 45.97 302 ALA A CA 1
ATOM 2276 C C . ALA A 1 302 ? 13.508 -40.281 -11.969 1 45.97 302 ALA A C 1
ATOM 2278 O O . ALA A 1 302 ? 13.633 -39.031 -11.945 1 45.97 302 ALA A O 1
ATOM 2279 N N . GLN A 1 303 ? 12.758 -41.031 -11.141 1 48.38 303 GLN A N 1
ATOM 2280 C CA . GLN A 1 303 ? 11.82 -40.344 -10.258 1 48.38 303 GLN A CA 1
ATOM 2281 C C . GLN A 1 303 ? 12.555 -39.688 -9.094 1 48.38 303 GLN A C 1
ATOM 2283 O O . GLN A 1 303 ? 12.211 -38.562 -8.695 1 48.38 303 GLN A O 1
ATOM 2288 N N . ASN A 1 304 ? 13.656 -40.469 -8.531 1 53.31 304 ASN A N 1
ATOM 2289 C CA . ASN A 1 304 ? 14.383 -39.969 -7.363 1 53.31 304 ASN A CA 1
ATOM 2290 C C . ASN A 1 304 ? 15.234 -38.75 -7.699 1 53.31 304 ASN A C 1
ATOM 2292 O O . ASN A 1 304 ? 15.422 -37.875 -6.859 1 53.31 304 ASN A O 1
ATOM 2296 N N . GLY A 1 305 ? 15.461 -38.688 -8.922 1 59 305 GLY A N 1
ATOM 2297 C CA . GLY A 1 305 ? 16.328 -37.594 -9.328 1 59 305 GLY A CA 1
ATOM 2298 C C . GLY A 1 305 ? 15.594 -36.281 -9.43 1 59 305 GLY A C 1
ATOM 2299 O O . GLY A 1 305 ? 16.156 -35.219 -9.117 1 59 305 GLY A O 1
ATOM 2300 N N . LEU A 1 306 ? 14.383 -36.406 -9.68 1 60.16 306 LEU A N 1
ATOM 2301 C CA . LEU A 1 306 ? 13.625 -35.188 -9.875 1 60.16 306 LEU A CA 1
ATOM 2302 C C . LEU A 1 306 ? 13.359 -34.5 -8.547 1 60.16 306 LEU A C 1
ATOM 2304 O O . LEU A 1 306 ? 13.523 -33.281 -8.43 1 60.16 306 LEU A O 1
ATOM 2308 N N . GLY A 1 307 ? 13.055 -35.375 -7.59 1 68.31 307 GLY A N 1
ATOM 2309 C CA . GLY A 1 307 ? 12.766 -34.812 -6.277 1 68.31 307 GLY A CA 1
ATOM 2310 C C . GLY A 1 307 ? 13.953 -34.094 -5.66 1 68.31 307 GLY A C 1
ATOM 2311 O O . GLY A 1 307 ? 13.805 -33 -5.094 1 68.31 307 GLY A O 1
ATOM 2312 N N . SER A 1 308 ? 15.039 -34.719 -5.914 1 73.88 308 SER A N 1
ATOM 2313 C CA . SER A 1 308 ? 16.25 -34.156 -5.324 1 73.88 308 SER A CA 1
ATOM 2314 C C . SER A 1 308 ? 16.609 -32.812 -5.973 1 73.88 308 SER A C 1
ATOM 2316 O O . SER A 1 308 ? 17.031 -31.891 -5.289 1 73.88 308 SER A O 1
ATOM 2318 N N . ARG A 1 309 ? 16.391 -32.719 -7.203 1 71.5 309 ARG A N 1
ATOM 2319 C CA . ARG A 1 309 ? 16.688 -31.469 -7.914 1 71.5 309 ARG A CA 1
ATOM 2320 C C . ARG A 1 309 ? 15.711 -30.375 -7.5 1 71.5 309 ARG A C 1
ATOM 2322 O O . ARG A 1 309 ? 16.094 -29.203 -7.383 1 71.5 309 ARG A O 1
ATOM 2329 N N . LEU A 1 310 ? 14.531 -30.781 -7.254 1 73.56 310 LEU A N 1
ATOM 2330 C CA . LEU A 1 310 ? 13.516 -29.828 -6.84 1 73.56 310 LEU A CA 1
ATOM 2331 C C . LEU A 1 310 ? 13.828 -29.266 -5.453 1 73.56 310 LEU A C 1
ATOM 2333 O O . LEU A 1 310 ? 13.68 -28.078 -5.211 1 73.56 310 LEU A O 1
ATOM 2337 N N . ILE A 1 311 ? 14.234 -30.188 -4.641 1 80.56 311 ILE A N 1
ATOM 2338 C CA . ILE A 1 311 ? 14.555 -29.781 -3.275 1 80.56 311 ILE A CA 1
ATOM 2339 C C . ILE A 1 311 ? 15.695 -28.766 -3.295 1 80.56 311 ILE A C 1
ATOM 2341 O O . ILE A 1 311 ? 15.641 -27.75 -2.584 1 80.56 311 ILE A O 1
ATOM 2345 N N . GLU A 1 312 ? 16.594 -29.016 -4.133 1 80.88 312 GLU A N 1
ATOM 2346 C CA . GLU A 1 312 ? 17.719 -28.094 -4.25 1 80.88 312 GLU A CA 1
ATOM 2347 C C . GLU A 1 312 ? 17.266 -26.75 -4.797 1 80.88 312 GLU A C 1
ATOM 2349 O O . GLU A 1 312 ? 17.719 -25.688 -4.332 1 80.88 312 GLU A O 1
ATOM 2354 N N . ALA A 1 313 ? 16.391 -26.844 -5.73 1 73.69 313 ALA A N 1
ATOM 2355 C CA . ALA A 1 313 ? 15.859 -25.625 -6.32 1 73.69 313 ALA A CA 1
ATOM 2356 C C . ALA A 1 313 ? 15.07 -24.812 -5.297 1 73.69 313 ALA A C 1
ATOM 2358 O O . ALA A 1 313 ? 15.227 -23.594 -5.199 1 73.69 313 ALA A O 1
ATOM 2359 N N . PHE A 1 314 ? 14.297 -25.438 -4.527 1 78.5 314 PHE A N 1
ATOM 2360 C CA . PHE A 1 314 ? 13.492 -24.766 -3.52 1 78.5 314 PHE A CA 1
ATOM 2361 C C . PHE A 1 314 ? 14.367 -24.203 -2.402 1 78.5 314 PHE A C 1
ATOM 2363 O O . PHE A 1 314 ? 14.078 -23.141 -1.857 1 78.5 314 PHE A O 1
ATOM 2370 N N . ALA A 1 315 ? 15.367 -24.953 -2.117 1 84.88 315 ALA A N 1
ATOM 2371 C CA . ALA A 1 315 ? 16.297 -24.5 -1.083 1 84.88 315 ALA A CA 1
ATOM 2372 C C . ALA A 1 315 ? 16.969 -23.203 -1.487 1 84.88 315 ALA A C 1
ATOM 2374 O O . ALA A 1 315 ? 17.078 -22.266 -0.681 1 84.88 315 ALA A O 1
ATOM 2375 N N . ARG A 1 316 ? 17.297 -23.156 -2.668 1 79.06 316 ARG A N 1
ATOM 2376 C CA . ARG A 1 316 ? 17.922 -21.953 -3.188 1 79.06 316 ARG A CA 1
ATOM 2377 C C . ARG A 1 316 ? 16.953 -20.781 -3.162 1 79.06 316 ARG A C 1
ATOM 2379 O O . ARG A 1 316 ? 17.328 -19.656 -2.811 1 79.06 316 ARG A O 1
ATOM 2386 N N . GLN A 1 317 ? 15.789 -21.078 -3.533 1 73.62 317 GLN A N 1
ATOM 2387 C CA . GLN A 1 317 ? 14.758 -20.031 -3.533 1 73.62 317 GLN A CA 1
ATOM 2388 C C . GLN A 1 317 ? 14.5 -19.516 -2.123 1 73.62 317 GLN A C 1
ATOM 2390 O O . GLN A 1 317 ? 14.211 -18.328 -1.938 1 73.62 317 GLN A O 1
ATOM 2395 N N . ALA A 1 318 ? 14.602 -20.344 -1.193 1 78.69 318 ALA A N 1
ATOM 2396 C CA . ALA A 1 318 ? 14.383 -19.969 0.199 1 78.69 318 ALA A CA 1
ATOM 2397 C C . ALA A 1 318 ? 15.617 -19.281 0.787 1 78.69 318 ALA A C 1
ATOM 2399 O O . ALA A 1 318 ? 15.57 -18.75 1.897 1 78.69 318 ALA A O 1
ATOM 2400 N N . GLY A 1 319 ? 16.656 -19.266 0.07 1 80.94 319 GLY A N 1
ATOM 2401 C CA . GLY A 1 319 ? 17.906 -18.688 0.544 1 80.94 319 GLY A CA 1
ATOM 2402 C C . GLY A 1 319 ? 18.641 -19.594 1.517 1 80.94 319 GLY A C 1
ATOM 2403 O O . GLY A 1 319 ? 19.266 -19.109 2.463 1 80.94 319 GLY A O 1
ATOM 2404 N N . GLY A 1 320 ? 18.5 -20.844 1.32 1 88.38 320 GLY A N 1
ATOM 2405 C CA . GLY A 1 320 ? 19.109 -21.766 2.264 1 88.38 320 GLY A CA 1
ATOM 2406 C C . GLY A 1 320 ? 19.969 -22.828 1.593 1 88.38 320 GLY A C 1
ATOM 2407 O O . GLY A 1 320 ? 20.141 -22.812 0.371 1 88.38 320 GLY A O 1
ATOM 2408 N N . THR A 1 321 ? 20.75 -23.578 2.457 1 89.56 321 THR A N 1
ATOM 2409 C CA . THR A 1 321 ? 21.578 -24.688 2.002 1 89.56 321 THR A CA 1
ATOM 2410 C C . THR A 1 321 ? 21.094 -26 2.609 1 89.56 321 THR A C 1
ATOM 2412 O O . THR A 1 321 ? 20.719 -26.047 3.779 1 89.56 321 THR A O 1
ATOM 2415 N N . ILE A 1 322 ? 21.203 -27.047 1.753 1 90.75 322 ILE A N 1
ATOM 2416 C CA . ILE A 1 322 ? 20.672 -28.328 2.168 1 90.75 322 ILE A CA 1
ATOM 2417 C C . ILE A 1 322 ? 21.828 -29.266 2.518 1 90.75 322 ILE A C 1
ATOM 2419 O O . ILE A 1 322 ? 22.875 -29.25 1.86 1 90.75 322 ILE A O 1
ATOM 2423 N N . SER A 1 323 ? 21.75 -30 3.574 1 92.25 323 SER A N 1
ATOM 2424 C CA . SER A 1 323 ? 22.625 -31.094 3.963 1 92.25 323 SER A CA 1
ATOM 2425 C C . SER A 1 323 ? 21.844 -32.375 4.203 1 92.25 323 SER A C 1
ATOM 2427 O O . SER A 1 323 ? 20.75 -32.344 4.773 1 92.25 323 SER A O 1
ATOM 2429 N N . ILE A 1 324 ? 22.406 -33.531 3.701 1 91 324 ILE A N 1
ATOM 2430 C CA . ILE A 1 324 ? 21.719 -34.812 3.832 1 91 324 ILE A CA 1
ATOM 2431 C C . ILE A 1 324 ? 22.594 -35.781 4.633 1 91 324 ILE A C 1
ATOM 2433 O O . ILE A 1 324 ? 23.766 -35.969 4.305 1 91 324 ILE A O 1
ATOM 2437 N N . ASP A 1 325 ? 22.125 -36.281 5.656 1 90.88 325 ASP A N 1
ATOM 2438 C CA . ASP A 1 325 ? 22.734 -37.344 6.449 1 90.88 325 ASP A CA 1
ATOM 2439 C C . ASP A 1 325 ? 21.891 -38.594 6.426 1 90.88 325 ASP A C 1
ATOM 2441 O O . ASP A 1 325 ? 20.719 -38.594 6.848 1 90.88 325 ASP A O 1
ATOM 2445 N N . SER A 1 326 ? 22.469 -39.688 5.805 1 90.31 326 SER A N 1
ATOM 2446 C CA . SER A 1 326 ? 21.703 -40.938 5.715 1 90.31 326 SER A CA 1
ATOM 2447 C C . SER A 1 326 ? 22.531 -42.125 6.164 1 90.31 326 SER A C 1
ATOM 2449 O O . SER A 1 326 ? 23.719 -42.219 5.836 1 90.31 326 SER A O 1
ATOM 2451 N N . ASP A 1 327 ? 22 -42.969 7.086 1 85.31 327 ASP A N 1
ATOM 2452 C CA . ASP A 1 327 ? 22.578 -44.219 7.496 1 85.31 327 ASP A CA 1
ATOM 2453 C C . ASP A 1 327 ? 21.516 -45.312 7.613 1 85.31 327 ASP A C 1
ATOM 2455 O O . ASP A 1 327 ? 20.406 -45.156 7.094 1 85.31 327 ASP A O 1
ATOM 2459 N N . HIS A 1 328 ? 21.891 -46.469 8.094 1 85.5 328 HIS A N 1
ATOM 2460 C CA . HIS A 1 328 ? 21 -47.625 8.172 1 85.5 328 HIS A CA 1
ATOM 2461 C C . HIS A 1 328 ? 19.844 -47.375 9.148 1 85.5 328 HIS A C 1
ATOM 2463 O O . HIS A 1 328 ? 18.938 -48.188 9.266 1 85.5 328 HIS A O 1
ATOM 2469 N N . THR A 1 329 ? 19.938 -46.156 9.836 1 85.88 329 THR A N 1
ATOM 2470 C CA . THR A 1 329 ? 18.891 -45.844 10.805 1 85.88 329 THR A CA 1
ATOM 2471 C C . THR A 1 329 ? 17.906 -44.812 10.25 1 85.88 329 THR A C 1
ATOM 2473 O O . THR A 1 329 ? 16.953 -44.438 10.93 1 85.88 329 THR A O 1
ATOM 2476 N N . GLY A 1 330 ? 18.172 -44.375 9.141 1 91.44 330 GLY A N 1
ATOM 2477 C CA . GLY A 1 330 ? 17.25 -43.438 8.531 1 91.44 330 GLY A CA 1
ATOM 2478 C C . GLY A 1 330 ? 17.953 -42.281 7.809 1 91.44 330 GLY A C 1
ATOM 2479 O O . GLY A 1 330 ? 19.156 -42.344 7.555 1 91.44 330 GLY A O 1
ATOM 2480 N N . THR A 1 331 ? 17.234 -41.344 7.332 1 92.81 331 THR A N 1
ATOM 2481 C CA . THR A 1 331 ? 17.75 -40.188 6.59 1 92.81 331 THR A CA 1
ATOM 2482 C C . THR A 1 331 ? 17.312 -38.875 7.23 1 92.81 331 THR A C 1
ATOM 2484 O O . THR A 1 331 ? 16.156 -38.75 7.641 1 92.81 331 THR A O 1
ATOM 2487 N N . ARG A 1 332 ? 18.281 -37.969 7.398 1 94.12 332 ARG A N 1
ATOM 2488 C CA . ARG A 1 332 ? 17.984 -36.625 7.891 1 94.12 332 ARG A CA 1
ATOM 2489 C C . ARG A 1 332 ? 18.438 -35.594 6.891 1 94.12 332 ARG A C 1
ATOM 2491 O O . ARG A 1 332 ? 19.594 -35.562 6.469 1 94.12 332 ARG A O 1
ATOM 2498 N N . VAL A 1 333 ? 17.484 -34.781 6.52 1 93.88 333 VAL A N 1
ATOM 2499 C CA . VAL A 1 333 ? 17.781 -33.656 5.645 1 93.88 333 VAL A CA 1
ATOM 2500 C C . VAL A 1 333 ? 17.641 -32.344 6.414 1 93.88 333 VAL A C 1
ATOM 2502 O O . VAL A 1 333 ? 16.609 -32.094 7.055 1 93.88 333 VAL A O 1
ATOM 2505 N N . THR A 1 334 ? 18.656 -31.531 6.336 1 94.31 334 THR A N 1
ATOM 2506 C CA . THR A 1 334 ? 18.656 -30.266 7.062 1 94.31 334 THR A CA 1
ATOM 2507 C C . THR A 1 334 ? 18.812 -29.094 6.105 1 94.31 334 THR A C 1
ATOM 2509 O O . THR A 1 334 ? 19.703 -29.094 5.242 1 94.31 334 THR A O 1
ATOM 2512 N N . LEU A 1 335 ? 17.875 -28.188 6.219 1 93.19 335 LEU A N 1
ATOM 2513 C CA . LEU A 1 335 ? 17.953 -26.938 5.477 1 93.19 335 LEU A CA 1
ATOM 2514 C C . LEU A 1 335 ? 18.312 -25.781 6.402 1 93.19 335 LEU A C 1
ATOM 2516 O O . LEU A 1 335 ? 17.562 -25.453 7.316 1 93.19 335 LEU A O 1
ATOM 2520 N N . ALA A 1 336 ? 19.453 -25.172 6.16 1 92.81 336 ALA A N 1
ATOM 2521 C CA . ALA A 1 336 ? 19.859 -23.984 6.902 1 92.81 336 ALA A CA 1
ATOM 2522 C C . ALA A 1 336 ? 19.484 -22.703 6.152 1 92.81 336 ALA A C 1
ATOM 2524 O O . ALA A 1 336 ? 19.891 -22.5 5.004 1 92.81 336 ALA A O 1
ATOM 2525 N N . LEU A 1 337 ? 18.672 -21.969 6.812 1 89.06 337 LEU A N 1
ATOM 2526 C CA . LEU A 1 337 ? 18.203 -20.719 6.219 1 89.06 337 LEU A CA 1
ATOM 2527 C C . LEU A 1 337 ? 18.859 -19.516 6.887 1 89.06 337 LEU A C 1
ATOM 2529 O O . LEU A 1 337 ? 18.875 -19.406 8.117 1 89.06 337 LEU A O 1
ATOM 2533 N N . ALA A 1 338 ? 19.406 -18.703 6.086 1 82.81 338 ALA A N 1
ATOM 2534 C CA . ALA A 1 338 ? 19.984 -17.469 6.605 1 82.81 338 ALA A CA 1
ATOM 2535 C C . ALA A 1 338 ? 18.906 -16.469 7.016 1 82.81 338 ALA A C 1
ATOM 2537 O O . ALA A 1 338 ? 17.75 -16.594 6.59 1 82.81 338 ALA A O 1
ATOM 2538 N N . PRO A 1 339 ? 19.156 -15.562 7.844 1 73.56 339 PRO A N 1
ATOM 2539 C CA . PRO A 1 339 ? 18.172 -14.586 8.297 1 73.56 339 PRO A CA 1
ATOM 2540 C C . PRO A 1 339 ? 17.625 -13.719 7.164 1 73.56 339 PRO A C 1
ATOM 2542 O O . PRO A 1 339 ? 18.312 -13.5 6.168 1 73.56 339 PRO A O 1
ATOM 2545 N N . MET B 1 1 ? -1.495 14.602 -7.41 1 39.22 1 MET B N 1
ATOM 2546 C CA . MET B 1 1 ? -1.49 16.016 -7.039 1 39.22 1 MET B CA 1
ATOM 2547 C C . MET B 1 1 ? -1.104 16.188 -5.574 1 39.22 1 MET B C 1
ATOM 2549 O O . MET B 1 1 ? -1.686 15.555 -4.691 1 39.22 1 MET B O 1
ATOM 2553 N N . ALA B 1 2 ? -0.038 16.672 -5.402 1 50.72 2 ALA B N 1
ATOM 2554 C CA . ALA B 1 2 ? 0.48 16.875 -4.051 1 50.72 2 ALA B CA 1
ATOM 2555 C C . ALA B 1 2 ? -0.502 17.672 -3.205 1 50.72 2 ALA B C 1
ATOM 2557 O O . ALA B 1 2 ? -1.008 18.719 -3.646 1 50.72 2 ALA B O 1
ATOM 2558 N N . HIS B 1 3 ? -1.105 17.078 -2.248 1 64.25 3 HIS B N 1
ATOM 2559 C CA . HIS B 1 3 ? -1.975 17.781 -1.306 1 64.25 3 HIS B CA 1
ATOM 2560 C C . HIS B 1 3 ? -1.207 18.844 -0.535 1 64.25 3 HIS B C 1
ATOM 2562 O O . HIS B 1 3 ? 0.003 18.719 -0.332 1 64.25 3 HIS B O 1
ATOM 2568 N N . LEU B 1 4 ? -1.781 19.938 -0.427 1 57 4 LEU B N 1
ATOM 2569 C CA . LEU B 1 4 ? -1.202 21.078 0.292 1 57 4 LEU B CA 1
ATOM 2570 C C . LEU B 1 4 ? -0.418 20.594 1.511 1 57 4 LEU B C 1
ATOM 2572 O O . LEU B 1 4 ? 0.638 21.156 1.828 1 57 4 LEU B O 1
ATOM 2576 N N . GLY B 1 5 ? -0.938 19.594 2.115 1 56.72 5 GLY B N 1
ATOM 2577 C CA . GLY B 1 5 ? -0.295 19.062 3.305 1 56.72 5 GLY B CA 1
ATOM 2578 C C . GLY B 1 5 ? 1.022 18.359 3.01 1 56.72 5 GLY B C 1
ATOM 2579 O O . GLY B 1 5 ? 1.837 18.156 3.912 1 56.72 5 GLY B O 1
ATOM 2580 N N . GLU B 1 6 ? 1.123 18.188 1.711 1 65.31 6 GLU B N 1
ATOM 2581 C CA . GLU B 1 6 ? 2.357 17.5 1.34 1 65.31 6 GLU B CA 1
ATOM 2582 C C . GLU B 1 6 ? 3.346 18.453 0.682 1 65.31 6 GLU B C 1
ATOM 2584 O O . GLU B 1 6 ? 4.469 18.062 0.356 1 65.31 6 GLU B O 1
ATOM 2589 N N . LEU B 1 7 ? 2.912 19.641 0.638 1 68.5 7 LEU B N 1
ATOM 2590 C CA . LEU B 1 7 ? 3.758 20.578 -0.094 1 68.5 7 LEU B CA 1
ATOM 2591 C C . LEU B 1 7 ? 4.859 21.125 0.803 1 68.5 7 LEU B C 1
ATOM 2593 O O . LEU B 1 7 ? 4.578 21.797 1.802 1 68.5 7 LEU B O 1
ATOM 2597 N N . ASP B 1 8 ? 5.965 20.609 0.882 1 79.38 8 ASP B N 1
ATOM 2598 C CA . ASP B 1 8 ? 7.176 21.172 1.455 1 79.38 8 ASP B CA 1
ATOM 2599 C C . ASP B 1 8 ? 8.016 21.859 0.382 1 79.38 8 ASP B C 1
ATOM 2601 O O . ASP B 1 8 ? 8.68 21.203 -0.42 1 79.38 8 ASP B O 1
ATOM 2605 N N . LEU B 1 9 ? 7.93 23.219 0.409 1 85 9 LEU B N 1
ATOM 2606 C CA . LEU B 1 9 ? 8.586 24.016 -0.628 1 85 9 LEU B CA 1
ATOM 2607 C C . LEU B 1 9 ? 10.094 23.781 -0.613 1 85 9 LEU B C 1
ATOM 2609 O O . LEU B 1 9 ? 10.758 23.906 -1.647 1 85 9 LEU B O 1
ATOM 2613 N N . CYS B 1 10 ? 10.609 23.484 0.586 1 87.12 10 CYS B N 1
ATOM 2614 C CA . CYS B 1 10 ? 12.039 23.219 0.673 1 87.12 10 CYS B CA 1
ATOM 2615 C C . CYS B 1 10 ? 12.398 21.969 -0.112 1 87.12 10 CYS B C 1
ATOM 2617 O O . CYS B 1 10 ? 13.422 21.922 -0.796 1 87.12 10 CYS B O 1
ATOM 2619 N N . ASP B 1 11 ? 11.562 20.953 -0.085 1 85.81 11 ASP B N 1
ATOM 2620 C CA . ASP B 1 11 ? 11.812 19.703 -0.807 1 85.81 11 ASP B CA 1
ATOM 2621 C C . ASP B 1 11 ? 11.531 19.875 -2.299 1 85.81 11 ASP B C 1
ATOM 2623 O O . ASP B 1 11 ? 12.273 19.359 -3.137 1 85.81 11 ASP B O 1
ATOM 2627 N N . ARG B 1 12 ? 10.523 20.625 -2.604 1 82 12 ARG B N 1
ATOM 2628 C CA . ARG B 1 12 ? 10.125 20.812 -3.996 1 82 12 ARG B CA 1
ATOM 2629 C C . ARG B 1 12 ? 11.164 21.625 -4.758 1 82 12 ARG B C 1
ATOM 2631 O O . ARG B 1 12 ? 11.438 21.359 -5.93 1 82 12 ARG B O 1
ATOM 2638 N N . LEU B 1 13 ? 11.711 22.562 -4.035 1 85.5 13 LEU B N 1
ATOM 2639 C CA . LEU B 1 13 ? 12.633 23.484 -4.699 1 85.5 13 LEU B CA 1
ATOM 2640 C C . LEU B 1 13 ? 14.078 23.078 -4.445 1 85.5 13 LEU B C 1
ATOM 2642 O O . LEU B 1 13 ? 15.008 23.797 -4.824 1 85.5 13 LEU B O 1
ATOM 2646 N N . ALA B 1 14 ? 14.258 22 -3.805 1 84.38 14 ALA B N 1
ATOM 2647 C CA . ALA B 1 14 ? 15.586 21.531 -3.416 1 84.38 14 ALA B CA 1
ATOM 2648 C C . ALA B 1 14 ? 16.5 21.422 -4.629 1 84.38 14 ALA B C 1
ATOM 2650 O O . ALA B 1 14 ? 17.688 21.75 -4.543 1 84.38 14 ALA B O 1
ATOM 2651 N N . PRO B 1 15 ? 15.898 21.016 -5.777 1 83.5 15 PRO B N 1
ATOM 2652 C CA . PRO B 1 15 ? 16.781 20.906 -6.934 1 83.5 15 PRO B CA 1
ATOM 2653 C C . PRO B 1 15 ? 17.266 22.266 -7.438 1 83.5 15 PRO B C 1
ATOM 2655 O O . PRO B 1 15 ? 18.328 22.359 -8.062 1 83.5 15 PRO B O 1
ATOM 2658 N N . THR B 1 16 ? 16.641 23.375 -7.117 1 85.75 16 THR B N 1
ATOM 2659 C CA . THR B 1 16 ? 16.953 24.703 -7.648 1 85.75 16 THR B CA 1
ATOM 2660 C C . THR B 1 16 ? 17.594 25.578 -6.582 1 85.75 16 THR B C 1
ATOM 2662 O O . THR B 1 16 ? 18.516 26.344 -6.875 1 85.75 16 THR B O 1
ATOM 2665 N N . LEU B 1 17 ? 17.109 25.453 -5.336 1 87.5 17 LEU B N 1
ATOM 2666 C CA . LEU B 1 17 ? 17.562 26.297 -4.242 1 87.5 17 LEU B CA 1
ATOM 2667 C C . LEU B 1 17 ? 17.859 25.469 -2.998 1 87.5 17 LEU B C 1
ATOM 2669 O O . LEU B 1 17 ? 17.156 24.484 -2.717 1 87.5 17 LEU B O 1
ATOM 2673 N N . PRO B 1 18 ? 18.922 25.891 -2.406 1 91.06 18 PRO B N 1
ATOM 2674 C CA . PRO B 1 18 ? 19.141 25.203 -1.127 1 91.06 18 PRO B CA 1
ATOM 2675 C C . PRO B 1 18 ? 18.016 25.453 -0.123 1 91.06 18 PRO B C 1
ATOM 2677 O O . PRO B 1 18 ? 17.297 26.453 -0.225 1 91.06 18 PRO B O 1
ATOM 2680 N N . SER B 1 19 ? 17.797 24.609 0.813 1 91.31 19 SER B N 1
ATOM 2681 C CA . SER B 1 19 ? 16.688 24.656 1.766 1 91.31 19 SER B CA 1
ATOM 2682 C C . SER B 1 19 ? 16.688 25.938 2.57 1 91.31 19 SER B C 1
ATOM 2684 O O . SER B 1 19 ? 15.633 26.516 2.834 1 91.31 19 SER B O 1
ATOM 2686 N N . TRP B 1 20 ? 17.922 26.422 2.957 1 91.94 20 TRP B N 1
ATOM 2687 C CA . TRP B 1 20 ? 17.984 27.625 3.775 1 91.94 20 TRP B CA 1
ATOM 2688 C C . TRP B 1 20 ? 17.531 28.844 2.984 1 91.94 20 TRP B C 1
ATOM 2690 O O . TRP B 1 20 ? 16.875 29.75 3.533 1 91.94 20 TRP B O 1
ATOM 2700 N N . ALA B 1 21 ? 17.828 28.906 1.709 1 93.56 21 ALA B N 1
ATOM 2701 C CA . ALA B 1 21 ? 17.406 30.016 0.855 1 93.56 21 ALA B CA 1
ATOM 2702 C C . ALA B 1 21 ? 15.891 30.031 0.673 1 93.56 21 ALA B C 1
ATOM 2704 O O . ALA B 1 21 ? 15.266 31.109 0.686 1 93.56 21 ALA B O 1
ATOM 2705 N N . THR B 1 22 ? 15.352 28.891 0.534 1 92.19 22 THR B N 1
ATOM 2706 C CA . THR B 1 22 ? 13.898 28.797 0.393 1 92.19 22 THR B CA 1
ATOM 2707 C C . THR B 1 22 ? 13.203 29.281 1.658 1 92.19 22 THR B C 1
ATOM 2709 O O . THR B 1 22 ? 12.188 29.984 1.582 1 92.19 22 THR B O 1
ATOM 2712 N N . GLN B 1 23 ? 13.766 28.969 2.789 1 94.81 23 GLN B N 1
ATOM 2713 C CA . GLN B 1 23 ? 13.18 29.391 4.055 1 94.81 23 GLN B CA 1
ATOM 2714 C C . GLN B 1 23 ? 13.227 30.906 4.199 1 94.81 23 GLN B C 1
ATOM 2716 O O . GLN B 1 23 ? 12.25 31.531 4.625 1 94.81 23 GLN B O 1
ATOM 2721 N N . VAL B 1 24 ? 14.297 31.516 3.799 1 94.81 24 VAL B N 1
ATOM 2722 C CA . VAL B 1 24 ? 14.461 32.969 3.896 1 94.81 24 VAL B CA 1
ATOM 2723 C C . VAL B 1 24 ? 13.516 33.656 2.918 1 94.81 24 VAL B C 1
ATOM 2725 O O . VAL B 1 24 ? 12.82 34.594 3.285 1 94.81 24 VAL B O 1
ATOM 2728 N N . VAL B 1 25 ? 13.453 33.125 1.705 1 94.44 25 VAL B N 1
ATOM 2729 C CA . VAL B 1 25 ? 12.633 33.719 0.667 1 94.44 25 VAL B CA 1
ATOM 2730 C C . VAL B 1 25 ? 11.164 33.656 1.065 1 94.44 25 VAL B C 1
ATOM 2732 O O . VAL B 1 25 ? 10.445 34.656 0.984 1 94.44 25 VAL B O 1
ATOM 2735 N N . VAL B 1 26 ? 10.719 32.531 1.562 1 93.56 26 VAL B N 1
ATOM 2736 C CA . VAL B 1 26 ? 9.32 32.375 1.938 1 93.56 26 VAL B CA 1
ATOM 2737 C C . VAL B 1 26 ? 9.016 33.188 3.18 1 93.56 26 VAL B C 1
ATOM 2739 O O . VAL B 1 26 ? 7.949 33.812 3.279 1 93.56 26 VAL B O 1
ATOM 2742 N N . GLY B 1 27 ? 9.992 33.219 4.125 1 95.19 27 GLY B N 1
ATOM 2743 C CA . GLY B 1 27 ? 9.828 34.062 5.297 1 95.19 27 GLY B CA 1
ATOM 2744 C C . GLY B 1 27 ? 9.672 35.531 4.949 1 95.19 27 GLY B C 1
ATOM 2745 O O . GLY B 1 27 ? 8.789 36.219 5.484 1 95.19 27 GLY B O 1
ATOM 2746 N N . VAL B 1 28 ? 10.43 36.031 3.986 1 95.31 28 VAL B N 1
ATOM 2747 C CA . VAL B 1 28 ? 10.391 37.438 3.559 1 95.31 28 VAL B CA 1
ATOM 2748 C C . VAL B 1 28 ? 9.086 37.719 2.803 1 95.31 28 VAL B C 1
ATOM 2750 O O . VAL B 1 28 ? 8.438 38.719 3.014 1 95.31 28 VAL B O 1
ATOM 2753 N N . LEU B 1 29 ? 8.711 36.719 1.976 1 94.88 29 LEU B N 1
ATOM 2754 C CA . LEU B 1 29 ? 7.496 36.875 1.181 1 94.88 29 LEU B CA 1
ATOM 2755 C C . LEU B 1 29 ? 6.262 36.906 2.074 1 94.88 29 LEU B C 1
ATOM 2757 O O . LEU B 1 29 ? 5.367 37.75 1.861 1 94.88 29 LEU B O 1
ATOM 2761 N N . THR B 1 30 ? 6.234 36.031 3.037 1 93.94 30 THR B N 1
ATOM 2762 C CA . THR B 1 30 ? 5.07 36 3.916 1 93.94 30 THR B CA 1
ATOM 2763 C C . THR B 1 30 ? 5.043 37.25 4.812 1 93.94 30 THR B C 1
ATOM 2765 O O . THR B 1 30 ? 3.977 37.812 5.078 1 93.94 30 THR B O 1
ATOM 2768 N N . ALA B 1 31 ? 6.238 37.688 5.285 1 94.19 31 ALA B N 1
ATOM 2769 C CA . ALA B 1 31 ? 6.32 38.938 6.062 1 94.19 31 ALA B CA 1
ATOM 2770 C C . ALA B 1 31 ? 5.91 40.125 5.223 1 94.19 31 ALA B C 1
ATOM 2772 O O . ALA B 1 31 ? 5.211 41.031 5.711 1 94.19 31 ALA B O 1
ATOM 2773 N N . GLY B 1 32 ? 6.355 40.156 3.973 1 93.44 32 GLY B N 1
ATOM 2774 C CA . GLY B 1 32 ? 5.965 41.219 3.059 1 93.44 32 GLY B CA 1
ATOM 2775 C C . GLY B 1 32 ? 4.469 41.281 2.797 1 93.44 32 GLY B C 1
ATOM 2776 O O . GLY B 1 32 ? 3.861 42.344 2.807 1 93.44 32 GLY B O 1
ATOM 2777 N N . ALA B 1 33 ? 3.9 40.094 2.594 1 93.5 33 ALA B N 1
ATOM 2778 C CA . ALA B 1 33 ? 2.459 40 2.381 1 93.5 33 ALA B CA 1
ATOM 2779 C C . ALA B 1 33 ? 1.691 40.469 3.605 1 93.5 33 ALA B C 1
ATOM 2781 O O . ALA B 1 33 ? 0.703 41.219 3.479 1 93.5 33 ALA B O 1
ATOM 2782 N N . ALA B 1 34 ? 2.156 40.062 4.793 1 92.25 34 ALA B N 1
ATOM 2783 C CA . ALA B 1 34 ? 1.537 40.5 6.035 1 92.25 34 ALA B CA 1
ATOM 2784 C C . ALA B 1 34 ? 1.654 42.031 6.176 1 92.25 34 ALA B C 1
ATOM 2786 O O . ALA B 1 34 ? 0.727 42.688 6.648 1 92.25 34 ALA B O 1
ATOM 2787 N N . GLY B 1 35 ? 2.795 42.625 5.754 1 89.12 35 GLY B N 1
ATOM 2788 C CA . GLY B 1 35 ? 2.992 44.062 5.773 1 89.12 35 GLY B CA 1
ATOM 2789 C C . GLY B 1 35 ? 2.029 44.812 4.871 1 89.12 35 GLY B C 1
ATOM 2790 O O . GLY B 1 35 ? 1.485 45.844 5.258 1 89.12 35 GLY B O 1
ATOM 2791 N N . ILE B 1 36 ? 1.78 44.219 3.721 1 90.69 36 ILE B N 1
ATOM 2792 C CA . ILE B 1 36 ? 0.869 44.844 2.764 1 90.69 36 ILE B CA 1
ATOM 2793 C C . ILE B 1 36 ? -0.555 44.812 3.314 1 90.69 36 ILE B C 1
ATOM 2795 O O . ILE B 1 36 ? -1.274 45.812 3.246 1 90.69 36 ILE B O 1
ATOM 2799 N N . VAL B 1 37 ? -0.976 43.656 3.904 1 89.38 37 VAL B N 1
ATOM 2800 C CA . VAL B 1 37 ? -2.311 43.562 4.48 1 89.38 37 VAL B CA 1
ATOM 2801 C C . VAL B 1 37 ? -2.453 44.5 5.656 1 89.38 37 VAL B C 1
ATOM 2803 O O . VAL B 1 37 ? -3.508 45.125 5.844 1 89.38 37 VAL B O 1
ATOM 2806 N N . ARG B 1 38 ? -1.37 44.719 6.383 1 87.06 38 ARG B N 1
ATOM 2807 C CA . ARG B 1 38 ? -1.383 45.656 7.512 1 87.06 38 ARG B CA 1
ATOM 2808 C C . ARG B 1 38 ? -1.59 47.094 7.043 1 87.06 38 ARG B C 1
ATOM 2810 O O . ARG B 1 38 ? -2.293 47.844 7.695 1 87.06 38 ARG B O 1
ATOM 2817 N N . LEU B 1 39 ? -0.987 47.438 5.941 1 85.88 39 LEU B N 1
ATOM 2818 C CA . LEU B 1 39 ? -1.171 48.781 5.395 1 85.88 39 LEU B CA 1
ATOM 2819 C C . LEU B 1 39 ? -2.631 49 5.027 1 85.88 39 LEU B C 1
ATOM 2821 O O . LEU B 1 39 ? -3.15 50.125 5.223 1 85.88 39 LEU B O 1
ATOM 2825 N N . MET B 1 40 ? -3.213 47.938 4.605 1 86.69 40 MET B N 1
ATOM 2826 C CA . MET B 1 40 ? -4.625 48.031 4.254 1 86.69 40 MET B CA 1
ATOM 2827 C C . MET B 1 40 ? -5.484 48.219 5.5 1 86.69 40 MET B C 1
ATOM 2829 O O . MET B 1 40 ? -6.438 49 5.496 1 86.69 40 MET B O 1
ATOM 2833 N N . PHE B 1 41 ? -5.148 47.531 6.586 1 84.19 41 PHE B N 1
ATOM 2834 C CA . PHE B 1 41 ? -5.863 47.656 7.848 1 84.19 41 PHE B CA 1
ATOM 2835 C C . PHE B 1 41 ? -5.648 49.031 8.453 1 84.19 41 PHE B C 1
ATOM 2837 O O . PHE B 1 41 ? -6.551 49.594 9.086 1 84.19 41 PHE B O 1
ATOM 2844 N N . ASP B 1 42 ? -4.449 49.594 8.188 1 84.06 42 ASP B N 1
ATOM 2845 C CA . ASP B 1 42 ? -4.094 50.875 8.789 1 84.06 42 ASP B CA 1
ATOM 2846 C C . ASP B 1 42 ? -4.875 52.031 8.141 1 84.06 42 ASP B C 1
ATOM 2848 O O . ASP B 1 42 ? -5.031 53.094 8.742 1 84.06 42 ASP B O 1
ATOM 2852 N N . LEU B 1 43 ? -5.363 51.75 6.965 1 84.12 43 LEU B N 1
ATOM 2853 C CA . LEU B 1 43 ? -6.188 52.75 6.301 1 84.12 43 LEU B CA 1
ATOM 2854 C C . LEU B 1 43 ? -7.512 52.938 7.031 1 84.12 43 LEU B C 1
ATOM 2856 O O . LEU B 1 43 ? -8.062 54.062 7.055 1 84.12 43 LEU B O 1
ATOM 2860 N N . VAL B 1 44 ? -7.949 51.875 7.652 1 79.12 44 VAL B N 1
ATOM 2861 C CA . VAL B 1 44 ? -9.258 51.906 8.312 1 79.12 44 VAL B CA 1
ATOM 2862 C C . VAL B 1 44 ? -9.07 52.125 9.812 1 79.12 44 VAL B C 1
ATOM 2864 O O . VAL B 1 44 ? -9.828 52.875 10.438 1 79.12 44 VAL B O 1
ATOM 2867 N N . ALA B 1 45 ? -8.039 51.438 10.367 1 78.25 45 ALA B N 1
ATOM 2868 C CA . ALA B 1 45 ? -7.785 51.5 11.805 1 78.25 45 ALA B CA 1
ATOM 2869 C C . ALA B 1 45 ? -6.301 51.688 12.094 1 78.25 45 ALA B C 1
ATOM 2871 O O . ALA B 1 45 ? -5.59 50.75 12.43 1 78.25 45 ALA B O 1
ATOM 2872 N N . PRO B 1 46 ? -5.887 53.031 12.039 1 78.06 46 PRO B N 1
ATOM 2873 C CA . PRO B 1 46 ? -4.457 53.281 12.242 1 78.06 46 PRO B CA 1
ATOM 2874 C C . PRO B 1 46 ? -3.977 52.844 13.633 1 78.06 46 PRO B C 1
ATOM 2876 O O . PRO B 1 46 ? -4.602 53.219 14.633 1 78.06 46 PRO B O 1
ATOM 2879 N N . GLY B 1 47 ? -3.004 51.969 13.68 1 76.38 47 GLY B N 1
ATOM 2880 C CA . GLY B 1 47 ? -2.336 51.594 14.914 1 76.38 47 GLY B CA 1
ATOM 2881 C C . GLY B 1 47 ? -3.053 50.469 15.672 1 76.38 47 GLY B C 1
ATOM 2882 O O . GLY B 1 47 ? -2.652 50.125 16.781 1 76.38 47 GLY B O 1
ATOM 2883 N N . ALA B 1 48 ? -4.148 50 15.039 1 79.44 48 ALA B N 1
ATOM 2884 C CA . ALA B 1 48 ? -4.922 48.969 15.727 1 79.44 48 ALA B CA 1
ATOM 2885 C C . ALA B 1 48 ? -4.219 47.594 15.648 1 79.44 48 ALA B C 1
ATOM 2887 O O . ALA B 1 48 ? -3.812 47.156 14.562 1 79.44 48 ALA B O 1
ATOM 2888 N N . ALA B 1 49 ? -3.949 46.938 16.828 1 83.94 49 ALA B N 1
ATOM 2889 C CA . ALA B 1 49 ? -3.396 45.594 16.984 1 83.94 49 ALA B CA 1
ATOM 2890 C C . ALA B 1 49 ? -2.232 45.375 16.031 1 83.94 49 ALA B C 1
ATOM 2892 O O . ALA B 1 49 ? -2.309 44.531 15.141 1 83.94 49 ALA B O 1
ATOM 2893 N N . PRO B 1 50 ? -1.161 46.062 16.172 1 83.94 50 PRO B N 1
ATOM 2894 C CA . PRO B 1 50 ? -0.055 46.094 15.211 1 83.94 50 PRO B CA 1
ATOM 2895 C C . PRO B 1 50 ? 0.58 44.688 15.023 1 83.94 50 PRO B C 1
ATOM 2897 O O . PRO B 1 50 ? 1.159 44.438 13.969 1 83.94 50 PRO B O 1
ATOM 2900 N N . PHE B 1 51 ? 0.437 43.719 15.953 1 88.88 51 PHE B N 1
ATOM 2901 C CA . PHE B 1 51 ? 1.176 42.469 15.859 1 88.88 51 PHE B CA 1
ATOM 2902 C C . PHE B 1 51 ? 0.246 41.312 15.508 1 88.88 51 PHE B C 1
ATOM 2904 O O . PHE B 1 51 ? 0.68 40.156 15.414 1 88.88 51 PHE B O 1
ATOM 2911 N N . ALA B 1 52 ? -1.001 41.562 15.234 1 88.56 52 ALA B N 1
ATOM 2912 C CA . ALA B 1 52 ? -1.992 40.5 15.031 1 88.56 52 ALA B CA 1
ATOM 2913 C C . ALA B 1 52 ? -1.676 39.688 13.781 1 88.56 52 ALA B C 1
ATOM 2915 O O . ALA B 1 52 ? -1.841 38.469 13.773 1 88.56 52 ALA B O 1
ATOM 2916 N N . LEU B 1 53 ? -1.151 40.312 12.727 1 91.31 53 LEU B N 1
ATOM 2917 C CA . LEU B 1 53 ? -0.956 39.656 11.438 1 91.31 53 LEU B CA 1
ATOM 2918 C C . LEU B 1 53 ? 0.329 38.844 11.438 1 91.31 53 LEU B C 1
ATOM 2920 O O . LEU B 1 53 ? 0.565 38.062 10.516 1 91.31 53 LEU B O 1
ATOM 2924 N N . VAL B 1 54 ? 1.138 38.969 12.492 1 92.94 54 VAL B N 1
ATOM 2925 C CA . VAL B 1 54 ? 2.367 38.188 12.625 1 92.94 54 VAL B CA 1
ATOM 2926 C C . VAL B 1 54 ? 2.035 36.719 12.688 1 92.94 54 VAL B C 1
ATOM 2928 O O . VAL B 1 54 ? 2.688 35.906 12.031 1 92.94 54 VAL B O 1
ATOM 2931 N N . TYR B 1 55 ? 0.952 36.344 13.258 1 94.81 55 TYR B N 1
ATOM 2932 C CA . TYR B 1 55 ? 0.657 34.969 13.586 1 94.81 55 TYR B CA 1
ATOM 2933 C C . TYR B 1 55 ? 0.202 34.188 12.352 1 94.81 55 TYR B C 1
ATOM 2935 O O . TYR B 1 55 ? 0.783 33.156 12.008 1 94.81 55 TYR B O 1
ATOM 2943 N N . PRO B 1 56 ? -0.778 34.656 11.562 1 93.38 56 PRO B N 1
ATOM 2944 C CA . PRO B 1 56 ? -1.104 33.938 10.344 1 93.38 56 PRO B CA 1
ATOM 2945 C C . PRO B 1 56 ? 0.074 33.844 9.375 1 93.38 56 PRO B C 1
ATOM 2947 O O . PRO B 1 56 ? 0.229 32.844 8.672 1 93.38 56 PRO B O 1
ATOM 2950 N N . SER B 1 57 ? 0.87 34.906 9.328 1 94.25 57 SER B N 1
ATOM 2951 C CA . SER B 1 57 ? 2.01 34.938 8.414 1 94.25 57 SER B CA 1
ATOM 2952 C C . SER B 1 57 ? 3.025 33.844 8.789 1 94.25 57 SER B C 1
ATOM 2954 O O . SER B 1 57 ? 3.525 33.125 7.918 1 94.25 57 SER B O 1
ATOM 2956 N N . ILE B 1 58 ? 3.314 33.719 10.07 1 94.81 58 ILE B N 1
ATOM 2957 C CA . ILE B 1 58 ? 4.34 32.75 10.5 1 94.81 58 ILE B CA 1
ATOM 2958 C C . ILE B 1 58 ? 3.816 31.328 10.352 1 94.81 58 ILE B C 1
ATOM 2960 O O . ILE B 1 58 ? 4.582 30.406 10.055 1 94.81 58 ILE B O 1
ATOM 2964 N N . ILE B 1 59 ? 2.541 31.141 10.523 1 94.5 59 ILE B N 1
ATOM 2965 C CA . ILE B 1 59 ? 1.945 29.812 10.359 1 94.5 59 ILE B CA 1
ATOM 2966 C C . ILE B 1 59 ? 2.111 29.359 8.914 1 94.5 59 ILE B C 1
ATOM 2968 O O . ILE B 1 59 ? 2.584 28.25 8.656 1 94.5 59 ILE B O 1
ATOM 2972 N N . VAL B 1 60 ? 1.769 30.234 7.988 1 93.19 60 VAL B N 1
ATOM 2973 C CA . VAL B 1 60 ? 1.87 29.906 6.57 1 93.19 60 VAL B CA 1
ATOM 2974 C C . VAL B 1 60 ? 3.326 29.625 6.207 1 93.19 60 VAL B C 1
ATOM 2976 O O . VAL B 1 60 ? 3.621 28.625 5.551 1 93.19 60 VAL B O 1
ATOM 2979 N N . ALA B 1 61 ? 4.207 30.484 6.734 1 94.88 61 ALA B N 1
ATOM 2980 C CA . ALA B 1 61 ? 5.625 30.328 6.43 1 94.88 61 ALA B CA 1
ATOM 2981 C C . ALA B 1 61 ? 6.152 29 6.977 1 94.88 61 ALA B C 1
ATOM 2983 O O . ALA B 1 61 ? 6.867 28.281 6.281 1 94.88 61 ALA B O 1
ATOM 2984 N N . THR B 1 62 ? 5.754 28.672 8.203 1 94 62 THR B N 1
ATOM 2985 C CA . THR B 1 62 ? 6.262 27.469 8.859 1 94 62 THR B CA 1
ATOM 2986 C C . THR B 1 62 ? 5.672 26.219 8.227 1 94 62 THR B C 1
ATOM 2988 O O . THR B 1 62 ? 6.387 25.234 7.98 1 94 62 THR B O 1
ATOM 2991 N N . LEU B 1 63 ? 4.426 26.219 7.906 1 90.62 63 LEU B N 1
ATOM 2992 C CA . LEU B 1 63 ? 3.748 25.047 7.383 1 90.62 63 LEU B CA 1
ATOM 2993 C C . LEU B 1 63 ? 4.223 24.719 5.973 1 90.62 63 LEU B C 1
ATOM 2995 O O . LEU B 1 63 ? 4.301 23.547 5.59 1 90.62 63 LEU B O 1
ATOM 2999 N N . PHE B 1 64 ? 4.637 25.75 5.234 1 89.88 64 PHE B N 1
ATOM 3000 C CA . PHE B 1 64 ? 4.984 25.516 3.838 1 89.88 64 PHE B CA 1
ATOM 3001 C C . PHE B 1 64 ? 6.496 25.438 3.66 1 89.88 64 PHE B C 1
ATOM 3003 O O . PHE B 1 64 ? 6.98 24.875 2.682 1 89.88 64 PHE B O 1
ATOM 3010 N N . ALA B 1 65 ? 7.266 26.109 4.57 1 92.56 65 ALA B N 1
ATOM 3011 C CA . ALA B 1 65 ? 8.703 26.172 4.34 1 92.56 65 ALA B CA 1
ATOM 3012 C C . ALA B 1 65 ? 9.477 25.906 5.633 1 92.56 65 ALA B C 1
ATOM 3014 O O . ALA B 1 65 ? 10.57 26.438 5.828 1 92.56 65 ALA B O 1
ATOM 3015 N N . ARG B 1 66 ? 8.922 25.344 6.645 1 93.88 66 ARG B N 1
ATOM 3016 C CA . ARG B 1 66 ? 9.586 24.844 7.844 1 93.88 66 ARG B CA 1
ATOM 3017 C C . ARG B 1 66 ? 9.828 25.969 8.852 1 93.88 66 ARG B C 1
ATOM 3019 O O . ARG B 1 66 ? 9.344 27.078 8.664 1 93.88 66 ARG B O 1
ATOM 3026 N N . TRP B 1 67 ? 10.469 25.625 9.969 1 94.62 67 TRP B N 1
ATOM 3027 C CA . TRP B 1 67 ? 10.586 26.516 11.125 1 94.62 67 TRP B CA 1
ATOM 3028 C C . TRP B 1 67 ? 11.469 27.719 10.797 1 94.62 67 TRP B C 1
ATOM 3030 O O . TRP B 1 67 ? 11.25 28.812 11.32 1 94.62 67 TRP B O 1
ATOM 3040 N N . GLY B 1 68 ? 12.422 27.531 9.969 1 94.88 68 GLY B N 1
ATOM 3041 C CA . GLY B 1 68 ? 13.297 28.625 9.602 1 94.88 68 GLY B CA 1
ATOM 3042 C C . GLY B 1 68 ? 12.57 29.766 8.914 1 94.88 68 GLY B C 1
ATOM 3043 O O . GLY B 1 68 ? 12.859 30.938 9.164 1 94.88 68 GLY B O 1
ATOM 3044 N N . ALA B 1 69 ? 11.648 29.469 8.047 1 95.12 69 ALA B N 1
ATOM 3045 C CA . ALA B 1 69 ? 10.844 30.469 7.371 1 95.12 69 ALA B CA 1
ATOM 3046 C C . ALA B 1 69 ? 9.969 31.234 8.367 1 95.12 69 ALA B C 1
ATOM 3048 O O . ALA B 1 69 ? 9.812 32.469 8.258 1 95.12 69 ALA B O 1
ATOM 3049 N N . GLY B 1 70 ? 9.445 30.438 9.336 1 95.75 70 GLY B N 1
ATOM 3050 C CA . GLY B 1 70 ? 8.664 31.078 10.375 1 95.75 70 GLY B CA 1
ATOM 3051 C C . GLY B 1 70 ? 9.461 32.062 11.203 1 95.75 70 GLY B C 1
ATOM 3052 O O . GLY B 1 70 ? 8.969 33.156 11.531 1 95.75 70 GLY B O 1
ATOM 3053 N N . LEU B 1 71 ? 10.68 31.719 11.484 1 96.06 71 LEU B N 1
ATOM 3054 C CA . LEU B 1 71 ? 11.539 32.562 12.297 1 96.06 71 LEU B CA 1
ATOM 3055 C C . LEU B 1 71 ? 11.898 33.844 11.539 1 96.06 71 LEU B C 1
ATOM 3057 O O . LEU B 1 71 ? 11.875 34.938 12.117 1 96.06 71 LEU B O 1
ATOM 3061 N N . VAL B 1 72 ? 12.203 33.719 10.297 1 95.69 72 VAL B N 1
ATOM 3062 C CA . VAL B 1 72 ? 12.508 34.875 9.469 1 95.69 72 VAL B CA 1
ATOM 3063 C C . VAL B 1 72 ? 11.281 35.75 9.359 1 95.69 72 VAL B C 1
ATOM 3065 O O . VAL B 1 72 ? 11.375 36.969 9.547 1 95.69 72 VAL B O 1
ATOM 3068 N N . GLY B 1 73 ? 10.18 35.125 9.062 1 94.69 73 GLY B N 1
ATOM 3069 C CA . GLY B 1 73 ? 8.938 35.875 8.969 1 94.69 73 GLY B CA 1
ATOM 3070 C C . GLY B 1 73 ? 8.578 36.594 10.258 1 94.69 73 GLY B C 1
ATOM 3071 O O . GLY B 1 73 ? 8.172 37.75 10.234 1 94.69 73 GLY B O 1
ATOM 3072 N N . ALA B 1 74 ? 8.781 35.875 11.391 1 95.62 74 ALA B N 1
ATOM 3073 C CA . ALA B 1 74 ? 8.477 36.469 12.703 1 95.62 74 ALA B CA 1
ATOM 3074 C C . ALA B 1 74 ? 9.391 37.625 13.008 1 95.62 74 ALA B C 1
ATOM 3076 O O . ALA B 1 74 ? 8.93 38.688 13.438 1 95.62 74 ALA B O 1
ATOM 3077 N N . SER B 1 75 ? 10.672 37.5 12.812 1 95 75 SER B N 1
ATOM 3078 C CA . SER B 1 75 ? 11.648 38.562 13.109 1 95 75 SER B CA 1
ATOM 3079 C C . SER B 1 75 ? 11.375 39.812 12.297 1 95 75 SER B C 1
ATOM 3081 O O . SER B 1 75 ? 11.336 40.906 12.844 1 95 75 SER B O 1
ATOM 3083 N N . LEU B 1 76 ? 11.094 39.625 11.023 1 93.69 76 LEU B N 1
ATOM 3084 C CA . LEU B 1 76 ? 10.859 40.75 10.141 1 93.69 76 LEU B CA 1
ATOM 3085 C C . LEU B 1 76 ? 9.555 41.438 10.492 1 93.69 76 LEU B C 1
ATOM 3087 O O . LEU B 1 76 ? 9.5 42.688 10.555 1 93.69 76 LEU B O 1
ATOM 3091 N N . SER B 1 77 ? 8.531 40.688 10.727 1 92.56 77 SER B N 1
ATOM 3092 C CA . SER B 1 77 ? 7.227 41.25 11.016 1 92.56 77 SER B CA 1
ATOM 3093 C C . SER B 1 77 ? 7.223 41.969 12.367 1 92.56 77 SER B C 1
ATOM 3095 O O . SER B 1 77 ? 6.641 43.031 12.508 1 92.56 77 SER B O 1
ATOM 3097 N N . ILE B 1 78 ? 7.902 41.375 13.414 1 91.44 78 ILE B N 1
ATOM 3098 C CA . ILE B 1 78 ? 7.938 41.969 14.75 1 91.44 78 ILE B CA 1
ATOM 3099 C C . ILE B 1 78 ? 8.773 43.25 14.742 1 91.44 78 ILE B C 1
ATOM 3101 O O . ILE B 1 78 ? 8.359 44.25 15.297 1 91.44 78 ILE B O 1
ATOM 3105 N N . VAL B 1 79 ? 9.914 43.219 14.078 1 89.06 79 VAL B N 1
ATOM 3106 C CA . VAL B 1 79 ? 10.789 44.375 14.016 1 89.06 79 VAL B CA 1
ATOM 3107 C C . VAL B 1 79 ? 10.094 45.5 13.25 1 89.06 79 VAL B C 1
ATOM 3109 O O . VAL B 1 79 ? 10.156 46.656 13.656 1 89.06 79 VAL B O 1
ATOM 3112 N N . TYR B 1 80 ? 9.422 45.125 12.18 1 86.31 80 TYR B N 1
ATOM 3113 C CA . TYR B 1 80 ? 8.688 46.094 11.391 1 86.31 80 TYR B CA 1
ATOM 3114 C C . TYR B 1 80 ? 7.586 46.75 12.219 1 86.31 80 TYR B C 1
ATOM 3116 O O . TYR B 1 80 ? 7.465 47.969 12.234 1 86.31 80 TYR B O 1
ATOM 3124 N N . ALA B 1 81 ? 6.801 45.969 12.906 1 84.81 81 ALA B N 1
ATOM 3125 C CA . ALA B 1 81 ? 5.711 46.5 13.719 1 84.81 81 ALA B CA 1
ATOM 3126 C C . ALA B 1 81 ? 6.246 47.312 14.898 1 84.81 81 ALA B C 1
ATOM 3128 O O . ALA B 1 81 ? 5.641 48.281 15.305 1 84.81 81 ALA B O 1
ATOM 3129 N N . TRP B 1 82 ? 7.402 46.875 15.461 1 82.56 82 TRP B N 1
ATOM 3130 C CA . TRP B 1 82 ? 8.047 47.594 16.562 1 82.56 82 TRP B CA 1
ATOM 3131 C C . TRP B 1 82 ? 8.492 49 16.141 1 82.56 82 TRP B C 1
ATOM 3133 O O . TRP B 1 82 ? 8.219 49.969 16.828 1 82.56 82 TRP B O 1
ATOM 3143 N N . TYR B 1 83 ? 8.984 49.094 15.008 1 81.31 83 TYR B N 1
ATOM 3144 C CA . TYR B 1 83 ? 9.57 50.344 14.539 1 81.31 83 TYR B CA 1
ATOM 3145 C C . TYR B 1 83 ? 8.492 51.312 14.078 1 81.31 83 TYR B C 1
ATOM 3147 O O . TYR B 1 83 ? 8.555 52.531 14.367 1 81.31 83 TYR B O 1
ATOM 3155 N N . TYR B 1 84 ? 7.422 50.875 13.484 1 78 84 TYR B N 1
ATOM 3156 C CA . TYR B 1 84 ? 6.496 51.781 12.805 1 78 84 TYR B CA 1
ATOM 3157 C C . TYR B 1 84 ? 5.23 51.969 13.641 1 78 84 TYR B C 1
ATOM 3159 O O . TYR B 1 84 ? 4.535 52.969 13.477 1 78 84 TYR B O 1
ATOM 3167 N N . PHE B 1 85 ? 4.895 51.062 14.594 1 70.5 85 PHE B N 1
ATOM 3168 C CA . PHE B 1 85 ? 3.549 51.156 15.148 1 70.5 85 PHE B CA 1
ATOM 3169 C C . PHE B 1 85 ? 3.596 51.312 16.656 1 70.5 85 PHE B C 1
ATOM 3171 O O . PHE B 1 85 ? 2.584 51.625 17.297 1 70.5 85 PHE B O 1
ATOM 3178 N N . LEU B 1 86 ? 4.664 50.938 17.359 1 65.88 86 LEU B N 1
ATOM 3179 C CA . LEU B 1 86 ? 4.688 51.125 18.812 1 65.88 86 LEU B CA 1
ATOM 3180 C C . LEU B 1 86 ? 4.781 52.594 19.172 1 65.88 86 LEU B C 1
ATOM 3182 O O . LEU B 1 86 ? 5.184 53.406 18.344 1 65.88 86 LEU B O 1
ATOM 3186 N N . PRO B 1 87 ? 4.312 52.969 20.25 1 62.72 87 PRO B N 1
ATOM 3187 C CA . PRO B 1 87 ? 3.916 54.312 20.641 1 62.72 87 PRO B CA 1
ATOM 3188 C C . PRO B 1 87 ? 4.883 55.375 20.141 1 62.72 87 PRO B C 1
ATOM 3190 O O . PRO B 1 87 ? 4.457 56.5 19.797 1 62.72 87 PRO B O 1
ATOM 3193 N N . ILE B 1 88 ? 6.117 55.062 20.156 1 60.44 88 ILE B N 1
ATOM 3194 C CA . ILE B 1 88 ? 7.023 56.031 19.578 1 60.44 88 ILE B CA 1
ATOM 3195 C C . ILE B 1 88 ? 7.387 55.625 18.156 1 60.44 88 ILE B C 1
ATOM 3197 O O . ILE B 1 88 ? 8.164 54.719 17.938 1 60.44 88 ILE B O 1
ATOM 3201 N N . ARG B 1 89 ? 6.504 56.312 17.156 1 66.62 89 ARG B N 1
ATOM 3202 C CA . ARG B 1 89 ? 6.672 55.969 15.75 1 66.62 89 ARG B CA 1
ATOM 3203 C C . ARG B 1 89 ? 8.07 56.344 15.266 1 66.62 89 ARG B C 1
ATOM 3205 O O . ARG B 1 89 ? 8.633 57.344 15.703 1 66.62 89 ARG B O 1
ATOM 3212 N N . ASN B 1 90 ? 8.711 55.469 14.398 1 71.31 90 ASN B N 1
ATOM 3213 C CA . ASN B 1 90 ? 9.992 55.656 13.727 1 71.31 90 ASN B CA 1
ATOM 3214 C C . ASN B 1 90 ? 11.148 55.656 14.711 1 71.31 90 ASN B C 1
ATOM 3216 O O . ASN B 1 90 ? 12.07 56.469 14.602 1 71.31 90 ASN B O 1
ATOM 3220 N N . SER B 1 91 ? 10.938 55 15.891 1 72.62 91 SER B N 1
ATOM 3221 C CA . SER B 1 91 ? 11.992 54.812 16.891 1 72.62 91 SER B CA 1
ATOM 3222 C C . SER B 1 91 ? 11.906 53.438 17.547 1 72.62 91 SER B C 1
ATOM 3224 O O . SER B 1 91 ? 10.844 52.812 17.531 1 72.62 91 SER B O 1
ATOM 3226 N N . PHE B 1 92 ? 12.977 52.906 18.016 1 74.88 92 PHE B N 1
ATOM 3227 C CA . PHE B 1 92 ? 13.008 51.656 18.719 1 74.88 92 PHE B CA 1
ATOM 3228 C C . PHE B 1 92 ? 12.891 51.844 20.234 1 74.88 92 PHE B C 1
ATOM 3230 O O . PHE B 1 92 ? 13.031 50.906 21 1 74.88 92 PHE B O 1
ATOM 3237 N N . ARG B 1 93 ? 12.625 53.156 20.719 1 76.88 93 ARG B N 1
ATOM 3238 C CA . ARG B 1 93 ? 12.516 53.438 22.141 1 76.88 93 ARG B CA 1
ATOM 3239 C C . ARG B 1 93 ? 11.133 53.094 22.672 1 76.88 93 ARG B C 1
ATOM 3241 O O . ARG B 1 93 ? 10.141 53.219 21.938 1 76.88 93 ARG B O 1
ATOM 3248 N N . PHE B 1 94 ? 11.148 52.531 23.781 1 74.06 94 PHE B N 1
ATOM 3249 C CA . PHE B 1 94 ? 9.883 52.188 24.422 1 74.06 94 PHE B CA 1
ATOM 3250 C C . PHE B 1 94 ? 9.367 53.344 25.281 1 74.06 94 PHE B C 1
ATOM 3252 O O . PHE B 1 94 ? 10.148 54.031 25.938 1 74.06 94 PHE B O 1
ATOM 3259 N N . ALA B 1 95 ? 8.164 53.719 25.094 1 67.69 95 ALA B N 1
ATOM 3260 C CA . ALA B 1 95 ? 7.59 54.812 25.906 1 67.69 95 ALA B CA 1
ATOM 3261 C C . ALA B 1 95 ? 7.445 54.375 27.359 1 67.69 95 ALA B C 1
ATOM 3263 O O . ALA B 1 95 ? 7.625 55.188 28.266 1 67.69 95 ALA B O 1
ATOM 3264 N N . ASP B 1 96 ? 7.148 53.156 27.625 1 73.38 96 ASP B N 1
ATOM 3265 C CA . ASP B 1 96 ? 6.961 52.625 28.969 1 73.38 96 ASP B CA 1
ATOM 3266 C C . ASP B 1 96 ? 7.402 51.156 29.047 1 73.38 96 ASP B C 1
ATOM 3268 O O . ASP B 1 96 ? 7.785 50.562 28.031 1 73.38 96 ASP B O 1
ATOM 3272 N N . ALA B 1 97 ? 7.66 50.719 30.25 1 73.5 97 ALA B N 1
ATOM 3273 C CA . ALA B 1 97 ? 8.102 49.344 30.5 1 73.5 97 ALA B CA 1
ATOM 3274 C C . ALA B 1 97 ? 7.121 48.344 29.922 1 73.5 97 ALA B C 1
ATOM 3276 O O . ALA B 1 97 ? 7.508 47.219 29.562 1 73.5 97 ALA B O 1
ATOM 3277 N N . ASN B 1 98 ? 5.863 48.781 29.703 1 75.38 98 ASN B N 1
ATOM 3278 C CA . ASN B 1 98 ? 4.836 47.875 29.188 1 75.38 98 ASN B CA 1
ATOM 3279 C C . ASN B 1 98 ? 5.059 47.531 27.719 1 75.38 98 ASN B C 1
ATOM 3281 O O . ASN B 1 98 ? 4.723 46.438 27.281 1 75.38 98 ASN B O 1
ATOM 3285 N N . GLY B 1 99 ? 5.746 48.469 27.047 1 77.44 99 GLY B N 1
ATOM 3286 C CA . GLY B 1 99 ? 6.043 48.25 25.641 1 77.44 99 GLY B CA 1
ATOM 3287 C C . GLY B 1 99 ? 7.047 47.125 25.422 1 77.44 99 GLY B C 1
ATOM 3288 O O . GLY B 1 99 ? 6.836 46.25 24.594 1 77.44 99 GLY B O 1
ATOM 3289 N N . ALA B 1 100 ? 8.078 47.156 26.266 1 82.06 100 ALA B N 1
ATOM 3290 C CA . ALA B 1 100 ? 9.125 46.156 26.172 1 82.06 100 ALA B CA 1
ATOM 3291 C C . ALA B 1 100 ? 8.586 44.781 26.578 1 82.06 100 ALA B C 1
ATOM 3293 O O . ALA B 1 100 ? 8.922 43.75 25.969 1 82.06 100 ALA B O 1
ATOM 3294 N N . LEU B 1 101 ? 7.77 44.781 27.594 1 83.38 101 LEU B N 1
ATOM 3295 C CA . LEU B 1 101 ? 7.199 43.531 28.078 1 83.38 101 LEU B CA 1
ATOM 3296 C C . LEU B 1 101 ? 6.23 42.938 27.062 1 83.38 101 LEU B C 1
ATOM 3298 O O . LEU B 1 101 ? 6.18 41.719 26.875 1 83.38 101 LEU B O 1
ATOM 3302 N N . SER B 1 102 ? 5.457 43.812 26.391 1 85.81 102 SER B N 1
ATOM 3303 C CA . SER B 1 102 ? 4.551 43.344 25.344 1 85.81 102 SER B CA 1
ATOM 3304 C C . SER B 1 102 ? 5.316 42.719 24.188 1 85.81 102 SER B C 1
ATOM 3306 O O . SER B 1 102 ? 4.906 41.656 23.672 1 85.81 102 SER B O 1
ATOM 3308 N N . LEU B 1 103 ? 6.438 43.344 23.844 1 87.31 103 LEU B N 1
ATOM 3309 C CA . LEU B 1 103 ? 7.266 42.781 22.781 1 87.31 103 LEU B CA 1
ATOM 3310 C C . LEU B 1 103 ? 7.812 41.406 23.172 1 87.31 103 LEU B C 1
ATOM 3312 O O . LEU B 1 103 ? 7.902 40.531 22.344 1 87.31 103 LEU B O 1
ATOM 3316 N N . GLY 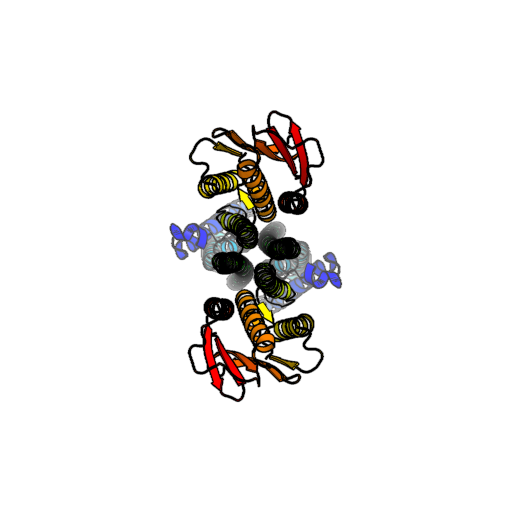B 1 104 ? 8.188 41.219 24.438 1 88.06 104 GLY B N 1
ATOM 3317 C CA . GLY B 1 104 ? 8.641 39.938 24.938 1 88.06 104 GLY B CA 1
ATOM 3318 C C . GLY B 1 104 ? 7.586 38.844 24.859 1 88.06 104 GLY B C 1
ATOM 3319 O O . GLY B 1 104 ? 7.863 37.75 24.391 1 88.06 104 GLY B O 1
ATOM 3320 N N . VAL B 1 105 ? 6.32 39.156 25.234 1 88.19 105 VAL B N 1
ATOM 3321 C CA . VAL B 1 105 ? 5.223 38.219 25.203 1 88.19 105 VAL B CA 1
ATOM 3322 C C . VAL B 1 105 ? 4.914 37.812 23.766 1 88.19 105 VAL B C 1
ATOM 3324 O O . VAL B 1 105 ? 4.699 36.625 23.469 1 88.19 105 VAL B O 1
ATOM 3327 N N . ILE B 1 106 ? 4.945 38.812 22.859 1 91.31 106 ILE B N 1
ATOM 3328 C CA . ILE B 1 106 ? 4.664 38.594 21.453 1 91.31 106 ILE B CA 1
ATOM 3329 C C . ILE B 1 106 ? 5.727 37.656 20.859 1 91.31 106 ILE B C 1
ATOM 3331 O O . ILE B 1 106 ? 5.41 36.719 20.125 1 91.31 106 ILE B O 1
ATOM 3335 N N . THR B 1 107 ? 6.969 37.938 21.234 1 92.06 107 THR B N 1
ATOM 3336 C CA . THR B 1 107 ? 8.07 37.094 20.75 1 92.06 107 THR B CA 1
ATOM 3337 C C . THR B 1 107 ? 7.926 35.656 21.234 1 92.06 107 THR B C 1
ATOM 3339 O O . THR B 1 107 ? 8.055 34.719 20.438 1 92.06 107 THR B O 1
ATOM 3342 N N . VAL B 1 108 ? 7.578 35.438 22.484 1 92.06 108 VAL B N 1
ATOM 3343 C CA . VAL B 1 108 ? 7.449 34.094 23.062 1 92.06 108 VAL B CA 1
ATOM 3344 C C . VAL B 1 108 ? 6.289 33.344 22.406 1 92.06 108 VAL B C 1
ATOM 3346 O O . VAL B 1 108 ? 6.406 32.188 22.062 1 92.06 108 VAL B O 1
ATOM 3349 N N . THR B 1 109 ? 5.168 34.031 22.219 1 92.44 109 THR B N 1
ATOM 3350 C CA . THR B 1 109 ? 3.996 33.406 21.625 1 92.44 109 THR B CA 1
ATOM 3351 C C . THR B 1 109 ? 4.234 33.094 20.156 1 92.44 109 THR B C 1
ATOM 3353 O O . THR B 1 109 ? 3.711 32.094 19.625 1 92.44 109 THR B O 1
ATOM 3356 N N . ALA B 1 110 ? 4.973 34 19.484 1 94.69 110 ALA B N 1
ATOM 3357 C CA . ALA B 1 110 ? 5.344 33.719 18.094 1 94.69 110 ALA B CA 1
ATOM 3358 C C . ALA B 1 110 ? 6.188 32.438 18 1 94.69 110 ALA B C 1
ATOM 3360 O O . ALA B 1 110 ? 5.949 31.609 17.125 1 94.69 110 ALA B O 1
ATOM 3361 N N . ILE B 1 111 ? 7.129 32.281 18.906 1 95.19 111 ILE B N 1
ATOM 3362 C CA . ILE B 1 111 ? 7.98 31.094 18.938 1 95.19 111 ILE B CA 1
ATOM 3363 C C . ILE B 1 111 ? 7.133 29.859 19.203 1 95.19 111 ILE B C 1
ATOM 3365 O O . ILE B 1 111 ? 7.305 28.828 18.562 1 95.19 111 ILE B O 1
ATOM 3369 N N . LEU B 1 112 ? 6.23 29.953 20.125 1 93.94 112 LEU B N 1
ATOM 3370 C CA . LEU B 1 112 ? 5.332 28.859 20.453 1 93.94 112 LEU B CA 1
ATOM 3371 C C . LEU B 1 112 ? 4.516 28.438 19.234 1 93.94 112 LEU B C 1
ATOM 3373 O O . LEU B 1 112 ? 4.348 27.25 18.953 1 93.94 112 LEU B O 1
ATOM 3377 N N . THR B 1 113 ? 4 29.438 18.547 1 93.94 113 THR B N 1
ATOM 3378 C CA . THR B 1 113 ? 3.221 29.172 17.344 1 93.94 113 THR B CA 1
ATOM 3379 C C . THR B 1 113 ? 4.062 28.438 16.297 1 93.94 113 THR B C 1
ATOM 3381 O O . THR B 1 113 ? 3.6 27.484 15.672 1 93.94 113 THR B O 1
ATOM 3384 N N . ILE B 1 114 ? 5.289 28.875 16.109 1 95.31 114 ILE B N 1
ATOM 3385 C CA . ILE B 1 114 ? 6.199 28.25 15.156 1 95.31 114 ILE B CA 1
ATOM 3386 C C . ILE B 1 114 ? 6.461 26.797 15.562 1 95.31 114 ILE B C 1
ATOM 3388 O O . ILE B 1 114 ? 6.402 25.891 14.727 1 95.31 114 ILE B O 1
ATOM 3392 N N . VAL B 1 115 ? 6.719 26.531 16.828 1 95.06 115 VAL B N 1
ATOM 3393 C CA . VAL B 1 115 ? 7.035 25.203 17.328 1 95.06 115 VAL B CA 1
ATOM 3394 C C . VAL B 1 115 ? 5.844 24.266 17.125 1 95.06 115 VAL B C 1
ATOM 3396 O O . VAL B 1 115 ? 6.004 23.156 16.625 1 95.06 115 VAL B O 1
ATOM 3399 N N . ILE B 1 116 ? 4.684 24.766 17.453 1 91.94 116 ILE B N 1
ATOM 3400 C CA . ILE B 1 116 ? 3.477 23.969 17.328 1 91.94 116 ILE B CA 1
ATOM 3401 C C . ILE B 1 116 ? 3.24 23.641 15.852 1 91.94 116 ILE B C 1
ATOM 3403 O O . ILE B 1 116 ? 2.977 22.484 15.492 1 91.94 116 ILE B O 1
ATOM 3407 N N . SER B 1 117 ? 3.34 24.672 15 1 92.19 117 SER B N 1
ATOM 3408 C CA . SER B 1 117 ? 3.135 24.484 13.57 1 92.19 117 SER B CA 1
ATOM 3409 C C . SER B 1 117 ? 4.148 23.5 12.992 1 92.19 117 SER B C 1
ATOM 3411 O O . SER B 1 117 ? 3.799 22.641 12.18 1 92.19 117 SER B O 1
ATOM 3413 N N . GLU B 1 118 ? 5.359 23.641 13.43 1 92.5 118 GLU B N 1
ATOM 3414 C CA . GLU B 1 118 ? 6.414 22.766 12.953 1 92.5 118 GLU B CA 1
ATOM 3415 C C . GLU B 1 118 ? 6.188 21.328 13.43 1 92.5 118 GLU B C 1
ATOM 3417 O O . GLU B 1 118 ? 6.383 20.375 12.672 1 92.5 118 GLU B O 1
ATOM 3422 N N . MET B 1 119 ? 5.867 21.156 14.609 1 91.38 119 MET B N 1
ATOM 3423 C CA . MET B 1 119 ? 5.59 19.828 15.164 1 91.38 119 MET B CA 1
ATOM 3424 C C . MET B 1 119 ? 4.477 19.141 14.391 1 91.38 119 MET B C 1
ATOM 3426 O O . MET B 1 119 ? 4.59 17.953 14.055 1 91.38 119 MET B O 1
ATOM 3430 N N . PHE B 1 120 ? 3.473 19.859 14.109 1 88.56 120 PHE B N 1
ATOM 3431 C CA . PHE B 1 120 ? 2.355 19.312 13.359 1 88.56 120 PHE B CA 1
ATOM 3432 C C . PHE B 1 120 ? 2.783 18.953 11.945 1 88.56 120 PHE B C 1
ATOM 3434 O O . PHE B 1 120 ? 2.445 17.875 11.438 1 88.56 120 PHE B O 1
ATOM 3441 N N . ARG B 1 121 ? 3.461 19.859 11.344 1 88.69 121 ARG B N 1
ATOM 3442 C CA . ARG B 1 121 ? 3.951 19.609 9.992 1 88.69 121 ARG B CA 1
ATOM 3443 C C . ARG B 1 121 ? 4.793 18.344 9.938 1 88.69 121 ARG B C 1
ATOM 3445 O O . ARG B 1 121 ? 4.598 17.5 9.062 1 88.69 121 ARG B O 1
ATOM 3452 N N . ARG B 1 122 ? 5.695 18.188 10.812 1 89.38 122 ARG B N 1
ATOM 3453 C CA . ARG B 1 122 ? 6.578 17.016 10.844 1 89.38 122 ARG B CA 1
ATOM 3454 C C . ARG B 1 122 ? 5.789 15.734 11.078 1 89.38 122 ARG B C 1
ATOM 3456 O O . ARG B 1 122 ? 6.078 14.703 10.469 1 89.38 122 ARG B O 1
ATOM 3463 N N . SER B 1 123 ? 4.926 15.828 11.953 1 88.94 123 SER B N 1
ATOM 3464 C CA . SER B 1 123 ? 4.109 14.656 12.25 1 88.94 123 SER B CA 1
ATOM 3465 C C . SER B 1 123 ? 3.312 14.211 11.031 1 88.94 123 SER B C 1
ATOM 3467 O O . SER B 1 123 ? 3.225 13.016 10.742 1 88.94 123 SER B O 1
ATOM 3469 N N . ALA B 1 124 ? 2.732 15.164 10.359 1 85.81 124 ALA B N 1
ATOM 3470 C CA . ALA B 1 124 ? 1.97 14.859 9.156 1 85.81 124 ALA B CA 1
ATOM 3471 C C . ALA B 1 124 ? 2.861 14.234 8.086 1 85.81 124 ALA B C 1
ATOM 3473 O O . ALA B 1 124 ? 2.469 13.273 7.422 1 85.81 124 ALA B O 1
ATOM 3474 N N . ARG B 1 125 ? 4.004 14.727 7.945 1 86.88 125 ARG B N 1
ATOM 3475 C CA . ARG B 1 125 ? 4.934 14.211 6.945 1 86.88 125 ARG B CA 1
ATOM 3476 C C . ARG B 1 125 ? 5.398 12.805 7.301 1 86.88 125 ARG B C 1
ATOM 3478 O O . ARG B 1 125 ? 5.551 11.953 6.422 1 86.88 125 ARG B O 1
ATOM 3485 N N . MET B 1 126 ? 5.633 12.68 8.555 1 88 126 MET B N 1
ATOM 3486 C CA . MET B 1 126 ? 6.059 11.352 8.992 1 88 126 MET B CA 1
ATOM 3487 C C . MET B 1 126 ? 4.969 10.32 8.742 1 88 126 MET B C 1
ATOM 3489 O O . MET B 1 126 ? 5.262 9.188 8.352 1 88 126 MET B O 1
ATOM 3493 N N . ALA B 1 127 ? 3.818 10.711 8.945 1 86.69 127 ALA B N 1
ATOM 3494 C CA . ALA B 1 127 ? 2.697 9.805 8.711 1 86.69 127 ALA B CA 1
ATOM 3495 C C . ALA B 1 127 ? 2.598 9.422 7.234 1 86.69 127 ALA B C 1
ATOM 3497 O O . ALA B 1 127 ? 2.389 8.25 6.902 1 86.69 127 ALA B O 1
ATOM 3498 N N . THR B 1 128 ? 2.738 10.336 6.383 1 86.62 128 THR B N 1
ATOM 3499 C CA . THR B 1 128 ? 2.674 10.078 4.949 1 86.62 128 THR B CA 1
ATOM 3500 C C . THR B 1 128 ? 3.861 9.234 4.496 1 86.62 128 THR B C 1
ATOM 3502 O O . THR B 1 128 ? 3.707 8.32 3.684 1 86.62 128 THR B O 1
ATOM 3505 N N . ALA B 1 129 ? 4.98 9.555 5.035 1 87 129 ALA B N 1
ATOM 3506 C CA . ALA B 1 129 ? 6.188 8.82 4.672 1 87 129 ALA B CA 1
ATOM 3507 C C . ALA B 1 129 ? 6.078 7.352 5.078 1 87 129 ALA B C 1
ATOM 3509 O O . ALA B 1 129 ? 6.527 6.465 4.348 1 87 129 ALA B O 1
ATOM 3510 N N . GLU B 1 130 ? 5.551 7.16 6.191 1 86.75 130 GLU B N 1
ATOM 3511 C CA . GLU B 1 130 ? 5.355 5.793 6.668 1 86.75 130 GLU B CA 1
ATOM 3512 C C . GLU B 1 130 ? 4.434 5.012 5.734 1 86.75 130 GLU B C 1
ATOM 3514 O O . GLU B 1 130 ? 4.711 3.857 5.402 1 86.75 130 GLU B O 1
ATOM 3519 N N . ARG B 1 131 ? 3.416 5.633 5.289 1 87.44 131 ARG B N 1
ATOM 3520 C CA . ARG B 1 131 ? 2.486 4.969 4.383 1 87.44 131 ARG B CA 1
ATOM 3521 C C . ARG B 1 131 ? 3.121 4.742 3.016 1 87.44 131 ARG B C 1
ATOM 3523 O O . ARG B 1 131 ? 2.881 3.717 2.375 1 87.44 131 ARG B O 1
ATOM 3530 N N . ASP B 1 132 ? 3.885 5.676 2.592 1 87 132 ASP B N 1
ATOM 3531 C CA . ASP B 1 132 ? 4.617 5.504 1.34 1 87 132 ASP B CA 1
ATOM 3532 C C . ASP B 1 132 ? 5.543 4.293 1.408 1 87 132 ASP B C 1
ATOM 3534 O O . ASP B 1 132 ? 5.648 3.531 0.445 1 87 132 ASP B O 1
ATOM 3538 N N . ARG B 1 133 ? 6.164 4.164 2.535 1 85.81 133 ARG B N 1
ATOM 3539 C CA . ARG B 1 133 ? 7.027 3.006 2.73 1 85.81 133 ARG B CA 1
ATOM 3540 C C . ARG B 1 133 ? 6.223 1.712 2.699 1 85.81 133 ARG B C 1
ATOM 3542 O O . ARG B 1 133 ? 6.66 0.717 2.117 1 85.81 133 ARG B O 1
ATOM 3549 N N . GLU B 1 134 ? 5.086 1.756 3.283 1 82.44 134 GLU B N 1
ATOM 3550 C CA . GLU B 1 134 ? 4.227 0.578 3.285 1 82.44 134 GLU B CA 1
ATOM 3551 C C . GLU B 1 134 ? 3.783 0.214 1.871 1 82.44 134 GLU B C 1
ATOM 3553 O O . GLU B 1 134 ? 3.738 -0.964 1.514 1 82.44 134 GLU B O 1
ATOM 3558 N N . ILE B 1 135 ? 3.467 1.187 1.141 1 81.81 135 ILE B N 1
ATOM 3559 C CA . ILE B 1 135 ? 3.068 0.976 -0.247 1 81.81 135 ILE B CA 1
ATOM 3560 C C . ILE B 1 135 ? 4.227 0.36 -1.027 1 81.81 135 ILE B C 1
ATOM 3562 O O . ILE B 1 135 ? 4.043 -0.615 -1.759 1 81.81 135 ILE B O 1
ATOM 3566 N N . ALA B 1 136 ? 5.375 0.906 -0.818 1 80.44 136 ALA B N 1
ATOM 3567 C CA . ALA B 1 136 ? 6.562 0.401 -1.499 1 80.44 136 ALA B CA 1
ATOM 3568 C C . ALA B 1 136 ? 6.844 -1.048 -1.109 1 80.44 136 ALA B C 1
ATOM 3570 O O . ALA B 1 136 ? 7.211 -1.865 -1.957 1 80.44 136 ALA B O 1
ATOM 3571 N N . ASP B 1 137 ? 6.723 -1.312 0.127 1 77.94 137 ASP B N 1
ATOM 3572 C CA . ASP B 1 137 ? 6.91 -2.678 0.61 1 77.94 137 ASP B CA 1
ATOM 3573 C C . ASP B 1 137 ? 5.93 -3.637 -0.057 1 77.94 137 ASP B C 1
ATOM 3575 O O . ASP B 1 137 ? 6.309 -4.738 -0.466 1 77.94 137 ASP B O 1
ATOM 3579 N N . ARG B 1 138 ? 4.738 -3.207 -0.135 1 75.06 138 ARG B N 1
ATOM 3580 C CA . ARG B 1 138 ? 3.723 -4.051 -0.755 1 75.06 138 ARG B CA 1
ATOM 3581 C C . ARG B 1 138 ? 4.016 -4.266 -2.236 1 75.06 138 ARG B C 1
ATOM 3583 O O . ARG B 1 138 ? 3.82 -5.363 -2.762 1 75.06 138 ARG B O 1
ATOM 3590 N N . ASP B 1 139 ? 4.469 -3.27 -2.867 1 73.31 139 ASP B N 1
ATOM 3591 C CA . ASP B 1 139 ? 4.84 -3.381 -4.273 1 73.31 139 ASP B CA 1
ATOM 3592 C C . ASP B 1 139 ? 5.996 -4.363 -4.461 1 73.31 139 ASP B C 1
ATOM 3594 O O . ASP B 1 139 ? 5.984 -5.172 -5.391 1 73.31 139 ASP B O 1
ATOM 3598 N N . LEU B 1 140 ? 6.926 -4.297 -3.65 1 72.31 140 LEU B N 1
ATOM 3599 C CA . LEU B 1 140 ? 8.055 -5.219 -3.691 1 72.31 140 LEU B CA 1
ATOM 3600 C C . LEU B 1 140 ? 7.602 -6.652 -3.447 1 72.31 140 LEU B C 1
ATOM 3602 O O . LEU B 1 140 ? 8.062 -7.578 -4.117 1 72.31 140 LEU B O 1
ATOM 3606 N N . PHE B 1 141 ? 6.734 -6.734 -2.545 1 69.12 141 PHE B N 1
ATOM 3607 C CA . PHE B 1 141 ? 6.191 -8.055 -2.246 1 69.12 141 PHE B CA 1
ATOM 3608 C C . PHE B 1 141 ? 5.465 -8.625 -3.457 1 69.12 141 PHE B C 1
ATOM 3610 O O . PHE B 1 141 ? 5.633 -9.805 -3.791 1 69.12 141 PHE B O 1
ATOM 3617 N N . LEU B 1 142 ? 4.719 -7.848 -4.039 1 69.44 142 LEU B N 1
ATOM 3618 C CA . LEU B 1 142 ? 3.975 -8.273 -5.215 1 69.44 142 LEU B CA 1
ATOM 3619 C C . LEU B 1 142 ? 4.922 -8.695 -6.332 1 69.44 142 LEU B C 1
ATOM 3621 O O . LEU B 1 142 ? 4.684 -9.703 -7.012 1 69.44 142 LEU B O 1
ATOM 3625 N N . ALA B 1 143 ? 5.887 -7.926 -6.531 1 68.44 143 ALA B N 1
ATOM 3626 C CA . ALA B 1 143 ? 6.879 -8.25 -7.555 1 68.44 143 ALA B CA 1
ATOM 3627 C C . ALA B 1 143 ? 7.578 -9.57 -7.242 1 68.44 143 ALA B C 1
ATOM 3629 O O . ALA B 1 143 ? 7.781 -10.398 -8.133 1 68.44 143 ALA B O 1
ATOM 3630 N N . GLU B 1 144 ? 7.938 -9.758 -6.023 1 67.19 144 GLU B N 1
ATOM 3631 C CA . GLU B 1 144 ? 8.586 -10.992 -5.586 1 67.19 144 GLU B CA 1
ATOM 3632 C C . GLU B 1 144 ? 7.648 -12.188 -5.727 1 67.19 144 GLU B C 1
ATOM 3634 O O . GLU B 1 144 ? 8.078 -13.281 -6.102 1 67.19 144 GLU B O 1
ATOM 3639 N N . PHE B 1 145 ? 6.469 -11.969 -5.387 1 66.31 145 PHE B N 1
ATOM 3640 C CA . PHE B 1 145 ? 5.453 -13 -5.504 1 66.31 145 PHE B CA 1
ATOM 3641 C C . PHE B 1 145 ? 5.297 -13.445 -6.953 1 66.31 145 PHE B C 1
ATOM 3643 O O . PHE B 1 145 ? 5.23 -14.648 -7.234 1 66.31 145 PHE B O 1
ATOM 3650 N N . ASP B 1 146 ? 5.18 -12.578 -7.75 1 66.69 146 ASP B N 1
ATOM 3651 C CA . ASP B 1 146 ? 5.09 -12.867 -9.18 1 66.69 146 ASP B CA 1
ATOM 3652 C C . ASP B 1 146 ? 6.285 -13.703 -9.641 1 66.69 146 ASP B C 1
ATOM 3654 O O . ASP B 1 146 ? 6.113 -14.695 -10.359 1 66.69 146 ASP B O 1
ATOM 3658 N N . HIS B 1 147 ? 7.496 -13.336 -9.281 1 68.31 147 HIS B N 1
ATOM 3659 C CA . HIS B 1 147 ? 8.719 -14.055 -9.641 1 68.31 147 HIS B CA 1
ATOM 3660 C C . HIS B 1 147 ? 8.68 -15.492 -9.133 1 68.31 147 HIS B C 1
ATOM 3662 O O . HIS B 1 147 ? 9.062 -16.422 -9.852 1 68.31 147 HIS B O 1
ATOM 3668 N N . ARG B 1 148 ? 8.141 -15.547 -8.039 1 62.59 148 ARG B N 1
ATOM 3669 C CA . ARG B 1 148 ? 8.086 -16.875 -7.422 1 62.59 148 ARG B CA 1
ATOM 3670 C C . ARG B 1 148 ? 7.055 -17.75 -8.117 1 62.59 148 ARG B C 1
ATOM 3672 O O . ARG B 1 148 ? 7.281 -18.953 -8.305 1 62.59 148 ARG B O 1
ATOM 3679 N N . VAL B 1 149 ? 5.93 -17.234 -8.344 1 68.25 149 VAL B N 1
ATOM 3680 C CA . VAL B 1 149 ? 4.91 -17.984 -9.07 1 68.25 149 VAL B CA 1
ATOM 3681 C C . VAL B 1 149 ? 5.473 -18.453 -10.406 1 68.25 149 VAL B C 1
ATOM 3683 O O . VAL B 1 149 ? 5.293 -19.609 -10.789 1 68.25 149 VAL B O 1
ATOM 3686 N N . LYS B 1 150 ? 6.184 -17.594 -11.047 1 67.75 150 LYS B N 1
ATOM 3687 C CA . LYS B 1 150 ? 6.832 -17.938 -12.312 1 67.75 150 LYS B CA 1
ATOM 3688 C C . LYS B 1 150 ? 7.805 -19.094 -12.133 1 67.75 150 LYS B C 1
ATOM 3690 O O . LYS B 1 150 ? 7.812 -20.047 -12.93 1 67.75 150 LYS B O 1
ATOM 3695 N N . ASN B 1 151 ? 8.555 -18.953 -11.094 1 66.06 151 ASN B N 1
ATOM 3696 C CA . ASN B 1 151 ? 9.539 -20 -10.812 1 66.06 151 ASN B CA 1
ATOM 3697 C C . ASN B 1 151 ? 8.859 -21.328 -10.5 1 66.06 151 ASN B C 1
ATOM 3699 O O . ASN B 1 151 ? 9.344 -22.391 -10.914 1 66.06 151 ASN B O 1
ATOM 3703 N N . ASN B 1 152 ? 7.832 -21.234 -9.789 1 67.19 152 ASN B N 1
ATOM 3704 C CA . ASN B 1 152 ? 7.113 -22.453 -9.438 1 67.19 152 ASN B CA 1
ATOM 3705 C C . ASN B 1 152 ? 6.512 -23.125 -10.672 1 67.19 152 ASN B C 1
ATOM 3707 O O . ASN B 1 152 ? 6.566 -24.359 -10.805 1 67.19 152 ASN B O 1
ATOM 3711 N N . PHE B 1 153 ? 5.984 -22.359 -11.555 1 69.25 153 PHE B N 1
ATOM 3712 C CA . PHE B 1 153 ? 5.457 -22.922 -12.797 1 69.25 153 PHE B CA 1
ATOM 3713 C C . PHE B 1 153 ? 6.574 -23.516 -13.633 1 69.25 153 PHE B C 1
ATOM 3715 O O . PHE B 1 153 ? 6.379 -24.547 -14.281 1 69.25 153 PHE B O 1
ATOM 3722 N N . ALA B 1 154 ? 7.727 -22.875 -13.594 1 67.56 154 ALA B N 1
ATOM 3723 C CA . ALA B 1 154 ? 8.875 -23.391 -14.328 1 67.56 154 ALA B CA 1
ATOM 3724 C C . ALA B 1 154 ? 9.305 -24.75 -13.781 1 67.56 154 ALA B C 1
ATOM 3726 O O . ALA B 1 154 ? 9.68 -25.656 -14.547 1 67.56 154 ALA B O 1
ATOM 3727 N N . ILE B 1 155 ? 9.258 -24.844 -12.562 1 64.31 155 ILE B N 1
ATOM 3728 C CA . ILE B 1 155 ? 9.602 -26.125 -11.93 1 64.31 155 ILE B CA 1
ATOM 3729 C C . ILE B 1 155 ? 8.609 -27.203 -12.352 1 64.31 155 ILE B C 1
ATOM 3731 O O . ILE B 1 155 ? 9.008 -28.312 -12.703 1 64.31 155 ILE B O 1
ATOM 3735 N N . VAL B 1 156 ? 7.355 -26.906 -12.281 1 68.5 156 VAL B N 1
ATOM 3736 C CA . VAL B 1 156 ? 6.324 -27.859 -12.68 1 68.5 156 VAL B CA 1
ATOM 3737 C C . VAL B 1 156 ? 6.523 -28.25 -14.148 1 68.5 156 VAL B C 1
ATOM 3739 O O . VAL B 1 156 ? 6.441 -29.422 -14.492 1 68.5 156 VAL B O 1
ATOM 3742 N N . ALA B 1 157 ? 6.793 -27.266 -14.953 1 69.94 157 ALA B N 1
ATOM 3743 C CA . ALA B 1 157 ? 7.043 -27.531 -16.359 1 69.94 157 ALA B CA 1
ATOM 3744 C C . ALA B 1 157 ? 8.25 -28.453 -16.547 1 69.94 157 ALA B C 1
ATOM 3746 O O . ALA B 1 157 ? 8.219 -29.359 -17.375 1 69.94 157 ALA B O 1
ATOM 3747 N N . GLY B 1 158 ? 9.266 -28.172 -15.844 1 68.31 158 GLY B N 1
ATOM 3748 C CA . GLY B 1 158 ? 10.453 -29 -15.898 1 68.31 158 GLY B CA 1
ATOM 3749 C C . GLY B 1 158 ? 10.188 -30.453 -15.492 1 68.31 158 GLY B C 1
ATOM 3750 O O . GLY B 1 158 ? 10.703 -31.375 -16.125 1 68.31 158 GLY B O 1
ATOM 3751 N N . LEU B 1 159 ? 9.398 -30.562 -14.531 1 63.91 159 LEU B N 1
ATOM 3752 C CA . LEU B 1 159 ? 9.031 -31.891 -14.07 1 63.91 159 LEU B CA 1
ATOM 3753 C C . LEU B 1 159 ? 8.25 -32.656 -15.141 1 63.91 159 LEU B C 1
ATOM 3755 O O . LEU B 1 159 ? 8.508 -33.812 -15.398 1 63.91 159 LEU B O 1
ATOM 3759 N N . LEU B 1 160 ? 7.328 -32.031 -15.68 1 68.94 160 LEU B N 1
ATOM 3760 C CA . LEU B 1 160 ? 6.527 -32.625 -16.734 1 68.94 160 LEU B CA 1
ATOM 3761 C C . LEU B 1 160 ? 7.398 -33 -17.922 1 68.94 160 LEU B C 1
ATOM 3763 O O . LEU B 1 160 ? 7.211 -34.062 -18.516 1 68.94 160 LEU B O 1
ATOM 3767 N N . ASP B 1 161 ? 8.391 -32.188 -18.219 1 72.88 161 ASP B N 1
ATOM 3768 C CA . ASP B 1 161 ? 9.312 -32.469 -19.312 1 72.88 161 ASP B CA 1
ATOM 3769 C C . ASP B 1 161 ? 10.156 -33.719 -19.031 1 72.88 161 ASP B C 1
ATOM 3771 O O . ASP B 1 161 ? 10.359 -34.531 -19.922 1 72.88 161 ASP B O 1
ATOM 3775 N N . MET B 1 162 ? 10.609 -33.812 -17.891 1 65.25 162 MET B N 1
ATOM 3776 C CA . MET B 1 162 ? 11.422 -34.969 -17.484 1 65.25 162 MET B CA 1
ATOM 3777 C C . MET B 1 162 ? 10.617 -36.25 -17.578 1 65.25 162 MET B C 1
ATOM 3779 O O . MET B 1 162 ? 11.125 -37.281 -18.031 1 65.25 162 MET B O 1
ATOM 3783 N N . GLN B 1 163 ? 9.383 -36.156 -17.141 1 65.88 163 GLN B N 1
ATOM 3784 C CA . GLN B 1 163 ? 8.523 -37.344 -17.188 1 65.88 163 GLN B CA 1
ATOM 3785 C C . GLN B 1 163 ? 8.18 -37.719 -18.625 1 65.88 163 GLN B C 1
ATOM 3787 O O . GLN B 1 163 ? 8.086 -38.906 -18.953 1 65.88 163 GLN B O 1
ATOM 3792 N N . ARG B 1 164 ? 8.055 -36.75 -19.422 1 73.44 164 ARG B N 1
ATOM 3793 C CA . ARG B 1 164 ? 7.777 -36.969 -20.844 1 73.44 164 ARG B CA 1
ATOM 3794 C C . ARG B 1 164 ? 8.938 -37.719 -21.516 1 73.44 164 ARG B C 1
ATOM 3796 O O . ARG B 1 164 ? 8.719 -38.656 -22.297 1 73.44 164 ARG B O 1
ATOM 3803 N N . ARG B 1 165 ? 10.047 -37.375 -21.25 1 71.69 165 ARG B N 1
ATOM 3804 C CA . ARG B 1 165 ? 11.234 -37.969 -21.875 1 71.69 165 ARG B CA 1
ATOM 3805 C C . ARG B 1 165 ? 11.438 -39.406 -21.422 1 71.69 165 ARG B C 1
ATOM 3807 O O . ARG B 1 165 ? 12.008 -40.219 -22.156 1 71.69 165 ARG B O 1
ATOM 3814 N N . ARG B 1 166 ? 10.898 -39.688 -20.359 1 65.62 166 ARG B N 1
ATOM 3815 C CA . ARG B 1 166 ? 11.07 -41 -19.797 1 65.62 166 ARG B CA 1
ATOM 3816 C C . ARG B 1 166 ? 9.953 -41.938 -20.234 1 65.62 166 ARG B C 1
ATOM 3818 O O . ARG B 1 166 ? 10.102 -43.156 -20.172 1 65.62 166 ARG B O 1
ATOM 3825 N N . ALA B 1 167 ? 8.953 -41.281 -20.609 1 70.5 167 ALA B N 1
ATOM 3826 C CA . ALA B 1 167 ? 7.805 -42.094 -21.016 1 70.5 167 ALA B CA 1
ATOM 3827 C C . ALA B 1 167 ? 8.086 -42.844 -22.297 1 70.5 167 ALA B C 1
ATOM 3829 O O . ALA B 1 167 ? 8.703 -42.312 -23.219 1 70.5 167 ALA B O 1
ATOM 3830 N N . VAL B 1 168 ? 7.855 -44.156 -22.359 1 72.06 168 VAL B N 1
ATOM 3831 C CA . VAL B 1 168 ? 8.117 -45 -23.516 1 72.06 168 VAL B CA 1
ATOM 3832 C C . VAL B 1 168 ? 6.855 -45.125 -24.375 1 72.06 168 VAL B C 1
ATOM 3834 O O . VAL B 1 168 ? 6.93 -45.156 -25.594 1 72.06 168 VAL B O 1
ATOM 3837 N N . ASP B 1 169 ? 5.762 -45.031 -23.719 1 73.88 169 ASP B N 1
ATOM 3838 C CA . ASP B 1 169 ? 4.484 -45.156 -24.406 1 73.88 169 ASP B CA 1
ATOM 3839 C C . ASP B 1 169 ? 4.074 -43.844 -25.062 1 73.88 169 ASP B C 1
ATOM 3841 O O . ASP B 1 169 ? 4.086 -42.812 -24.422 1 73.88 169 ASP B O 1
ATOM 3845 N N . PRO B 1 170 ? 3.893 -43.875 -26.359 1 76.69 170 PRO B N 1
ATOM 3846 C CA . PRO B 1 170 ? 3.547 -42.656 -27.094 1 76.69 170 PRO B CA 1
ATOM 3847 C C . PRO B 1 170 ? 2.332 -41.938 -26.516 1 76.69 170 PRO B C 1
ATOM 3849 O O . PRO B 1 170 ? 2.275 -40.719 -26.531 1 76.69 170 PRO B O 1
ATOM 3852 N N . ALA B 1 171 ? 1.413 -42.75 -26.016 1 67.5 171 ALA B N 1
ATOM 3853 C CA . ALA B 1 171 ? 0.225 -42.125 -25.422 1 67.5 171 ALA B CA 1
ATOM 3854 C C . ALA B 1 171 ? 0.584 -41.312 -24.188 1 67.5 171 ALA B C 1
ATOM 3856 O O . ALA B 1 171 ? 0.031 -40.219 -23.969 1 67.5 171 ALA B O 1
ATOM 3857 N N . THR B 1 172 ? 1.56 -41.781 -23.484 1 68.88 172 THR B N 1
ATOM 3858 C CA . THR B 1 172 ? 2.02 -41.094 -22.281 1 68.88 172 THR B CA 1
ATOM 3859 C C . THR B 1 172 ? 2.801 -39.844 -22.656 1 68.88 172 THR B C 1
ATOM 3861 O O . THR B 1 172 ? 2.629 -38.781 -22.031 1 68.88 172 THR B O 1
ATOM 3864 N N . VAL B 1 173 ? 3.584 -39.969 -23.578 1 73.88 173 VAL B N 1
ATOM 3865 C CA . VAL B 1 173 ? 4.387 -38.844 -24.031 1 73.88 173 VAL B CA 1
ATOM 3866 C C . VAL B 1 173 ? 3.473 -37.719 -24.484 1 73.88 173 VAL B C 1
ATOM 3868 O O . VAL B 1 173 ? 3.717 -36.531 -24.172 1 73.88 173 VAL B O 1
ATOM 3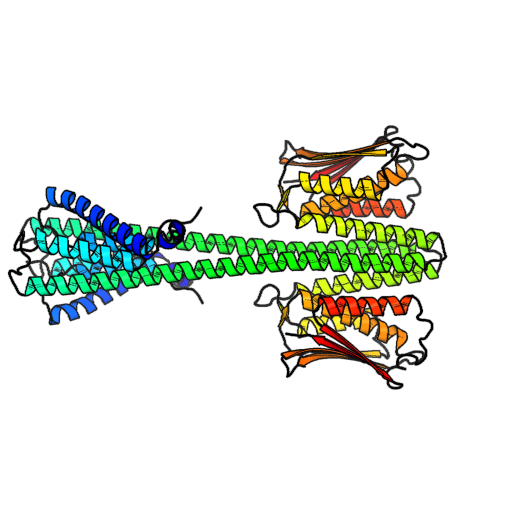871 N N . GLU B 1 174 ? 2.424 -38.094 -25.109 1 70.94 174 GLU B N 1
ATOM 3872 C CA . GLU B 1 174 ? 1.496 -37.094 -25.609 1 70.94 174 GLU B CA 1
ATOM 3873 C C . GLU B 1 174 ? 0.735 -36.406 -24.469 1 70.94 174 GLU B C 1
ATOM 3875 O O . GLU B 1 174 ? 0.521 -35.188 -24.5 1 70.94 174 GLU B O 1
ATOM 3880 N N . ALA B 1 175 ? 0.339 -37.281 -23.594 1 66.44 175 ALA B N 1
ATOM 3881 C CA . ALA B 1 175 ? -0.401 -36.75 -22.453 1 66.44 175 ALA B CA 1
ATOM 3882 C C . ALA B 1 175 ? 0.464 -35.781 -21.641 1 66.44 175 ALA B C 1
ATOM 3884 O O . ALA B 1 175 ? 0.001 -34.688 -21.25 1 66.44 175 ALA B O 1
ATOM 3885 N N . LEU B 1 176 ? 1.682 -36.062 -21.438 1 70.12 176 LEU B N 1
ATOM 3886 C CA . LEU B 1 176 ? 2.609 -35.25 -20.672 1 70.12 176 LEU B CA 1
ATOM 3887 C C . LEU B 1 176 ? 2.982 -34 -21.438 1 70.12 176 LEU B C 1
ATOM 3889 O O . LEU B 1 176 ? 3.168 -32.938 -20.844 1 70.12 176 LEU B O 1
ATOM 3893 N N . ALA B 1 177 ? 3.041 -34.125 -22.641 1 72.69 177 ALA B N 1
ATOM 3894 C CA . ALA B 1 177 ? 3.332 -32.969 -23.484 1 72.69 177 ALA B CA 1
ATOM 3895 C C . ALA B 1 177 ? 2.197 -31.969 -23.438 1 72.69 177 ALA B C 1
ATOM 3897 O O . ALA B 1 177 ? 2.441 -30.75 -23.422 1 72.69 177 ALA B O 1
ATOM 3898 N N . THR B 1 178 ? 1.002 -32.5 -23.391 1 66 178 THR B N 1
ATOM 3899 C CA . THR B 1 178 ? -0.163 -31.641 -23.312 1 66 178 THR B CA 1
ATOM 3900 C C . THR B 1 178 ? -0.193 -30.906 -21.984 1 66 178 THR B C 1
ATOM 3902 O O . THR B 1 178 ? -0.476 -29.703 -21.938 1 66 178 THR B O 1
ATOM 3905 N N . ALA B 1 179 ? 0.077 -31.594 -20.938 1 67 179 ALA B N 1
ATOM 3906 C CA . ALA B 1 179 ? 0.115 -30.984 -19.609 1 67 179 ALA B CA 1
ATOM 3907 C C . ALA B 1 179 ? 1.202 -29.906 -19.531 1 67 179 ALA B C 1
ATOM 3909 O O . ALA B 1 179 ? 0.983 -28.828 -18.969 1 67 179 ALA B O 1
ATOM 3910 N N . GLN B 1 180 ? 2.322 -30.188 -20.047 1 72.31 180 GLN B N 1
ATOM 3911 C CA . GLN B 1 180 ? 3.439 -29.25 -20.062 1 72.31 180 GLN B CA 1
ATOM 3912 C C . GLN B 1 180 ? 3.096 -28 -20.844 1 72.31 180 GLN B C 1
ATOM 3914 O O . GLN B 1 180 ? 3.43 -26.891 -20.422 1 72.31 180 GLN B O 1
ATOM 3919 N N . ALA B 1 181 ? 2.525 -28.234 -21.922 1 68.31 181 ALA B N 1
ATOM 3920 C CA . ALA B 1 181 ? 2.129 -27.094 -22.75 1 68.31 181 ALA B CA 1
ATOM 3921 C C . ALA B 1 181 ? 1.158 -26.188 -22 1 68.31 181 ALA B C 1
ATOM 3923 O 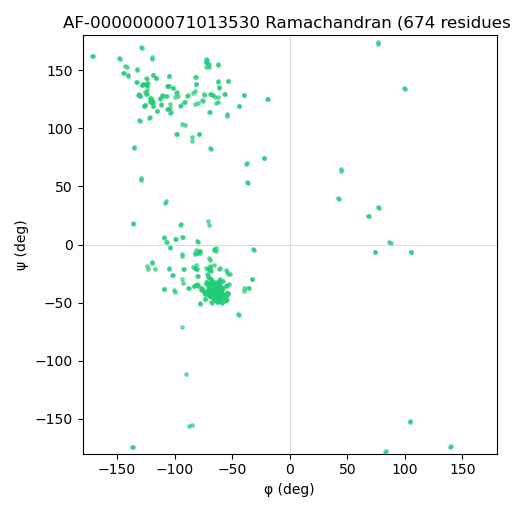O . ALA B 1 181 ? 1.225 -24.953 -22.125 1 68.31 181 ALA B O 1
ATOM 3924 N N . ARG B 1 182 ? 0.402 -26.828 -21.328 1 63.03 182 ARG B N 1
ATOM 3925 C CA . ARG B 1 182 ? -0.565 -26.062 -20.562 1 63.03 182 ARG B CA 1
ATOM 3926 C C . ARG B 1 182 ? 0.127 -25.25 -19.469 1 63.03 182 ARG B C 1
ATOM 3928 O O . ARG B 1 182 ? -0.191 -24.078 -19.25 1 63.03 182 ARG B O 1
ATOM 3935 N N . VAL B 1 183 ? 0.929 -25.828 -18.703 1 69.94 183 VAL B N 1
ATOM 3936 C CA . VAL B 1 183 ? 1.682 -25.172 -17.641 1 69.94 183 VAL B CA 1
ATOM 3937 C C . VAL B 1 183 ? 2.473 -24 -18.234 1 69.94 183 VAL B C 1
ATOM 3939 O O . VAL B 1 183 ? 2.525 -22.922 -17.656 1 69.94 183 VAL B O 1
ATOM 3942 N N . ASP B 1 184 ? 3.035 -24.219 -19.328 1 69.94 184 ASP B N 1
ATOM 3943 C CA . ASP B 1 184 ? 3.797 -23.188 -20 1 69.94 184 ASP B CA 1
ATOM 3944 C C . ASP B 1 184 ? 2.902 -22 -20.391 1 69.94 184 ASP B C 1
ATOM 3946 O O . ASP B 1 184 ? 3.324 -20.844 -20.312 1 69.94 184 ASP B O 1
ATOM 3950 N N . SER B 1 185 ? 1.729 -22.422 -20.859 1 67.12 185 SER B N 1
ATOM 3951 C CA . SER B 1 185 ? 0.772 -21.391 -21.219 1 67.12 185 SER B CA 1
ATOM 3952 C C . SER B 1 185 ? 0.419 -20.531 -20.016 1 67.12 185 SER B C 1
ATOM 3954 O O . SER B 1 185 ? 0.354 -19.297 -20.109 1 67.12 185 SER B O 1
ATOM 3956 N N . ILE B 1 186 ? 0.244 -21.125 -18.906 1 66.81 186 ILE B N 1
ATOM 3957 C CA . ILE B 1 186 ? -0.098 -20.422 -17.688 1 66.81 186 ILE B CA 1
ATOM 3958 C C . ILE B 1 186 ? 1.082 -19.547 -17.234 1 66.81 186 ILE B C 1
ATOM 3960 O O . ILE B 1 186 ? 0.907 -18.391 -16.875 1 66.81 186 ILE B O 1
ATOM 3964 N N . ALA B 1 187 ? 2.23 -20.062 -17.297 1 67.62 187 ALA B N 1
ATOM 3965 C CA . ALA B 1 187 ? 3.441 -19.328 -16.922 1 67.62 187 ALA B CA 1
ATOM 3966 C C . ALA B 1 187 ? 3.627 -18.109 -17.812 1 67.62 187 ALA B C 1
ATOM 3968 O O . ALA B 1 187 ? 4.004 -17.031 -17.328 1 67.62 187 ALA B O 1
ATOM 3969 N N . ARG B 1 188 ? 3.41 -18.328 -19.016 1 67.06 188 ARG B N 1
ATOM 3970 C CA . ARG B 1 188 ? 3.543 -17.219 -19.969 1 67.06 188 ARG B CA 1
ATOM 3971 C C . ARG B 1 188 ? 2.527 -16.125 -19.688 1 67.06 188 ARG B C 1
ATOM 3973 O O . ARG B 1 188 ? 2.855 -14.938 -19.75 1 67.06 188 ARG B O 1
ATOM 3980 N N . ALA B 1 189 ? 1.344 -16.594 -19.5 1 65.44 189 ALA B N 1
ATOM 3981 C CA . ALA B 1 189 ? 0.29 -15.625 -19.188 1 65.44 189 ALA B CA 1
ATOM 3982 C C . ALA B 1 189 ? 0.63 -14.82 -17.938 1 65.44 189 ALA B C 1
ATOM 3984 O O . ALA B 1 189 ? 0.31 -13.633 -17.844 1 65.44 189 ALA B O 1
ATOM 3985 N N . HIS B 1 190 ? 1.317 -15.375 -17.031 1 66.06 190 HIS B N 1
ATOM 3986 C CA . HIS B 1 190 ? 1.663 -14.703 -15.781 1 66.06 190 HIS B CA 1
ATOM 3987 C C . HIS B 1 190 ? 2.891 -13.82 -15.953 1 66.06 190 HIS B C 1
ATOM 3989 O O . HIS B 1 190 ? 3.025 -12.797 -15.273 1 66.06 190 HIS B O 1
ATOM 3995 N N . ARG B 1 191 ? 3.807 -14.227 -16.734 1 60.84 191 ARG B N 1
ATOM 3996 C CA . ARG B 1 191 ? 5.039 -13.477 -16.938 1 60.84 191 ARG B CA 1
ATOM 3997 C C . ARG B 1 191 ? 4.75 -12.102 -17.531 1 60.84 191 ARG B C 1
ATOM 3999 O O . ARG B 1 191 ? 5.41 -11.117 -17.188 1 60.84 191 ARG B O 1
ATOM 4006 N N . HIS B 1 192 ? 3.857 -12.102 -18.422 1 57.94 192 HIS B N 1
ATOM 4007 C CA . HIS B 1 192 ? 3.627 -10.875 -19.172 1 57.94 192 HIS B CA 1
ATOM 4008 C C . HIS B 1 192 ? 2.803 -9.883 -18.359 1 57.94 192 HIS B C 1
ATOM 4010 O O . HIS B 1 192 ? 2.598 -8.742 -18.781 1 57.94 192 HIS B O 1
ATOM 4016 N N . LEU B 1 193 ? 2.326 -10.234 -17.234 1 55.88 193 LEU B N 1
ATOM 4017 C CA . LEU B 1 193 ? 1.453 -9.367 -16.453 1 55.88 193 LEU B CA 1
ATOM 4018 C C . LEU B 1 193 ? 2.268 -8.359 -15.648 1 55.88 193 LEU B C 1
ATOM 4020 O O . LEU B 1 193 ? 1.797 -7.25 -15.375 1 55.88 193 LEU B O 1
ATOM 4024 N N . TYR B 1 194 ? 3.41 -8.688 -15.156 1 50.66 194 TYR B N 1
ATOM 4025 C CA . TYR B 1 194 ? 4.086 -7.781 -14.234 1 50.66 194 TYR B CA 1
ATOM 4026 C C . TYR B 1 194 ? 4.836 -6.691 -14.984 1 50.66 194 TYR B C 1
ATOM 4028 O O . TYR B 1 194 ? 5.266 -5.699 -14.391 1 50.66 194 TYR B O 1
ATOM 4036 N N . ARG B 1 195 ? 5.102 -7.031 -16.328 1 47.91 195 ARG B N 1
ATOM 4037 C CA . ARG B 1 195 ? 5.84 -5.953 -16.984 1 47.91 195 ARG B CA 1
ATOM 4038 C C . ARG B 1 195 ? 5.004 -4.68 -17.047 1 47.91 195 ARG B C 1
ATOM 4040 O O . ARG B 1 195 ? 5.461 -3.658 -17.547 1 47.91 195 ARG B O 1
ATOM 4047 N N . GLY B 1 196 ? 3.852 -4.832 -16.641 1 46.62 196 GLY B N 1
ATOM 4048 C CA . GLY B 1 196 ? 3.096 -3.627 -16.922 1 46.62 196 GLY B CA 1
ATOM 4049 C C . GLY B 1 196 ? 3.525 -2.434 -16.094 1 46.62 196 GLY B C 1
ATOM 4050 O O . GLY B 1 196 ? 3.596 -2.52 -14.867 1 46.62 196 GLY B O 1
ATOM 4051 N N . ASP B 1 197 ? 4.465 -1.902 -16.578 1 46.44 197 ASP B N 1
ATOM 4052 C CA . ASP B 1 197 ? 4.91 -0.544 -16.281 1 46.44 197 ASP B CA 1
ATOM 4053 C C . ASP B 1 197 ? 3.732 0.354 -15.914 1 46.44 197 ASP B C 1
ATOM 4055 O O . ASP B 1 197 ? 3.881 1.575 -15.828 1 46.44 197 ASP B O 1
ATOM 4059 N N . GLY B 1 198 ? 2.613 -0.053 -15.969 1 46.72 198 GLY B N 1
ATOM 4060 C CA . GLY B 1 198 ? 1.615 1.004 -15.992 1 46.72 198 GLY B CA 1
ATOM 4061 C C . GLY B 1 198 ? 1.47 1.711 -14.656 1 46.72 198 GLY B C 1
ATOM 4062 O O . GLY B 1 198 ? 2.043 1.279 -13.656 1 46.72 198 GLY B O 1
ATOM 4063 N N . LYS B 1 199 ? 0.92 2.955 -14.75 1 52.97 199 LYS B N 1
ATOM 4064 C CA . LYS B 1 199 ? 0.6 4.051 -13.836 1 52.97 199 LYS B CA 1
ATOM 4065 C C . LYS B 1 199 ? -0.228 3.553 -12.656 1 52.97 199 LYS B C 1
ATOM 4067 O O . LYS B 1 199 ? -0.309 4.223 -11.625 1 52.97 199 LYS B O 1
ATOM 4072 N N . GLN B 1 200 ? -0.917 2.451 -12.977 1 57.84 200 GLN B N 1
ATOM 4073 C CA . GLN B 1 200 ? -1.794 2.008 -11.898 1 57.84 200 GLN B CA 1
ATOM 4074 C C . GLN B 1 200 ? -1.466 0.578 -11.477 1 57.84 200 GLN B C 1
ATOM 4076 O O . GLN B 1 200 ? -1.499 -0.341 -12.297 1 57.84 200 GLN B O 1
ATOM 4081 N N . PRO B 1 201 ? -0.929 0.439 -10.367 1 59.56 201 PRO B N 1
ATOM 4082 C CA . PRO B 1 201 ? -0.65 -0.901 -9.852 1 59.56 201 PRO B CA 1
ATOM 4083 C C . PRO B 1 201 ? -1.812 -1.87 -10.055 1 59.56 201 PRO B C 1
ATOM 4085 O O . PRO B 1 201 ? -2.971 -1.504 -9.844 1 59.56 201 PRO B O 1
ATOM 4088 N N . GLY B 1 202 ? -1.593 -2.881 -10.758 1 64.38 202 GLY B N 1
ATOM 4089 C CA . GLY B 1 202 ? -2.58 -3.939 -10.898 1 64.38 202 GLY B CA 1
ATOM 4090 C C . GLY B 1 202 ? -3.273 -3.936 -12.242 1 64.38 202 GLY B C 1
ATOM 4091 O O . GLY B 1 202 ? -4.121 -4.789 -12.516 1 64.38 202 GLY B O 1
ATOM 4092 N N . MET B 1 203 ? -2.904 -2.838 -12.984 1 73.31 203 MET B N 1
ATOM 4093 C CA . MET B 1 203 ? -3.523 -2.771 -14.305 1 73.31 203 MET B CA 1
ATOM 4094 C C . MET B 1 203 ? -2.521 -3.137 -15.391 1 73.31 203 MET B C 1
ATOM 4096 O O . MET B 1 203 ? -1.32 -2.906 -15.242 1 73.31 203 MET B O 1
ATOM 4100 N N . VAL B 1 204 ? -3.035 -3.793 -16.422 1 77.38 204 VAL B N 1
ATOM 4101 C CA . VAL B 1 204 ? -2.201 -4.207 -17.547 1 77.38 204 VAL B CA 1
ATOM 4102 C C . VAL B 1 204 ? -2.777 -3.656 -18.859 1 77.38 204 VAL B C 1
ATOM 4104 O O . VAL B 1 204 ? -3.994 -3.664 -19.062 1 77.38 204 VAL B O 1
ATOM 4107 N N . GLU B 1 205 ? -1.872 -3.039 -19.594 1 82.56 205 GLU B N 1
ATOM 4108 C CA . GLU B 1 205 ? -2.287 -2.652 -20.938 1 82.56 205 GLU B CA 1
ATOM 4109 C C . GLU B 1 205 ? -2.461 -3.875 -21.828 1 82.56 205 GLU B C 1
ATOM 4111 O O . GLU B 1 205 ? -1.479 -4.512 -22.219 1 82.56 205 GLU B O 1
ATOM 4116 N N . ILE B 1 206 ? -3.711 -4.137 -22.25 1 86.38 206 ILE B N 1
ATOM 4117 C CA . ILE B 1 206 ? -4.062 -5.402 -22.891 1 86.38 206 ILE B CA 1
ATOM 4118 C C . ILE B 1 206 ? -3.42 -5.484 -24.266 1 86.38 206 ILE B C 1
ATOM 4120 O O . ILE B 1 206 ? -3.057 -6.566 -24.734 1 86.38 206 ILE B O 1
ATOM 4124 N N . ARG B 1 207 ? -3.281 -4.332 -24.984 1 88.69 207 ARG B N 1
ATOM 4125 C CA . ARG B 1 207 ? -2.707 -4.352 -26.312 1 88.69 207 ARG B CA 1
ATOM 4126 C C . ARG B 1 207 ? -1.295 -4.93 -26.297 1 88.69 207 ARG B C 1
ATOM 4128 O O . ARG B 1 207 ? -0.97 -5.816 -27.094 1 88.69 207 ARG B O 1
ATOM 4135 N N . ASP B 1 208 ? -0.553 -4.375 -25.406 1 83.75 208 ASP B N 1
ATOM 4136 C CA . ASP B 1 208 ? 0.825 -4.844 -25.297 1 83.75 208 ASP B CA 1
ATOM 4137 C C . ASP B 1 208 ? 0.877 -6.297 -24.828 1 83.75 208 ASP B C 1
ATOM 4139 O O . ASP B 1 208 ? 1.654 -7.094 -25.359 1 83.75 208 ASP B O 1
ATOM 4143 N N . TYR B 1 209 ? 0.076 -6.586 -23.938 1 83.56 209 TYR B N 1
ATOM 4144 C CA . TYR B 1 209 ? 0.006 -7.93 -23.375 1 83.56 209 TYR B CA 1
ATOM 4145 C C . TYR B 1 209 ? -0.381 -8.945 -24.453 1 83.56 209 TYR B C 1
ATOM 4147 O O . TYR B 1 209 ? 0.269 -9.984 -24.594 1 83.56 209 TYR B O 1
ATOM 4155 N N . MET B 1 210 ? -1.352 -8.648 -25.188 1 88.06 210 MET B N 1
ATOM 4156 C CA . MET B 1 210 ? -1.866 -9.539 -26.219 1 88.06 210 MET B CA 1
ATOM 4157 C C . MET B 1 210 ? -0.857 -9.703 -27.344 1 88.06 210 MET B C 1
ATOM 4159 O O . MET B 1 210 ? -0.688 -10.797 -27.875 1 88.06 210 MET B O 1
ATOM 4163 N N . SER B 1 211 ? -0.304 -8.625 -27.688 1 87.94 211 SER B N 1
ATOM 4164 C CA . SER B 1 211 ? 0.699 -8.672 -28.75 1 87.94 211 SER B CA 1
ATOM 4165 C C . SER B 1 211 ? 1.858 -9.586 -28.375 1 87.94 211 SER B C 1
ATOM 4167 O O . SER B 1 211 ? 2.283 -10.414 -29.188 1 87.94 211 SER B O 1
ATOM 4169 N N . ASP B 1 212 ? 2.27 -9.406 -27.172 1 81.56 212 ASP B N 1
ATOM 4170 C CA . ASP B 1 212 ? 3.367 -10.234 -26.688 1 81.56 212 ASP B CA 1
ATOM 4171 C C . ASP B 1 212 ? 2.961 -11.703 -26.609 1 81.56 212 ASP B C 1
ATOM 4173 O O . ASP B 1 212 ? 3.74 -12.586 -26.984 1 81.56 212 ASP B O 1
ATOM 4177 N N . LEU B 1 213 ? 1.817 -11.906 -26.141 1 83 213 LEU B N 1
ATOM 4178 C CA . LEU B 1 213 ? 1.306 -13.266 -26.016 1 83 213 LEU B CA 1
ATOM 4179 C C . LEU B 1 213 ? 1.175 -13.93 -27.375 1 83 213 LEU B C 1
ATOM 4181 O O . LEU B 1 213 ? 1.596 -15.07 -27.562 1 83 213 LEU B O 1
ATOM 4185 N N . CYS B 1 214 ? 0.622 -13.266 -28.328 1 87.31 214 CYS B N 1
ATOM 4186 C CA . CYS B 1 214 ? 0.424 -13.812 -29.672 1 87.31 214 CYS B CA 1
ATOM 4187 C C . CYS B 1 214 ? 1.76 -14.07 -30.359 1 87.31 214 CYS B C 1
ATOM 4189 O O . CYS B 1 214 ? 1.921 -15.078 -31.047 1 87.31 214 CYS B O 1
ATOM 4191 N N . ALA B 1 215 ? 2.631 -13.156 -30.172 1 82.88 215 ALA B N 1
ATOM 4192 C CA . ALA B 1 215 ? 3.963 -13.352 -30.734 1 82.88 215 ALA B CA 1
ATOM 4193 C C . ALA B 1 215 ? 4.617 -14.609 -30.156 1 82.88 215 ALA B C 1
ATOM 4195 O O . ALA B 1 215 ? 5.203 -15.398 -30.906 1 82.88 215 ALA B O 1
ATOM 4196 N N . ALA B 1 216 ? 4.48 -14.75 -28.938 1 74.75 216 ALA B N 1
ATOM 4197 C CA . ALA B 1 216 ? 5.047 -15.914 -28.266 1 74.75 216 ALA B CA 1
ATOM 4198 C C . ALA B 1 216 ? 4.379 -17.203 -28.734 1 74.75 216 ALA B C 1
ATOM 4200 O O . ALA B 1 216 ? 5.043 -18.219 -28.938 1 74.75 216 ALA B O 1
ATOM 4201 N N . LEU B 1 217 ? 3.105 -17.172 -28.891 1 80.56 217 LEU B N 1
ATOM 4202 C CA . LEU B 1 217 ? 2.352 -18.328 -29.344 1 80.56 217 LEU B CA 1
ATOM 4203 C C . LEU B 1 217 ? 2.707 -18.672 -30.781 1 80.56 217 LEU B C 1
ATOM 4205 O O . LEU B 1 217 ? 2.822 -19.859 -31.141 1 80.56 217 LEU B O 1
ATOM 4209 N N . ALA B 1 218 ? 2.871 -17.688 -31.594 1 81.44 218 ALA B N 1
ATOM 4210 C CA . ALA B 1 218 ? 3.258 -17.906 -32.969 1 81.44 218 ALA B CA 1
ATOM 4211 C C . ALA B 1 218 ? 4.594 -18.625 -33.062 1 81.44 218 ALA B C 1
ATOM 4213 O O . ALA B 1 218 ? 4.766 -19.531 -33.906 1 81.44 218 ALA B O 1
ATOM 4214 N N . GLU B 1 219 ? 5.426 -18.203 -32.281 1 72.12 219 GLU B N 1
ATOM 4215 C CA . GLU B 1 219 ? 6.746 -18.812 -32.25 1 72.12 219 GLU B CA 1
ATOM 4216 C C . GLU B 1 219 ? 6.672 -20.25 -31.703 1 72.12 219 GLU B C 1
ATOM 4218 O O . GLU B 1 219 ? 7.273 -21.156 -32.281 1 72.12 219 GLU B O 1
ATOM 4223 N N . ALA B 1 220 ? 5.938 -20.375 -30.688 1 67.25 220 ALA B N 1
ATOM 4224 C CA . ALA B 1 220 ? 5.863 -21.656 -30 1 67.25 220 ALA B CA 1
ATOM 4225 C C . ALA B 1 220 ? 5.156 -22.703 -30.844 1 67.25 220 ALA B C 1
ATOM 4227 O O . ALA B 1 220 ? 5.492 -23.891 -30.781 1 67.25 220 ALA B O 1
ATOM 4228 N N . LEU B 1 221 ? 4.203 -22.359 -31.547 1 71.38 221 LEU B N 1
ATOM 4229 C CA . LEU B 1 221 ? 3.391 -23.297 -32.312 1 71.38 221 LEU B CA 1
ATOM 4230 C C . LEU B 1 221 ? 3.898 -23.406 -33.75 1 71.38 221 LEU B C 1
ATOM 4232 O O . LEU B 1 221 ? 3.279 -24.062 -34.594 1 71.38 221 LEU B O 1
ATOM 4236 N N . PHE B 1 222 ? 5.195 -22.906 -33.844 1 61.03 222 PHE B N 1
ATOM 4237 C CA . PHE B 1 222 ? 5.875 -22.922 -35.125 1 61.03 222 PHE B CA 1
ATOM 4238 C C . PHE B 1 222 ? 4.93 -22.5 -36.25 1 61.03 222 PHE B C 1
ATOM 4240 O O . PHE B 1 222 ? 4.871 -23.156 -37.281 1 61.03 222 PHE B O 1
ATOM 4247 N N . LEU B 1 223 ? 4.137 -21.562 -36 1 62.81 223 LEU B N 1
ATOM 4248 C CA . LEU B 1 223 ? 3.211 -21.109 -37.031 1 62.81 223 LEU B CA 1
ATOM 4249 C C . LEU B 1 223 ? 3.957 -20.391 -38.156 1 62.81 223 LEU B C 1
ATOM 4251 O O . LEU B 1 223 ? 3.381 -19.562 -38.875 1 62.81 223 LEU B O 1
ATOM 4255 N N . ARG B 1 224 ? 5.27 -20.547 -38.281 1 55 224 ARG B N 1
ATOM 4256 C CA . ARG B 1 224 ? 6.117 -19.844 -39.219 1 55 224 ARG B CA 1
ATOM 4257 C C . ARG B 1 224 ? 5.758 -20.234 -40.656 1 55 224 ARG B C 1
ATOM 4259 O O . ARG B 1 224 ? 6.121 -19.531 -41.594 1 55 224 ARG B O 1
ATOM 4266 N N . GLY B 1 225 ? 5.133 -21.219 -40.875 1 60.12 225 GLY B N 1
ATOM 4267 C CA . GLY B 1 225 ? 4.891 -21.484 -42.281 1 60.12 225 GLY B CA 1
ATOM 4268 C C . GLY B 1 225 ? 3.602 -20.859 -42.781 1 60.12 225 GLY B C 1
ATOM 4269 O O . GLY B 1 225 ? 3.4 -19.641 -42.656 1 60.12 225 GLY B O 1
ATOM 4270 N N . GLY B 1 226 ? 2.562 -21.672 -43.125 1 73.19 226 GLY B N 1
ATOM 4271 C CA . GLY B 1 226 ? 1.304 -21.438 -43.812 1 73.19 226 GLY B CA 1
ATOM 4272 C C . GLY B 1 226 ? 0.222 -20.875 -42.906 1 73.19 226 GLY B C 1
ATOM 4273 O O . GLY B 1 226 ? -0.649 -20.125 -43.375 1 73.19 226 GLY B O 1
ATOM 4274 N N . ILE B 1 227 ? 0.379 -20.984 -41.531 1 83.19 227 ILE B N 1
ATOM 4275 C CA . ILE B 1 227 ? -0.69 -20.5 -40.688 1 83.19 227 ILE B CA 1
ATOM 4276 C C . ILE B 1 227 ? -0.299 -19.156 -40.062 1 83.19 227 ILE B C 1
ATOM 4278 O O . ILE B 1 227 ? 0.742 -19.047 -39.406 1 83.19 227 ILE B O 1
ATOM 4282 N N . HIS B 1 228 ? -1.059 -18.109 -40.312 1 89.31 228 HIS B N 1
ATOM 4283 C CA . HIS B 1 228 ? -0.797 -16.75 -39.875 1 89.31 228 HIS B CA 1
ATOM 4284 C C . HIS B 1 228 ? -1.631 -16.422 -38.625 1 89.31 228 HIS B C 1
ATOM 4286 O O . HIS B 1 228 ? -2.848 -16.625 -38.625 1 89.31 228 HIS B O 1
ATOM 4292 N N . LEU B 1 229 ? -0.957 -15.953 -37.562 1 91.94 229 LEU B N 1
ATOM 4293 C CA . LEU B 1 229 ? -1.634 -15.484 -36.375 1 91.94 229 LEU B CA 1
ATOM 4294 C C . LEU B 1 229 ? -1.658 -13.961 -36.312 1 91.94 229 LEU B C 1
ATOM 4296 O O . LEU B 1 229 ? -0.606 -13.32 -36.281 1 91.94 229 LEU B O 1
ATOM 4300 N N . SER B 1 230 ? -2.84 -13.359 -36.406 1 93.12 230 SER B N 1
ATOM 4301 C CA . SER B 1 230 ? -3.004 -11.914 -36.312 1 93.12 230 SER B CA 1
ATOM 4302 C C . SER B 1 230 ? -3.6 -11.508 -34.969 1 93.12 230 SER B C 1
ATOM 4304 O O . SER B 1 230 ? -4.461 -12.203 -34.438 1 93.12 230 SER B O 1
ATOM 4306 N N . CYS B 1 231 ? -3.068 -10.477 -34.375 1 94.06 231 CYS B N 1
ATOM 4307 C CA . CYS B 1 231 ? -3.543 -9.953 -33.125 1 94.06 231 CYS B CA 1
ATOM 4308 C C . CYS B 1 231 ? -3.859 -8.469 -33.219 1 94.06 231 CYS B C 1
ATOM 4310 O O . CYS B 1 231 ? -3.008 -7.672 -33.625 1 94.06 231 CYS B O 1
ATOM 4312 N N . ASP B 1 232 ? -5.098 -8.086 -32.969 1 95.25 232 ASP B N 1
ATOM 4313 C CA . ASP B 1 232 ? -5.547 -6.695 -32.969 1 95.25 232 ASP B CA 1
ATOM 4314 C C . ASP B 1 232 ? -6.324 -6.359 -31.703 1 95.25 232 ASP B C 1
ATOM 4316 O O . ASP B 1 232 ? -7.441 -6.84 -31.5 1 95.25 232 ASP B O 1
ATOM 4320 N N . ALA B 1 233 ? -5.66 -5.609 -30.844 1 93.81 233 ALA B N 1
ATOM 4321 C CA . ALA B 1 233 ? -6.277 -5.262 -29.562 1 93.81 233 ALA B CA 1
ATOM 4322 C C . ALA B 1 233 ? -6.324 -3.746 -29.375 1 93.81 233 ALA B C 1
ATOM 4324 O O . ALA B 1 233 ? -5.383 -3.039 -29.734 1 93.81 233 ALA B O 1
ATOM 4325 N N . ASP B 1 234 ? -7.41 -3.264 -28.781 1 92.31 234 ASP B N 1
ATOM 4326 C CA . ASP B 1 234 ? -7.512 -1.857 -28.406 1 92.31 234 ASP B CA 1
ATOM 4327 C C . ASP B 1 234 ? -6.574 -1.527 -27.234 1 92.31 234 ASP B C 1
ATOM 4329 O O . ASP B 1 234 ? -6.133 -2.424 -26.516 1 92.31 234 ASP B O 1
ATOM 4333 N N . GLU B 1 235 ? -6.234 -0.258 -27.203 1 88 235 GLU B N 1
ATOM 4334 C CA . GLU B 1 235 ? -5.449 0.206 -26.078 1 88 235 GLU B CA 1
ATOM 4335 C C . GLU B 1 235 ? -6.328 0.422 -24.844 1 88 235 GLU B C 1
ATOM 4337 O O . GLU B 1 235 ? -7.027 1.432 -24.75 1 88 235 GLU B O 1
ATOM 4342 N N . VAL B 1 236 ? -6.359 -0.602 -24.031 1 85.12 236 VAL B N 1
ATOM 4343 C CA . VAL B 1 236 ? -7.176 -0.48 -22.828 1 85.12 236 VAL B CA 1
ATOM 4344 C C . VAL B 1 236 ? -6.457 -1.12 -21.641 1 85.12 236 VAL B C 1
ATOM 4346 O O . VAL B 1 236 ? -5.773 -2.135 -21.797 1 85.12 236 VAL B O 1
ATOM 4349 N N . ALA B 1 237 ? -6.688 -0.477 -20.531 1 83 237 ALA B N 1
ATOM 4350 C CA . ALA B 1 237 ? -6.145 -1.031 -19.297 1 83 237 ALA B CA 1
ATOM 4351 C C . ALA B 1 237 ? -7.145 -1.97 -18.625 1 83 237 ALA B C 1
ATOM 4353 O O . ALA B 1 237 ? -8.312 -1.621 -18.469 1 83 237 ALA B O 1
ATOM 4354 N N . VAL B 1 238 ? -6.645 -3.252 -18.422 1 82.06 238 VAL B N 1
ATOM 4355 C CA . VAL B 1 238 ? -7.48 -4.246 -17.766 1 82.06 238 VAL B CA 1
ATOM 4356 C C . VAL B 1 238 ? -6.809 -4.707 -16.469 1 82.06 238 VAL B C 1
ATOM 4358 O O . VAL B 1 238 ? -5.578 -4.719 -16.375 1 82.06 238 VAL B O 1
ATOM 4361 N N . PRO B 1 239 ? -7.668 -4.98 -15.523 1 75.69 239 PRO B N 1
ATOM 4362 C CA . PRO B 1 239 ? -7.066 -5.535 -14.305 1 75.69 239 PRO B CA 1
ATOM 4363 C C . PRO B 1 239 ? -6.199 -6.758 -14.578 1 75.69 239 PRO B C 1
ATOM 4365 O O . PRO B 1 239 ? -6.547 -7.59 -15.422 1 75.69 239 PRO B O 1
ATOM 4368 N N . ARG B 1 240 ? -5.121 -6.883 -13.938 1 73.56 240 ARG B N 1
ATOM 4369 C CA . ARG B 1 240 ? -4.109 -7.914 -14.141 1 73.56 240 ARG B CA 1
ATOM 4370 C C . ARG B 1 240 ? -4.727 -9.305 -14.078 1 73.56 240 ARG B C 1
ATOM 4372 O O . ARG B 1 240 ? -4.383 -10.18 -14.875 1 73.56 240 ARG B O 1
ATOM 4379 N N . ASP B 1 241 ? -5.582 -9.477 -13.164 1 68.94 241 ASP B N 1
ATOM 4380 C CA . ASP B 1 241 ? -6.184 -10.797 -12.984 1 68.94 241 ASP B CA 1
ATOM 4381 C C . ASP B 1 241 ? -7.031 -11.18 -14.195 1 68.94 241 ASP B C 1
ATOM 4383 O O . ASP B 1 241 ? -7.027 -12.344 -14.609 1 68.94 241 ASP B O 1
ATOM 4387 N N . ARG B 1 242 ? -7.641 -10.266 -14.633 1 77.69 242 ARG B N 1
ATOM 4388 C CA . ARG B 1 242 ? -8.445 -10.523 -15.82 1 77.69 242 ARG B CA 1
ATOM 4389 C C . ARG B 1 242 ? -7.559 -10.75 -17.047 1 77.69 242 ARG B C 1
ATOM 4391 O O . ARG B 1 242 ? -7.863 -11.586 -17.891 1 77.69 242 ARG B O 1
ATOM 4398 N N . ALA B 1 243 ? -6.492 -10.008 -17.016 1 81.69 243 ALA B N 1
ATOM 4399 C CA . ALA B 1 243 ? -5.559 -10.141 -18.125 1 81.69 243 ALA B CA 1
ATOM 4400 C C . ALA B 1 243 ? -4.977 -11.555 -18.188 1 81.69 243 ALA B C 1
ATOM 4402 O O . ALA B 1 243 ? -4.84 -12.133 -19.266 1 81.69 243 ALA B O 1
ATOM 4403 N N . VAL B 1 244 ? -4.699 -12.078 -17.047 1 77.31 244 VAL B N 1
ATOM 4404 C CA . VAL B 1 244 ? -4.16 -13.43 -16.984 1 77.31 244 VAL B CA 1
ATOM 4405 C C . VAL B 1 244 ? -5.172 -14.422 -17.547 1 77.31 244 VAL B C 1
ATOM 4407 O O . VAL B 1 244 ? -4.824 -15.273 -18.375 1 77.31 244 VAL B O 1
ATOM 4410 N N . SER B 1 245 ? -6.375 -14.305 -17.078 1 79.25 245 SER B N 1
ATOM 4411 C CA . SER B 1 245 ? -7.426 -15.203 -17.547 1 79.25 245 SER B CA 1
ATOM 4412 C C . SER B 1 245 ? -7.633 -15.078 -19.062 1 79.25 245 SER B C 1
ATOM 4414 O O . SER B 1 245 ? -7.812 -16.078 -19.75 1 79.25 245 SER B O 1
ATOM 4416 N N . ILE B 1 246 ? -7.629 -13.867 -19.469 1 86 246 ILE B N 1
ATOM 4417 C CA . ILE B 1 246 ? -7.781 -13.594 -20.891 1 86 246 ILE B CA 1
ATOM 4418 C C . ILE B 1 246 ? -6.637 -14.242 -21.672 1 86 246 ILE B C 1
ATOM 4420 O O . ILE B 1 246 ? -6.859 -14.883 -22.703 1 86 246 ILE B O 1
ATOM 4424 N N . GLY B 1 247 ? -5.496 -14.031 -21.172 1 83.06 247 GLY B N 1
ATOM 4425 C CA . GLY B 1 247 ? -4.336 -14.633 -21.812 1 83.06 247 GLY B CA 1
ATOM 4426 C C . GLY B 1 247 ? -4.418 -16.141 -21.891 1 83.06 247 GLY B C 1
ATOM 4427 O O . GLY B 1 247 ? -4.059 -16.734 -22.906 1 83.06 247 GLY B O 1
ATOM 4428 N N . LEU B 1 248 ? -4.938 -16.719 -20.859 1 79.69 248 LEU B N 1
ATOM 4429 C CA . LEU B 1 248 ? -5.082 -18.172 -20.828 1 79.69 248 LEU B CA 1
ATOM 4430 C C . LEU B 1 248 ? -6.113 -18.641 -21.844 1 79.69 248 LEU B C 1
ATOM 4432 O O . LEU B 1 248 ? -5.926 -19.672 -22.5 1 79.69 248 LEU B O 1
ATOM 4436 N N . ILE B 1 249 ? -7.137 -17.938 -21.953 1 85.75 249 ILE B N 1
ATOM 4437 C CA . ILE B 1 249 ? -8.172 -18.266 -22.922 1 85.75 249 ILE B CA 1
ATOM 4438 C C . ILE B 1 249 ? -7.609 -18.172 -24.328 1 85.75 249 ILE B C 1
ATOM 4440 O O . ILE B 1 249 ? -7.809 -19.078 -25.141 1 85.75 249 ILE B O 1
ATOM 4444 N N . VAL B 1 250 ? -6.914 -17.109 -24.578 1 88.69 250 VAL B N 1
ATOM 4445 C CA . VAL B 1 250 ? -6.312 -16.922 -25.891 1 88.69 250 VAL B CA 1
ATOM 4446 C C . VAL B 1 250 ? -5.324 -18.047 -26.188 1 88.69 250 VAL B C 1
ATOM 4448 O O . VAL B 1 250 ? -5.312 -18.594 -27.281 1 88.69 250 VAL B O 1
ATOM 4451 N N . ASN B 1 251 ? -4.562 -18.312 -25.25 1 81 251 ASN B N 1
ATOM 4452 C CA . ASN B 1 251 ? -3.592 -19.391 -25.391 1 81 251 ASN B CA 1
ATOM 4453 C C . ASN B 1 251 ? -4.27 -20.703 -25.766 1 81 251 ASN B C 1
ATOM 4455 O O . ASN B 1 251 ? -3.809 -21.406 -26.672 1 81 251 ASN B O 1
ATOM 4459 N N . GLU B 1 252 ? -5.305 -20.953 -25.094 1 79.69 252 GLU B N 1
ATOM 4460 C CA . GLU B 1 252 ? -6.016 -22.203 -25.344 1 79.69 252 GLU B CA 1
ATOM 4461 C C . GLU B 1 252 ? -6.672 -22.203 -26.719 1 79.69 252 GLU B C 1
ATOM 4463 O O . GLU B 1 252 ? -6.594 -23.188 -27.438 1 79.69 252 GLU B O 1
ATOM 4468 N N . LEU B 1 253 ? -7.281 -21.172 -27.094 1 87.81 253 LEU B N 1
ATOM 4469 C CA . LEU B 1 253 ? -8.031 -21.094 -28.344 1 87.81 253 LEU B CA 1
ATOM 4470 C C . LEU B 1 253 ? -7.086 -21.109 -29.531 1 87.81 253 LEU B C 1
ATOM 4472 O O . LEU B 1 253 ? -7.348 -21.781 -30.531 1 87.81 253 LEU B O 1
ATOM 4476 N N . VAL B 1 254 ? -6.039 -20.391 -29.406 1 87.06 254 VAL B N 1
ATOM 4477 C CA . VAL B 1 254 ? -5.07 -20.328 -30.5 1 87.06 254 VAL B CA 1
ATOM 4478 C C . VAL B 1 254 ? -4.391 -21.688 -30.656 1 87.06 254 VAL B C 1
ATOM 4480 O O . VAL B 1 254 ? -4.195 -22.156 -31.781 1 87.06 254 VAL B O 1
ATOM 4483 N N . THR B 1 255 ? -4.039 -22.281 -29.594 1 79.56 255 THR B N 1
ATOM 4484 C CA . THR B 1 255 ? -3.42 -23.594 -29.641 1 79.56 255 THR B CA 1
ATOM 4485 C C . THR B 1 255 ? -4.359 -24.609 -30.266 1 79.56 255 THR B C 1
ATOM 4487 O O . THR B 1 255 ? -3.938 -25.422 -31.109 1 79.56 255 THR B O 1
ATOM 4490 N N . ASN B 1 256 ? -5.617 -24.609 -29.906 1 80.94 256 ASN B N 1
ATOM 4491 C CA . ASN B 1 256 ? -6.605 -25.516 -30.5 1 80.94 256 ASN B CA 1
ATOM 4492 C C . ASN B 1 256 ? -6.758 -25.281 -32 1 80.94 256 ASN B C 1
ATOM 4494 O O . ASN B 1 256 ? -6.824 -26.234 -32.781 1 80.94 256 ASN B O 1
ATOM 4498 N N . ALA B 1 257 ? -6.848 -24.094 -32.375 1 87.12 257 ALA B N 1
ATOM 4499 C CA . ALA B 1 257 ? -6.973 -23.766 -33.781 1 87.12 257 ALA B CA 1
ATOM 4500 C C . ALA B 1 257 ? -5.758 -24.25 -34.594 1 87.12 257 ALA B C 1
ATOM 4502 O O . ALA B 1 257 ? -5.902 -24.828 -35.656 1 87.12 257 ALA B O 1
ATOM 4503 N N . ALA B 1 258 ? -4.613 -24.016 -34.062 1 82.81 258 ALA B N 1
ATOM 4504 C CA . ALA B 1 258 ? -3.377 -24.406 -34.719 1 82.81 258 ALA B CA 1
ATOM 4505 C C . ALA B 1 258 ? -3.311 -25.922 -34.906 1 82.81 258 ALA B C 1
ATOM 4507 O O . ALA B 1 258 ? -2.811 -26.406 -35.906 1 82.81 258 ALA B O 1
ATOM 4508 N N . LYS B 1 259 ? -3.863 -26.641 -34.031 1 78.69 259 LYS B N 1
ATOM 4509 C CA . LYS B 1 259 ? -3.766 -28.094 -34.031 1 78.69 259 LYS B CA 1
ATOM 4510 C C . LYS B 1 259 ? -4.883 -28.703 -34.875 1 78.69 259 LYS B C 1
ATOM 4512 O O . LYS B 1 259 ? -4.672 -29.703 -35.562 1 78.69 259 LYS B O 1
ATOM 4517 N N . HIS B 1 260 ? -6.055 -28.094 -34.812 1 83.06 260 HIS B N 1
ATOM 4518 C CA . HIS B 1 260 ? -7.215 -28.828 -35.281 1 83.06 260 HIS B CA 1
ATOM 4519 C C . HIS B 1 260 ? -7.879 -28.109 -36.438 1 83.06 260 HIS B C 1
ATOM 4521 O O . HIS B 1 260 ? -8.664 -28.719 -37.188 1 83.06 260 HIS B O 1
ATOM 4527 N N . ALA B 1 261 ? -7.586 -26.938 -36.625 1 85.31 261 ALA B N 1
ATOM 4528 C CA . ALA B 1 261 ? -8.359 -26.141 -37.594 1 85.31 261 ALA B CA 1
ATOM 4529 C C . ALA B 1 261 ? -7.887 -26.406 -39 1 85.31 261 ALA B C 1
ATOM 4531 O O . ALA B 1 261 ? -8.656 -26.266 -39.969 1 85.31 261 ALA B O 1
ATOM 4532 N N . PHE B 1 262 ? -6.676 -26.906 -39.219 1 86.25 262 PHE B N 1
ATOM 4533 C CA . PHE B 1 262 ? -6.129 -26.938 -40.562 1 86.25 262 PHE B CA 1
ATOM 4534 C C . PHE B 1 262 ? -5.609 -28.328 -40.906 1 86.25 262 PHE B C 1
ATOM 4536 O O . PHE B 1 262 ? -4.449 -28.484 -41.312 1 86.25 262 PHE B O 1
ATOM 4543 N N . PRO B 1 263 ? -6.461 -29.266 -40.812 1 81.31 263 PRO B N 1
ATOM 4544 C CA . PRO B 1 263 ? -5.969 -30.578 -41.188 1 81.31 263 PRO B CA 1
ATOM 4545 C C . PRO B 1 263 ? -5.602 -30.641 -42.688 1 81.31 263 PRO B C 1
ATOM 4547 O O . PRO B 1 263 ? -6.43 -30.328 -43.531 1 81.31 263 PRO B O 1
ATOM 4550 N N . GLY B 1 264 ? -4.449 -31.047 -42.938 1 77.56 264 GLY B N 1
ATOM 4551 C CA . GLY B 1 264 ? -4.023 -31.25 -44.312 1 77.56 264 GLY B CA 1
ATOM 4552 C C . GLY B 1 264 ? -3.762 -29.953 -45.062 1 77.56 264 GLY B C 1
ATOM 4553 O O . GLY B 1 264 ? -3.57 -29.953 -46.281 1 77.56 264 GLY B O 1
ATOM 4554 N N . ARG B 1 265 ? -4.051 -28.859 -44.5 1 78.5 265 ARG B N 1
ATOM 4555 C CA . ARG B 1 265 ? -3.82 -27.547 -45.094 1 78.5 265 ARG B CA 1
ATOM 4556 C C . ARG B 1 265 ? -2.574 -26.891 -44.5 1 78.5 265 ARG B C 1
ATOM 4558 O O . ARG B 1 265 ? -2.311 -27 -43.312 1 78.5 265 ARG B O 1
ATOM 4565 N N . ASP B 1 266 ? -1.791 -26.359 -45.438 1 76.75 266 ASP B N 1
ATOM 4566 C CA . ASP B 1 266 ? -0.553 -25.719 -44.969 1 76.75 266 ASP B CA 1
ATOM 4567 C C . ASP B 1 266 ? -0.753 -24.234 -44.75 1 76.75 266 ASP B C 1
ATOM 4569 O O . ASP B 1 266 ? 0.148 -23.547 -44.25 1 76.75 266 ASP B O 1
ATOM 4573 N N . ILE B 1 267 ? -1.96 -23.797 -45.188 1 84.56 267 ILE B N 1
ATOM 4574 C CA . ILE B 1 267 ? -2.184 -22.359 -45.062 1 84.56 267 ILE B CA 1
ATOM 4575 C C . ILE B 1 267 ? -3.445 -22.094 -44.25 1 84.56 267 ILE B C 1
ATOM 4577 O O . ILE B 1 267 ? -4.441 -22.812 -44.406 1 84.56 267 ILE B O 1
ATOM 4581 N N . GLY B 1 268 ? -3.461 -21.188 -43.375 1 90.06 268 GLY B N 1
ATOM 4582 C CA . GLY B 1 268 ? -4.602 -20.781 -42.562 1 90.06 268 GLY B CA 1
ATOM 4583 C C . GLY B 1 268 ? -4.352 -19.531 -41.781 1 90.06 268 GLY B C 1
ATOM 4584 O O . GLY B 1 268 ? -3.242 -18.984 -41.781 1 90.06 268 GLY B O 1
ATOM 4585 N N . THR B 1 269 ? -5.48 -19 -41.375 1 92.31 269 THR B N 1
ATOM 4586 C CA . THR B 1 269 ? -5.371 -17.781 -40.562 1 92.31 269 THR B CA 1
ATOM 4587 C C . THR B 1 269 ? -6.09 -17.938 -39.219 1 92.31 269 THR B C 1
ATOM 4589 O O . THR B 1 269 ? -7.16 -18.547 -39.156 1 92.31 269 THR B O 1
ATOM 4592 N N . ILE B 1 270 ? -5.457 -17.453 -38.188 1 94.25 270 ILE B N 1
ATOM 4593 C CA . ILE B 1 270 ? -6.059 -17.297 -36.875 1 94.25 270 ILE B CA 1
ATOM 4594 C C . ILE B 1 270 ? -6.043 -15.828 -36.469 1 94.25 270 ILE B C 1
ATOM 4596 O O . ILE B 1 270 ? -4.984 -15.195 -36.438 1 94.25 270 ILE B O 1
ATOM 4600 N N . ASP B 1 271 ? -7.227 -15.32 -36.188 1 95.62 271 ASP B N 1
ATOM 4601 C CA . ASP B 1 271 ? -7.355 -13.914 -35.844 1 95.62 271 ASP B CA 1
ATOM 4602 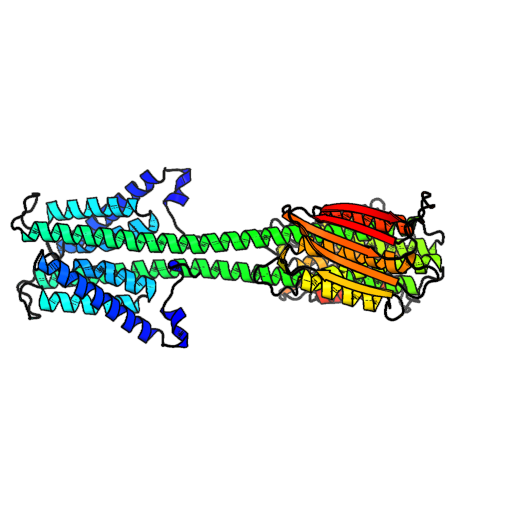C C . ASP B 1 271 ? -7.781 -13.742 -34.375 1 95.62 271 ASP B C 1
ATOM 4604 O O . ASP B 1 271 ? -8.773 -14.32 -33.938 1 95.62 271 ASP B O 1
ATOM 4608 N N . VAL B 1 272 ? -6.973 -12.961 -33.625 1 96.12 272 VAL B N 1
ATOM 4609 C CA . VAL B 1 272 ? -7.305 -12.609 -32.25 1 96.12 272 VAL B CA 1
ATOM 4610 C C . VAL B 1 272 ? -7.621 -11.117 -32.156 1 96.12 272 VAL B C 1
ATOM 4612 O O . VAL B 1 272 ? -6.793 -10.281 -32.531 1 96.12 272 VAL B O 1
ATOM 4615 N N . THR B 1 273 ? -8.828 -10.789 -31.719 1 96.25 273 THR B N 1
ATOM 4616 C CA . THR B 1 273 ? -9.211 -9.383 -31.594 1 96.25 273 THR B CA 1
ATOM 4617 C C . THR B 1 273 ? -9.742 -9.094 -30.188 1 96.25 273 THR B C 1
ATOM 4619 O O . THR B 1 273 ? -10.383 -9.945 -29.578 1 96.25 273 THR B O 1
ATOM 4622 N N . PHE B 1 274 ? -9.328 -7.984 -29.688 1 95.25 274 PHE B N 1
ATOM 4623 C CA . PHE B 1 274 ? -9.828 -7.473 -28.422 1 95.25 274 PHE B CA 1
ATOM 4624 C C . PHE B 1 274 ? -10.344 -6.043 -28.578 1 95.25 274 PHE B C 1
ATOM 4626 O O . PHE B 1 274 ? -9.578 -5.141 -28.922 1 95.25 274 PHE B O 1
ATOM 4633 N N . ARG B 1 275 ? -11.641 -5.906 -28.281 1 93.88 275 ARG B N 1
ATOM 4634 C CA . ARG B 1 275 ? -12.266 -4.609 -28.531 1 93.88 275 ARG B CA 1
ATOM 4635 C C . ARG B 1 275 ? -13.086 -4.156 -27.328 1 93.88 275 ARG B C 1
ATOM 4637 O O . ARG B 1 275 ? -13.641 -4.984 -26.609 1 93.88 275 ARG B O 1
ATOM 4644 N N . LYS B 1 276 ? -13.125 -2.816 -27.25 1 90.31 276 LYS B N 1
ATOM 4645 C CA . LYS B 1 276 ? -14.078 -2.236 -26.312 1 90.31 276 LYS B CA 1
ATOM 4646 C C . LYS B 1 276 ? -15.508 -2.332 -26.828 1 90.31 276 LYS B C 1
ATOM 4648 O O . LYS B 1 276 ? -15.75 -2.096 -28.016 1 90.31 276 LYS B O 1
ATOM 4653 N N . SER B 1 277 ? -16.297 -2.861 -25.938 1 85.44 277 SER B N 1
ATOM 4654 C CA . SER B 1 277 ? -17.688 -2.973 -26.344 1 85.44 277 SER B CA 1
ATOM 4655 C C . SER B 1 277 ? -18.422 -1.652 -26.156 1 85.44 277 SER B C 1
ATOM 4657 O O . SER B 1 277 ? -18.109 -0.886 -25.25 1 85.44 277 SER B O 1
ATOM 4659 N N . SER B 1 278 ? -19.344 -1.38 -27.094 1 78.19 278 SER B N 1
ATOM 4660 C CA . SER B 1 278 ? -20.156 -0.171 -27 1 78.19 278 SER B CA 1
ATOM 4661 C C . SER B 1 278 ? -21 -0.16 -25.734 1 78.19 278 SER B C 1
ATOM 4663 O O . SER B 1 278 ? -21.328 0.906 -25.219 1 78.19 278 SER B O 1
ATOM 4665 N N . ALA B 1 279 ? -21.438 -1.251 -25.297 1 72.75 279 ALA B N 1
ATOM 4666 C CA . ALA B 1 279 ? -22.312 -1.373 -24.141 1 72.75 279 ALA B CA 1
ATOM 4667 C C . ALA B 1 279 ? -21.516 -1.313 -22.844 1 72.75 279 ALA B C 1
ATOM 4669 O O . ALA B 1 279 ? -22.078 -1.441 -21.75 1 72.75 279 ALA B O 1
ATOM 4670 N N . GLY B 1 280 ? -20.297 -1.118 -22.938 1 79.19 280 GLY B N 1
ATOM 4671 C CA . GLY B 1 280 ? -19.453 -1.188 -21.75 1 79.19 280 GLY B CA 1
ATOM 4672 C C . GLY B 1 280 ? -18.719 -2.51 -21.609 1 79.19 280 GLY B C 1
ATOM 4673 O O . GLY B 1 280 ? -19.141 -3.52 -22.172 1 79.19 280 GLY B O 1
ATOM 4674 N N . GLY B 1 281 ? -17.531 -2.57 -21.312 1 87.25 281 GLY B N 1
ATOM 4675 C CA . GLY B 1 281 ? -16.75 -3.785 -21.156 1 87.25 281 GLY B CA 1
ATOM 4676 C C . GLY B 1 281 ? -15.828 -4.051 -22.328 1 87.25 281 GLY B C 1
ATOM 4677 O O . GLY B 1 281 ? -15.344 -3.113 -22.969 1 87.25 281 GLY B O 1
ATOM 4678 N N . TRP B 1 282 ? -15.57 -5.348 -22.516 1 91.44 282 TRP B N 1
ATOM 4679 C CA . TRP B 1 282 ? -14.625 -5.734 -23.562 1 91.44 282 TRP B CA 1
ATOM 4680 C C . TRP B 1 282 ? -15.047 -7.039 -24.219 1 91.44 282 TRP B C 1
ATOM 4682 O O . TRP B 1 282 ? -15.789 -7.832 -23.641 1 91.44 282 TRP B O 1
ATOM 4692 N N . THR B 1 283 ? -14.742 -7.137 -25.453 1 93.5 283 THR B N 1
ATOM 4693 C CA . THR B 1 283 ? -15 -8.375 -26.188 1 93.5 283 THR B CA 1
ATOM 4694 C C . THR B 1 283 ? -13.711 -8.945 -26.75 1 93.5 283 THR B C 1
ATOM 4696 O O . THR B 1 283 ? -12.961 -8.242 -27.438 1 93.5 283 THR B O 1
ATOM 4699 N N . LEU B 1 284 ? -13.438 -10.148 -26.375 1 94.94 284 LEU B N 1
ATOM 4700 C CA . LEU B 1 284 ? -12.352 -10.914 -26.969 1 94.94 284 LEU B CA 1
ATOM 4701 C C . LEU B 1 284 ? -12.875 -11.867 -28.031 1 94.94 284 LEU B C 1
ATOM 4703 O O . LEU B 1 284 ? -13.875 -12.555 -27.812 1 94.94 284 LEU B O 1
ATOM 4707 N N . SER B 1 285 ? -12.289 -11.883 -29.219 1 95.62 285 SER B N 1
ATOM 4708 C CA . SER B 1 285 ? -12.68 -12.805 -30.281 1 95.62 285 SER B CA 1
ATOM 4709 C C . SER B 1 285 ? -11.469 -13.523 -30.859 1 95.62 285 SER B C 1
ATOM 4711 O O . SER B 1 285 ? -10.445 -12.898 -31.125 1 95.62 285 SER B O 1
ATOM 4713 N N . VAL B 1 286 ? -11.562 -14.789 -30.891 1 95.44 286 VAL B N 1
ATOM 4714 C CA . VAL B 1 286 ? -10.57 -15.617 -31.562 1 95.44 286 VAL B CA 1
ATOM 4715 C C . VAL B 1 286 ? -11.234 -16.391 -32.688 1 95.44 286 VAL B C 1
ATOM 4717 O O . VAL B 1 286 ? -12.172 -17.156 -32.469 1 95.44 286 VAL B O 1
ATOM 4720 N N . ALA B 1 287 ? -10.781 -16.156 -33.938 1 95.19 287 ALA B N 1
ATOM 4721 C CA . ALA B 1 287 ? -11.391 -16.766 -35.125 1 95.19 287 ALA B CA 1
ATOM 4722 C C . ALA B 1 287 ? -10.336 -17.438 -36 1 95.19 287 ALA B C 1
ATOM 4724 O O . ALA B 1 287 ? -9.234 -16.906 -36.188 1 95.19 287 ALA B O 1
ATOM 4725 N N . ASP B 1 288 ? -10.672 -18.609 -36.469 1 93.25 288 ASP B N 1
ATOM 4726 C CA . ASP B 1 288 ? -9.836 -19.297 -37.438 1 93.25 288 ASP B CA 1
ATOM 4727 C C . ASP B 1 288 ? -10.602 -19.547 -38.75 1 93.25 288 ASP B C 1
ATOM 4729 O O . ASP B 1 288 ? -11.836 -19.484 -38.75 1 93.25 288 ASP B O 1
ATOM 4733 N N . ASP B 1 289 ? -9.93 -19.781 -39.844 1 92.25 289 ASP B N 1
ATOM 4734 C CA . ASP B 1 289 ? -10.57 -20.094 -41.125 1 92.25 289 ASP B CA 1
ATOM 4735 C C . ASP B 1 289 ? -10.383 -21.562 -41.469 1 92.25 289 ASP B C 1
ATOM 4737 O O . ASP B 1 289 ? -10.102 -21.891 -42.625 1 92.25 289 ASP B O 1
ATOM 4741 N N . GLY B 1 290 ? -10.445 -22.375 -40.469 1 90 290 GLY B N 1
ATOM 4742 C CA . GLY B 1 290 ? -10.234 -23.797 -40.688 1 90 290 GLY B CA 1
ATOM 4743 C C . GLY B 1 290 ? -11.5 -24.531 -41.062 1 90 290 GLY B C 1
ATOM 4744 O O . GLY B 1 290 ? -12.367 -23.984 -41.75 1 90 290 GLY B O 1
ATOM 4745 N N . VAL B 1 291 ? -11.539 -25.859 -40.812 1 87.44 291 VAL B N 1
ATOM 4746 C CA . VAL B 1 291 ? -12.586 -26.781 -41.25 1 87.44 291 VAL B CA 1
ATOM 4747 C C . VAL B 1 291 ? -13.812 -26.656 -40.375 1 87.44 291 VAL B C 1
ATOM 4749 O O . VAL B 1 291 ? -14.883 -27.156 -40.688 1 87.44 291 VAL B O 1
ATOM 4752 N N . GLY B 1 292 ? -13.703 -25.875 -39.344 1 85.5 292 GLY B N 1
ATOM 4753 C CA . GLY B 1 292 ? -14.812 -25.766 -38.406 1 85.5 292 GLY B CA 1
ATOM 4754 C C . GLY B 1 292 ? -14.93 -26.953 -37.469 1 85.5 292 GLY B C 1
ATOM 4755 O O . GLY B 1 292 ? -14.109 -27.875 -37.531 1 85.5 292 GLY B O 1
ATOM 4756 N N . MET B 1 293 ? -15.859 -26.859 -36.5 1 80.69 293 MET B N 1
ATOM 4757 C CA . MET B 1 293 ? -16.078 -27.922 -35.531 1 80.69 293 MET B CA 1
ATOM 4758 C C . MET B 1 293 ? -17.016 -28.984 -36.094 1 80.69 293 MET B C 1
ATOM 4760 O O . MET B 1 293 ? -17.969 -28.672 -36.812 1 80.69 293 MET B O 1
ATOM 4764 N N . PRO B 1 294 ? -16.688 -30.344 -36.031 1 71.38 294 PRO B N 1
ATOM 4765 C CA . PRO B 1 294 ? -17.578 -31.391 -36.562 1 71.38 294 PRO B CA 1
ATOM 4766 C C . PRO B 1 294 ? -18.969 -31.328 -35.938 1 71.38 294 PRO B C 1
ATOM 4768 O O . PRO B 1 294 ? -19.125 -30.891 -34.781 1 71.38 294 PRO B O 1
ATOM 4771 N N . ASP B 1 295 ? -20.078 -31.328 -36.812 1 59.75 295 ASP B N 1
ATOM 4772 C CA . ASP B 1 295 ? -21.484 -31.328 -36.438 1 59.75 295 ASP B CA 1
ATOM 4773 C C . ASP B 1 295 ? -21.734 -32.312 -35.312 1 59.75 295 ASP B C 1
ATOM 4775 O O . ASP B 1 295 ? -22.547 -32.062 -34.406 1 59.75 295 ASP B O 1
ATOM 4779 N N . ALA B 1 296 ? -21.422 -33.656 -35.594 1 51.5 296 ALA B N 1
ATOM 4780 C CA . ALA B 1 296 ? -21.719 -34.719 -34.625 1 51.5 296 ALA B CA 1
ATOM 4781 C C . ALA B 1 296 ? -20.859 -34.594 -33.375 1 51.5 296 ALA B C 1
ATOM 4783 O O . ALA B 1 296 ? -19.734 -34.094 -33.438 1 51.5 296 ALA B O 1
ATOM 4784 N N . PRO B 1 297 ? -21.625 -34.625 -32.344 1 46.41 297 PRO B N 1
ATOM 4785 C CA . PRO B 1 297 ? -20.797 -34.625 -31.125 1 46.41 297 PRO B CA 1
ATOM 4786 C C . PRO B 1 297 ? -19.516 -35.438 -31.281 1 46.41 297 PRO B C 1
ATOM 4788 O O . PRO B 1 297 ? -19.578 -36.625 -31.578 1 46.41 297 PRO B O 1
ATOM 4791 N N . VAL B 1 298 ? -18.797 -35.156 -32.219 1 44.41 298 VAL B N 1
ATOM 4792 C CA . VAL B 1 298 ? -17.578 -35.938 -32.375 1 44.41 298 VAL B CA 1
ATOM 4793 C C . VAL B 1 298 ? -17.25 -36.625 -31.031 1 44.41 298 VAL B C 1
ATOM 4795 O O . VAL B 1 298 ? -17.453 -36.031 -29.969 1 44.41 298 VAL B O 1
ATOM 4798 N N . GLN B 1 299 ? -17.094 -37.875 -31.016 1 41.19 299 GLN B N 1
ATOM 4799 C CA . GLN B 1 299 ? -16.469 -38.531 -29.875 1 41.19 299 GLN B CA 1
ATOM 4800 C C . GLN B 1 299 ? -15.328 -37.688 -29.312 1 41.19 299 GLN B C 1
ATOM 4802 O O . GLN B 1 299 ? -14.305 -37.5 -29.969 1 41.19 299 GLN B O 1
ATOM 4807 N N . ALA B 1 300 ? -15.664 -36.625 -28.734 1 44 300 ALA B N 1
ATOM 4808 C CA . ALA B 1 300 ? -14.812 -35.688 -28.016 1 44 300 ALA B CA 1
ATOM 4809 C C . ALA B 1 300 ? -13.523 -36.344 -27.547 1 44 300 ALA B C 1
ATOM 4811 O O . ALA B 1 300 ? -13.555 -37.25 -26.688 1 44 300 ALA B O 1
ATOM 4812 N N . SER B 1 301 ? -12.695 -36.562 -28.391 1 45.12 301 SER B N 1
ATOM 4813 C CA . SER B 1 301 ? -11.453 -37.031 -27.781 1 45.12 301 SER B CA 1
ATOM 4814 C C . SER B 1 301 ? -11.141 -36.281 -26.5 1 45.12 301 SER B C 1
ATOM 4816 O O . SER B 1 301 ? -11.562 -35.125 -26.328 1 45.12 301 SER B O 1
ATOM 4818 N N . ALA B 1 302 ? -10.906 -37.031 -25.531 1 47.03 302 ALA B N 1
ATOM 4819 C CA . ALA B 1 302 ? -10.609 -36.688 -24.141 1 47.03 302 ALA B CA 1
ATOM 4820 C C . ALA B 1 302 ? -9.844 -35.375 -24.062 1 47.03 302 ALA B C 1
ATOM 4822 O O . ALA B 1 302 ? -10.055 -34.594 -23.125 1 47.03 302 ALA B O 1
ATOM 4823 N N . GLN B 1 303 ? -9.078 -35.156 -25.172 1 48.44 303 GLN B N 1
ATOM 4824 C CA . GLN B 1 303 ? -8.211 -33.969 -25.156 1 48.44 303 GLN B CA 1
ATOM 4825 C C . GLN B 1 303 ? -9.016 -32.719 -25.406 1 48.44 303 GLN B C 1
ATOM 4827 O O . GLN B 1 303 ? -8.758 -31.672 -24.781 1 48.44 303 GLN B O 1
ATOM 4832 N N . ASN B 1 304 ? -10.086 -32.844 -26.406 1 53.28 304 ASN B N 1
ATOM 4833 C CA . ASN B 1 304 ? -10.883 -31.688 -26.781 1 53.28 304 ASN B CA 1
ATOM 4834 C C . ASN B 1 304 ? -11.805 -31.234 -25.656 1 53.28 304 ASN B C 1
ATOM 4836 O O . ASN B 1 304 ? -12.078 -30.047 -25.5 1 53.28 304 ASN B O 1
ATOM 4840 N N . GLY B 1 305 ? -12.008 -32.156 -24.844 1 58.84 305 GLY B N 1
ATOM 4841 C CA . GLY B 1 305 ? -12.922 -31.844 -23.766 1 58.84 305 GLY B CA 1
ATOM 4842 C C . GLY B 1 305 ? -12.281 -31.047 -22.656 1 58.84 305 GLY B C 1
ATOM 4843 O O . GLY B 1 305 ? -12.922 -30.188 -22.047 1 58.84 305 GLY B O 1
ATOM 4844 N N . LEU B 1 306 ? -11.047 -31.25 -22.562 1 59.53 306 LEU B N 1
ATOM 4845 C CA . LEU B 1 306 ? -10.367 -30.578 -21.469 1 59.53 306 LEU B CA 1
ATOM 4846 C C . LEU B 1 306 ? -10.188 -29.094 -21.75 1 59.53 306 LEU B C 1
ATOM 4848 O O . LEU B 1 306 ? -10.445 -28.25 -20.891 1 59.53 306 LEU B O 1
ATOM 4852 N N . GLY B 1 307 ? -9.844 -28.875 -23.031 1 67.94 307 GLY B N 1
ATOM 4853 C CA . GLY B 1 307 ? -9.633 -27.5 -23.422 1 67.94 307 GLY B CA 1
ATOM 4854 C C . GLY B 1 307 ? -10.883 -26.641 -23.297 1 67.94 307 GLY B C 1
ATOM 4855 O O . GLY B 1 307 ? -10.828 -25.516 -22.812 1 67.94 307 GLY B O 1
ATOM 4856 N N . SER B 1 308 ? -11.922 -27.312 -23.641 1 73.62 308 SER B N 1
ATOM 4857 C CA . SER B 1 308 ? -13.188 -26.578 -23.625 1 73.62 308 SER B CA 1
ATOM 4858 C C . SER B 1 308 ? -13.617 -26.266 -22.188 1 73.62 308 SER B C 1
ATOM 4860 O O . SER B 1 308 ? -14.117 -25.172 -21.922 1 73.62 308 SER B O 1
ATOM 4862 N N . ARG B 1 309 ? -13.359 -27.156 -21.344 1 70.69 309 ARG B N 1
ATOM 4863 C CA . ARG B 1 309 ? -13.703 -26.938 -19.938 1 70.69 309 ARG B CA 1
ATOM 4864 C C . ARG B 1 309 ? -12.828 -25.859 -19.312 1 70.69 309 ARG B C 1
ATOM 4866 O O . ARG B 1 309 ? -13.297 -25.047 -18.5 1 70.69 309 ARG B O 1
ATOM 4873 N N . LEU B 1 310 ? -11.641 -25.844 -19.734 1 73.25 310 LEU B N 1
ATOM 4874 C CA . LEU B 1 310 ? -10.711 -24.844 -19.234 1 73.25 310 LEU B CA 1
ATOM 4875 C C . LEU B 1 310 ? -11.102 -23.438 -19.688 1 73.25 310 LEU B C 1
ATOM 4877 O O . LEU B 1 310 ? -11.047 -22.484 -18.906 1 73.25 310 LEU B O 1
ATOM 4881 N N . ILE B 1 311 ? -11.461 -23.422 -20.938 1 80.31 311 ILE B N 1
ATOM 4882 C CA . ILE B 1 311 ? -11.852 -22.141 -21.5 1 80.31 311 ILE B CA 1
ATOM 4883 C C . ILE B 1 311 ? -13.055 -21.578 -20.734 1 80.31 311 ILE B C 1
ATOM 4885 O O . ILE B 1 311 ? -13.094 -20.391 -20.406 1 80.31 311 ILE B O 1
ATOM 4889 N N . GLU B 1 312 ? -13.906 -22.453 -20.422 1 80.81 312 GLU B N 1
ATOM 4890 C CA . GLU B 1 312 ? -15.086 -22.031 -19.672 1 80.81 312 GLU B CA 1
ATOM 4891 C C . GLU B 1 312 ? -14.703 -21.578 -18.266 1 80.81 312 GLU B C 1
ATOM 4893 O O . GLU B 1 312 ? -15.25 -20.594 -17.766 1 80.81 312 GLU B O 1
ATOM 4898 N N . ALA B 1 313 ? -13.805 -22.297 -17.719 1 73.56 313 ALA B N 1
ATOM 4899 C CA . ALA B 1 313 ? -13.352 -21.938 -16.375 1 73.56 313 ALA B CA 1
ATOM 4900 C C . ALA B 1 313 ? -12.641 -20.578 -16.375 1 73.56 313 ALA B C 1
ATOM 4902 O O . ALA B 1 313 ? -12.891 -19.75 -15.5 1 73.56 313 ALA B O 1
ATOM 4903 N N . PHE B 1 314 ? -11.852 -20.328 -17.328 1 78.25 314 PHE B N 1
ATOM 4904 C CA . PHE B 1 314 ? -11.125 -19.078 -17.422 1 78.25 314 PHE B CA 1
ATOM 4905 C C . PHE B 1 314 ? -12.07 -17.922 -17.719 1 78.25 314 PHE B C 1
ATOM 4907 O O . PHE B 1 314 ? -11.875 -16.797 -17.234 1 78.25 314 PHE B O 1
ATOM 4914 N N . ALA B 1 315 ? -13.023 -18.25 -18.516 1 84.81 315 ALA B N 1
ATOM 4915 C CA . ALA B 1 315 ? -14.008 -17.219 -18.859 1 84.81 315 ALA B CA 1
ATOM 4916 C C . ALA B 1 315 ? -14.766 -16.75 -17.609 1 84.81 315 ALA B C 1
ATOM 4918 O O . ALA B 1 315 ? -14.961 -15.555 -17.406 1 84.81 315 ALA B O 1
ATOM 4919 N N . ARG B 1 316 ? -15.062 -17.672 -16.859 1 78.88 316 ARG B N 1
ATOM 4920 C CA . ARG B 1 316 ? -15.75 -17.344 -15.609 1 78.88 316 ARG B CA 1
ATOM 4921 C C . ARG B 1 316 ? -14.859 -16.516 -14.688 1 78.88 316 ARG B C 1
ATOM 4923 O O . ARG B 1 316 ? -15.328 -15.578 -14.047 1 78.88 316 ARG B O 1
ATOM 4930 N N . GLN B 1 317 ? -13.672 -16.906 -14.641 1 73.38 317 GLN B N 1
ATOM 4931 C CA . GLN B 1 317 ? -12.719 -16.188 -13.805 1 73.38 317 GLN B CA 1
ATOM 4932 C C . GLN B 1 317 ? -12.539 -14.75 -14.289 1 73.38 317 GLN B C 1
ATOM 4934 O O . GLN B 1 317 ? -12.328 -13.844 -13.484 1 73.38 317 GLN B O 1
ATOM 4939 N N . ALA B 1 318 ? -12.609 -14.57 -15.523 1 78.44 318 ALA B N 1
ATOM 4940 C CA . ALA B 1 318 ? -12.453 -13.234 -16.109 1 78.44 318 ALA B CA 1
ATOM 4941 C C . ALA B 1 318 ? -13.75 -12.438 -15.992 1 78.44 318 ALA B C 1
ATOM 4943 O O . ALA B 1 318 ? -13.773 -11.242 -16.281 1 78.44 318 ALA B O 1
ATOM 4944 N N . GLY B 1 319 ? -14.766 -13.055 -15.555 1 80.94 319 GLY B N 1
ATOM 4945 C CA . GLY B 1 319 ? -16.062 -12.406 -15.453 1 80.94 319 GLY B CA 1
ATOM 4946 C C . GLY B 1 319 ? -16.781 -12.273 -16.781 1 80.94 319 GLY B C 1
ATOM 4947 O O . GLY B 1 319 ? -17.453 -11.273 -17.031 1 80.94 319 GLY B O 1
ATOM 4948 N N . GLY B 1 320 ? -16.547 -13.211 -17.625 1 88.25 320 GLY B N 1
ATOM 4949 C CA . GLY B 1 320 ? -17.125 -13.109 -18.953 1 88.25 320 GLY B CA 1
ATOM 4950 C C . GLY B 1 320 ? -17.875 -14.359 -19.375 1 88.25 320 GLY B C 1
ATOM 4951 O O . GLY B 1 320 ? -18 -15.305 -18.594 1 88.25 320 GLY B O 1
ATOM 4952 N N . THR B 1 321 ? -18.625 -14.234 -20.531 1 89.44 321 THR B N 1
ATOM 4953 C CA . THR B 1 321 ? -19.359 -15.344 -21.125 1 89.44 321 THR B CA 1
ATOM 4954 C C . THR B 1 321 ? -18.812 -15.672 -22.5 1 89.44 321 THR B C 1
ATOM 4956 O O . THR B 1 321 ? -18.453 -14.773 -23.266 1 89.44 321 THR B O 1
ATOM 4959 N N . ILE B 1 322 ? -18.812 -17 -22.766 1 90.75 322 ILE B N 1
ATOM 4960 C CA . ILE B 1 322 ? -18.219 -17.453 -24.016 1 90.75 322 ILE B CA 1
ATOM 4961 C C . ILE B 1 322 ? -19.312 -17.859 -25 1 90.75 322 ILE B C 1
ATOM 4963 O O . ILE B 1 322 ? -20.344 -18.422 -24.594 1 90.75 322 ILE B O 1
ATOM 4967 N N . SER B 1 323 ? -19.234 -17.5 -26.219 1 92.19 323 SER B N 1
ATOM 4968 C CA . SER B 1 323 ? -20.047 -17.938 -27.344 1 92.19 323 SER B CA 1
ATOM 4969 C C . SER B 1 323 ? -19.188 -18.516 -28.469 1 92.19 323 SER B C 1
ATOM 4971 O O . SER B 1 323 ? -18.109 -17.984 -28.766 1 92.19 323 SER B O 1
ATOM 4973 N N . ILE B 1 324 ? -19.641 -19.672 -29.047 1 90.94 324 ILE B N 1
ATOM 4974 C CA . ILE B 1 324 ? -18.875 -20.344 -30.094 1 90.94 324 ILE B CA 1
ATOM 4975 C C . ILE B 1 324 ? -19.703 -20.391 -31.375 1 90.94 324 ILE B C 1
ATOM 4977 O O . ILE B 1 324 ? -20.859 -20.844 -31.359 1 90.94 324 ILE B O 1
ATOM 4981 N N . ASP B 1 325 ? -19.234 -19.875 -32.406 1 90.75 325 ASP B N 1
ATOM 4982 C CA . ASP B 1 325 ? -19.797 -19.984 -33.75 1 90.75 325 ASP B CA 1
ATOM 4983 C C . ASP B 1 325 ? -18.859 -20.734 -34.688 1 90.75 325 ASP B C 1
ATOM 4985 O O . ASP B 1 325 ? -17.719 -20.312 -34.906 1 90.75 325 ASP B O 1
ATOM 4989 N N . SER B 1 326 ? -19.359 -21.953 -35.156 1 90.19 326 SER B N 1
ATOM 4990 C CA . SER B 1 326 ? -18.5 -22.75 -36.031 1 90.19 326 SER B CA 1
ATOM 4991 C C . SER B 1 326 ? -19.266 -23.219 -37.25 1 90.19 326 SER B C 1
ATOM 4993 O O . SER B 1 326 ? -20.422 -23.609 -37.156 1 90.19 326 SER B O 1
ATOM 4995 N N . ASP B 1 327 ? -18.688 -22.969 -38.469 1 84.94 327 ASP B N 1
ATOM 4996 C CA . ASP B 1 327 ? -19.203 -23.5 -39.75 1 84.94 327 ASP B CA 1
ATOM 4997 C C . ASP B 1 327 ? -18.062 -24.016 -40.625 1 84.94 327 ASP B C 1
ATOM 4999 O O . ASP B 1 327 ? -16.953 -24.25 -40.125 1 84.94 327 ASP B O 1
ATOM 5003 N N . HIS B 1 328 ? -18.375 -24.406 -41.812 1 85.5 328 HIS B N 1
ATOM 5004 C CA . HIS B 1 328 ? -17.406 -25.016 -42.719 1 85.5 328 HIS B CA 1
ATOM 5005 C C . HIS B 1 328 ? -16.312 -24.016 -43.125 1 85.5 328 HIS B C 1
ATOM 5007 O O . HIS B 1 328 ? -15.344 -24.391 -43.781 1 85.5 328 HIS B O 1
ATOM 5013 N N . THR B 1 329 ? -16.516 -22.719 -42.625 1 85.81 329 THR B N 1
ATOM 5014 C CA . THR B 1 329 ? -15.523 -21.719 -42.969 1 85.81 329 THR B CA 1
ATOM 5015 C C . THR B 1 329 ? -14.594 -21.422 -41.781 1 85.81 329 THR B C 1
ATOM 5017 O O . THR B 1 329 ? -13.688 -20.594 -41.906 1 85.81 329 THR B O 1
ATOM 5020 N N . GLY B 1 330 ? -14.875 -22.031 -40.75 1 91.38 330 GLY B N 1
ATOM 5021 C CA . GLY B 1 330 ? -13.992 -21.844 -39.594 1 91.38 330 GLY B CA 1
ATOM 5022 C C . GLY B 1 330 ? -14.742 -21.734 -38.281 1 91.38 330 GLY B C 1
ATOM 5023 O O . GLY B 1 330 ? -15.93 -22.062 -38.219 1 91.38 330 GLY B O 1
ATOM 5024 N N . THR B 1 331 ? -14.07 -21.438 -37.219 1 92.81 331 THR B N 1
ATOM 5025 C CA . THR B 1 331 ? -14.641 -21.328 -35.875 1 92.81 331 THR B CA 1
ATOM 5026 C C . THR B 1 331 ? -14.305 -19.969 -35.25 1 92.81 331 THR B C 1
ATOM 5028 O O . THR B 1 331 ? -13.18 -19.5 -35.375 1 92.81 331 THR B O 1
ATOM 5031 N N . ARG B 1 332 ? -15.359 -19.344 -34.719 1 94.06 332 ARG B N 1
ATOM 5032 C CA . ARG B 1 332 ? -15.172 -18.109 -33.969 1 94.06 332 ARG B CA 1
ATOM 5033 C C . ARG B 1 332 ? -15.656 -18.234 -32.531 1 94.06 332 ARG B C 1
ATOM 5035 O O . ARG B 1 332 ? -16.797 -18.641 -32.281 1 94.06 332 ARG B O 1
ATOM 5042 N N . VAL B 1 333 ? -14.742 -17.938 -31.641 1 93.75 333 VAL B N 1
ATOM 5043 C CA . VAL B 1 333 ? -15.094 -17.922 -30.219 1 93.75 333 VAL B CA 1
ATOM 5044 C C . VAL B 1 333 ? -15.055 -16.5 -29.688 1 93.75 333 VAL B C 1
ATOM 5046 O O . VAL B 1 333 ? -14.062 -15.781 -29.875 1 93.75 333 VAL B O 1
ATOM 5049 N N . THR B 1 334 ? -16.141 -16.125 -29.062 1 94.25 334 THR B N 1
ATOM 5050 C CA . THR B 1 334 ? -16.234 -14.758 -28.547 1 94.25 334 THR B CA 1
ATOM 5051 C C . THR B 1 334 ? -16.453 -14.766 -27.031 1 94.25 334 THR B C 1
ATOM 5053 O O . THR B 1 334 ? -17.312 -15.492 -26.531 1 94.25 334 THR B O 1
ATOM 5056 N N . LEU B 1 335 ? -15.578 -14.047 -26.391 1 93.19 335 LEU B N 1
ATOM 5057 C CA . LEU B 1 335 ? -15.719 -13.828 -24.953 1 93.19 335 LEU B CA 1
ATOM 5058 C C . LEU B 1 335 ? -16.188 -12.414 -24.656 1 93.19 335 LEU B C 1
ATOM 5060 O O . LEU B 1 335 ? -15.492 -11.445 -24.969 1 93.19 335 LEU B O 1
ATOM 5064 N N . ALA B 1 336 ? -17.359 -12.297 -24.078 1 92.69 336 ALA B N 1
ATOM 5065 C CA . ALA B 1 336 ? -17.875 -11 -23.641 1 92.69 336 ALA B CA 1
ATOM 5066 C C . ALA B 1 336 ? -17.562 -10.75 -22.172 1 92.69 336 ALA B C 1
ATOM 5068 O O . ALA B 1 336 ? -17.953 -11.531 -21.312 1 92.69 336 ALA B O 1
ATOM 5069 N N . LEU B 1 337 ? -16.844 -9.703 -22 1 89 337 LEU B N 1
ATOM 5070 C CA . LEU B 1 337 ? -16.438 -9.344 -20.641 1 89 337 LEU B CA 1
ATOM 5071 C C . LEU B 1 337 ? -17.188 -8.109 -20.156 1 89 337 LEU B C 1
ATOM 5073 O O . LEU B 1 337 ? -17.25 -7.094 -20.859 1 89 337 LEU B O 1
ATOM 5077 N N . ALA B 1 338 ? -17.766 -8.25 -19.031 1 83.31 338 ALA B N 1
ATOM 5078 C CA . ALA B 1 338 ? -18.438 -7.109 -18.422 1 83.31 338 ALA B CA 1
ATOM 5079 C C . ALA B 1 338 ? -17.422 -6.094 -17.891 1 83.31 338 ALA B C 1
ATOM 5081 O O . ALA B 1 338 ? -16.25 -6.426 -17.688 1 83.31 338 ALA B O 1
ATOM 5082 N N . PRO B 1 339 ? -17.766 -4.906 -17.734 1 74.19 339 PRO B N 1
ATOM 5083 C CA . PRO B 1 339 ? -16.859 -3.869 -17.234 1 74.19 339 PRO B CA 1
ATOM 5084 C C . PRO B 1 339 ? -16.344 -4.168 -15.836 1 74.19 339 PRO B C 1
ATOM 5086 O O . PRO B 1 339 ? -17.016 -4.848 -15.055 1 74.19 339 PRO B O 1
#

Radius of gyration: 37.02 Å; Cα contacts (8 Å, |Δi|>4): 1119; chains: 2; bounding box: 48×110×82 Å

Organism: NCBI:txid2759526

Nearest PDB structures (foldseek):
  4r39-assembly3_C  TM=7.438E-01  e=9.559E-13  Erythrobacter litoralis HTCC2594
  4r39-assembly4_D  TM=7.191E-01  e=2.545E-12  Erythrobacter litoralis HTCC2594
  4r3a-assembly1_A  TM=7.832E-01  e=3.244E-11  Erythrobacter litoralis HTCC2594
  4r3a-assembly2_B  TM=7.837E-01  e=1.632E-10  Erythrobacter litoralis HTCC2594
  5epv-assembly1_C  TM=5.686E-01  e=4.313E-06  Brucella abortus 2308

Secondary structure (DSSP, 8-state):
---GGG--HHHHTTTTS-HHHHHHHHHHHHHHHHHHHHHHHHHHSTTSSTTTTHHHHHHHHHHHHHHHHHHHHHHHHHHHHHHHHSSSTTS---SSHHHHHHHHHHHHHHHHHHHHHHHHHHHHHHHHHHHHHHHHHHHHHHHHHHHHHHHHHHHHHHHHHHHHHH--SHHHHHHHHHHHHHHHHHHHHHHTTTT---SSTTEEEHHHHHHHHHHHHHHHTTTTSSEEEEEEE---EEEHHHHHHHHHHHHHHHHHIIIII-TT-S-EEEEEEEEE-TTSSEEEEEEE-SS---SS-----HHHHHHHHHHHHHHHHHTEEEEEEEETTEEEEEEEE--/---GGG--HHHHTTTTS-HHHHHHHHHHHHHHHHHHHHHHHHHHSTTSSTTTTHHHHHHHHHHHHHHHHHHHHHHHHHHHHHHHHSSSTTS---SSHHHHHHHHHHHHHHHHHHHHHHHHHHHHHHHHHHHHHHHHHHHHHHHHHHHHHHHHHHHHHHHHHHHHHH--SHHHHHHHHHHHHHHHHHHHHHHHHHT---SSTTEEEHHHHHHHHHHHHHHHTTTTSSEEEEEEE---EEEHHHHHHHHHHHHHHHHHHHHHS-TT-S-EEEEEEEEE-TTSSEEEEEEE-SS---SS-----HHHHHHHHHHHHHHHHHTEEEEEEEETTEEEEEEEE--

Foldseek 3Di:
DQDLLRAAVCVVCVVPDHLLVLLLVLLVVLLVVLVVVVVVVCVVPNLPPQCPSLLVSLLVSCSHRNLSSSVNNNVSSLVVSCADRAPPHNDNDHPDPVSVVVSVVSVVVSNVSSVVSRVVSVVSNVVVVVVVVVVVVVVVVVVVVLVVVLVVLVVVLVVLVVQLVVDPDPVSVVVSVLVSLLSVLLSLLSVLLVPQPDPDPQKHFLQVSQVVLQVVLCVVLVLPWAEEEEEEEDGDIDGSQLSSLVSSLCSLLVNCCSVPFAVPHNHWYWYWYWDADPVAFIKIKIKIQGQWDDPPPPVCDPSNVVSVVSSCVSLVSSQWDWDWDTDRRTIMIMITHHD/DQDLLRAAVCVVCVVPDHLLVLLLVLLVVLLVVLVVVVVVVCVVPNLPPQCVSLLVSLLVSCSHRNLSSSVNNNVSSLVVSCADRAPDHNDNDHPDPVSVVVSVVSVVVSNVSSVVSRVVSVVSNVVVVVVVVVVVVVLVVVVVVLVVVLVVLVVVLVVLVVQLVVDPDPVSVVVSVLVSLLSVLLSLLSVLLVPAPDPDPQKHFLQVSQVVLQVVLCVVLVLVWAEEEEEEEDGDIDGSQLSSLVSSLCSLLVNCCSVPFAVPHRHWYWYWYWDADPVAFIKIKIKIQGQWDDPPVPVCPPSNVVSVVSSCVSLVSSQWDWDWDTDRRTIMIMITHHD

pLDDT: mean 79.91, std 12.89, range [39.22, 96.31]